Protein AF-A0A1G1JVQ3-F1 (afdb_monomer)

pLDDT: mean 80.91, std 17.08, range [32.59, 97.75]

Structure (mmCIF, N/CA/C/O backbone):
data_AF-A0A1G1JVQ3-F1
#
_entry.id   AF-A0A1G1JVQ3-F1
#
loop_
_atom_site.group_PDB
_atom_site.id
_atom_site.type_symbol
_atom_site.label_atom_id
_atom_site.label_alt_id
_atom_site.label_comp_id
_atom_site.label_asym_id
_atom_site.label_entity_id
_atom_site.label_seq_id
_atom_site.pdbx_PDB_ins_code
_atom_site.Cartn_x
_atom_site.Cartn_y
_atom_site.Cartn_z
_atom_site.occupancy
_atom_site.B_iso_or_equiv
_atom_site.auth_seq_id
_atom_site.auth_comp_id
_atom_site.auth_asym_id
_atom_site.auth_atom_id
_atom_site.pdbx_PDB_model_num
ATOM 1 N N . MET A 1 1 ? -52.668 -19.568 29.463 1.00 40.81 1 MET A N 1
ATOM 2 C CA . MET A 1 1 ? -51.307 -20.151 29.564 1.00 40.81 1 MET A CA 1
ATOM 3 C C . MET A 1 1 ? -50.531 -19.500 30.715 1.00 40.81 1 MET A C 1
ATOM 5 O O . MET A 1 1 ? -49.418 -19.024 30.540 1.00 40.81 1 MET A O 1
ATOM 9 N N . ALA A 1 2 ? -51.152 -19.454 31.897 1.00 37.72 2 ALA A N 1
ATOM 10 C CA . ALA A 1 2 ? -50.683 -18.764 33.098 1.00 37.72 2 ALA A CA 1
ATOM 11 C C . ALA A 1 2 ? -50.278 -19.797 34.163 1.00 37.72 2 ALA A C 1
ATOM 13 O O . ALA A 1 2 ? -50.845 -19.840 35.247 1.00 37.72 2 ALA A O 1
ATOM 14 N N . GLN A 1 3 ? -49.371 -20.710 33.806 1.00 38.00 3 GLN A N 1
ATOM 15 C CA . GLN A 1 3 ? -49.175 -21.937 34.585 1.00 38.00 3 GLN A CA 1
ATOM 16 C C . GLN A 1 3 ? -47.713 -22.402 34.647 1.00 38.00 3 GLN A C 1
ATOM 18 O O . GLN A 1 3 ? -47.465 -23.596 34.588 1.00 38.00 3 GLN A O 1
ATOM 23 N N . ILE A 1 4 ? -46.734 -21.481 34.734 1.00 38.41 4 ILE A N 1
ATOM 24 C CA . ILE A 1 4 ? -45.314 -21.840 34.999 1.00 38.41 4 ILE A CA 1
ATOM 25 C C . ILE A 1 4 ? -44.601 -20.904 36.017 1.00 38.41 4 ILE A C 1
ATOM 27 O O . ILE A 1 4 ? -43.459 -21.157 36.375 1.00 38.41 4 ILE A O 1
ATOM 31 N N . LEU A 1 5 ? -45.230 -19.860 36.580 1.00 36.47 5 LEU A N 1
ATOM 32 C CA . LEU A 1 5 ? -44.512 -18.877 37.432 1.00 36.47 5 LEU A CA 1
ATOM 33 C C . LEU A 1 5 ? -44.891 -18.842 38.926 1.00 36.47 5 LEU A C 1
ATOM 35 O O . LEU A 1 5 ? -44.647 -17.840 39.586 1.00 36.47 5 LEU A O 1
ATOM 39 N N . VAL A 1 6 ? -45.406 -19.939 39.495 1.00 37.72 6 VAL A N 1
ATOM 40 C CA . VAL A 1 6 ? -45.642 -20.055 40.955 1.00 37.72 6 VAL A CA 1
ATOM 41 C C . VAL A 1 6 ? -45.151 -21.408 41.491 1.00 37.72 6 VAL A C 1
ATOM 43 O O . VAL A 1 6 ? -45.916 -22.189 42.041 1.00 37.72 6 VAL A O 1
ATOM 46 N N . GLN A 1 7 ? -43.872 -21.740 41.295 1.00 32.59 7 GLN A N 1
ATOM 47 C CA . GLN A 1 7 ? -43.285 -22.967 41.871 1.00 32.59 7 GLN A CA 1
ATOM 48 C C . GLN A 1 7 ? -41.977 -22.752 42.643 1.00 32.59 7 GLN A C 1
ATOM 50 O O . GLN A 1 7 ? -41.153 -23.652 42.711 1.00 32.59 7 GLN A O 1
ATOM 55 N N . ASN A 1 8 ? -41.767 -21.593 43.278 1.00 36.00 8 ASN A N 1
ATOM 56 C CA . ASN A 1 8 ? -40.643 -21.454 44.221 1.00 36.00 8 ASN A CA 1
ATOM 57 C C . ASN A 1 8 ? -40.932 -20.618 45.481 1.00 36.00 8 ASN A C 1
ATOM 59 O O . ASN A 1 8 ? -40.005 -20.125 46.116 1.00 36.00 8 ASN A O 1
ATOM 63 N N . GLU A 1 9 ? -42.196 -20.526 45.904 1.00 38.03 9 GLU A N 1
ATOM 64 C CA . GLU A 1 9 ? -42.543 -20.055 47.260 1.00 38.03 9 GLU A CA 1
ATOM 65 C C . GLU A 1 9 ? -42.662 -21.199 48.290 1.00 38.03 9 GLU A C 1
ATOM 67 O O . GLU A 1 9 ? -42.879 -20.961 49.473 1.00 38.03 9 GLU A O 1
ATOM 72 N N . SER A 1 10 ? -42.441 -22.457 47.894 1.00 37.88 10 SER A N 1
ATOM 73 C CA . SER A 1 10 ? -42.628 -23.641 48.749 1.00 37.88 10 SER A CA 1
ATOM 74 C C . SER A 1 10 ? -41.345 -24.162 49.416 1.00 37.88 10 SER A C 1
ATOM 76 O O . SER A 1 10 ? -41.178 -25.361 49.621 1.00 37.88 10 SER A O 1
ATOM 78 N N . SER A 1 11 ? -40.429 -23.271 49.797 1.00 39.00 11 SER A N 1
ATOM 79 C CA . SER A 1 11 ? -39.331 -23.592 50.718 1.00 39.00 11 SER A CA 1
ATOM 80 C C . SER A 1 11 ? -39.251 -22.479 51.762 1.00 39.00 11 SER A C 1
ATOM 82 O O . SER A 1 11 ? -38.381 -21.606 51.720 1.00 39.00 11 SER A O 1
ATOM 84 N N . GLY A 1 12 ? -40.189 -22.511 52.710 1.00 39.81 12 GLY A N 1
ATOM 85 C CA . GLY A 1 12 ? -40.155 -21.728 53.941 1.00 39.81 12 GLY A CA 1
ATOM 86 C C . GLY A 1 12 ? -38.964 -22.122 54.815 1.00 39.81 12 GLY A C 1
ATOM 87 O O . GLY A 1 12 ? -39.124 -22.719 55.877 1.00 39.81 12 GLY A O 1
ATOM 88 N N . LYS A 1 13 ? -37.742 -21.792 54.387 1.00 50.22 13 LYS A N 1
ATOM 89 C CA . LYS A 1 13 ? -36.592 -21.752 55.288 1.00 50.22 13 LYS A CA 1
ATOM 90 C C . LYS A 1 13 ? -36.842 -20.586 56.237 1.00 50.22 13 LYS A C 1
ATOM 92 O O . LYS A 1 13 ? -36.669 -19.434 55.849 1.00 50.22 13 LYS A O 1
ATOM 97 N N . LYS A 1 14 ? -37.270 -20.886 57.471 1.00 52.72 14 LYS A N 1
ATOM 98 C CA . LYS A 1 14 ? -37.265 -19.919 58.580 1.00 52.72 14 LYS A CA 1
ATOM 99 C C . LYS A 1 14 ? -35.940 -19.153 58.536 1.00 52.72 14 LYS A C 1
ATOM 101 O O . LYS A 1 14 ? -34.878 -19.776 58.532 1.00 52.72 14 LYS A O 1
ATOM 106 N N . LEU A 1 15 ? -36.005 -17.823 58.481 1.00 60.47 15 LEU A N 1
ATOM 107 C CA . LEU A 1 15 ? -34.835 -16.956 58.608 1.00 60.47 15 LEU A CA 1
ATOM 108 C C . LEU A 1 15 ? -34.186 -17.249 59.964 1.00 60.47 15 LEU A C 1
ATOM 110 O O . LEU A 1 15 ? -34.695 -16.846 61.005 1.00 60.47 15 LEU A O 1
ATOM 114 N N . ILE A 1 16 ? -33.097 -18.018 59.956 1.00 71.31 16 ILE A N 1
ATOM 115 C CA . ILE A 1 16 ? -32.370 -18.367 61.177 1.00 71.31 16 ILE A CA 1
ATOM 116 C C . ILE A 1 16 ? -31.735 -17.073 61.709 1.00 71.31 16 ILE A C 1
ATOM 118 O O . ILE A 1 16 ? -30.942 -16.473 60.968 1.00 71.31 16 ILE A O 1
ATOM 122 N N . PRO A 1 17 ? -32.030 -16.646 62.952 1.00 71.25 17 PRO A N 1
ATOM 123 C CA . PRO A 1 17 ? -31.424 -15.458 63.545 1.00 71.25 17 PRO A CA 1
ATOM 124 C C . PRO A 1 17 ? -29.896 -15.554 63.495 1.00 71.25 17 PRO A C 1
ATOM 126 O O . PRO A 1 17 ? -29.318 -16.591 63.824 1.00 71.25 17 PRO A O 1
ATOM 129 N N . SER A 1 18 ? -29.234 -14.492 63.034 1.00 78.50 18 SER A N 1
ATOM 130 C CA . SER A 1 18 ? -27.766 -14.450 62.995 1.00 78.50 18 SER A CA 1
ATOM 131 C C . SER A 1 18 ? -27.240 -14.284 64.419 1.00 78.50 18 SER A C 1
ATOM 133 O O . SER A 1 18 ? -27.725 -13.411 65.135 1.00 78.50 18 SER A O 1
ATOM 135 N N . LYS A 1 19 ? -26.255 -15.089 64.837 1.00 79.62 19 LYS A N 1
ATOM 136 C CA . LYS A 1 19 ? -25.744 -15.046 66.223 1.00 79.62 19 LYS A CA 1
ATOM 137 C C . LYS A 1 19 ? -24.798 -13.869 66.469 1.00 79.62 19 LYS A C 1
ATOM 139 O O . LYS A 1 19 ? -24.568 -13.489 67.609 1.00 79.62 19 LYS A O 1
ATOM 144 N N . THR A 1 20 ? -24.236 -13.299 65.402 1.00 88.00 20 THR A N 1
ATOM 145 C CA . THR A 1 20 ? -23.292 -12.175 65.457 1.00 88.00 20 THR A CA 1
ATOM 146 C C . THR A 1 20 ? -23.564 -11.169 64.336 1.00 88.00 20 THR A C 1
ATOM 148 O O . THR A 1 20 ? -24.091 -11.524 63.278 1.00 88.00 20 THR A O 1
ATOM 151 N N . TYR A 1 21 ? -23.147 -9.912 64.524 1.00 83.44 21 TYR A N 1
ATOM 152 C CA . TYR A 1 21 ? -23.235 -8.883 63.480 1.00 83.44 21 TYR A CA 1
ATOM 153 C C . TYR A 1 21 ? -22.393 -9.226 62.240 1.00 83.44 21 TYR A C 1
ATOM 155 O O . TYR A 1 21 ? -22.813 -8.961 61.117 1.00 83.44 21 TYR A O 1
ATOM 163 N N . ALA A 1 22 ? -21.228 -9.861 62.415 1.00 81.88 22 ALA A N 1
ATOM 164 C CA . ALA A 1 22 ? -20.394 -10.305 61.298 1.00 81.88 22 ALA A CA 1
ATOM 165 C C . ALA A 1 22 ? -21.123 -11.337 60.419 1.00 81.88 22 ALA A C 1
ATOM 167 O O . ALA A 1 22 ? -21.089 -11.247 59.189 1.00 81.88 22 ALA A O 1
ATOM 168 N N . GLU A 1 23 ? -21.836 -12.277 61.045 1.00 84.06 23 GLU A N 1
ATOM 169 C CA . GLU A 1 23 ? -22.660 -13.257 60.341 1.00 84.06 23 GLU A CA 1
ATOM 170 C C . GLU A 1 23 ? -23.858 -12.602 59.639 1.00 84.06 23 GLU A C 1
ATOM 172 O O . GLU A 1 23 ? -24.096 -12.888 58.463 1.00 84.06 23 GLU A O 1
ATOM 177 N N . LEU A 1 24 ? -24.556 -11.679 60.314 1.00 84.50 24 LEU A N 1
ATOM 178 C CA . LEU A 1 24 ? -25.653 -10.904 59.726 1.00 84.50 24 LEU A CA 1
ATOM 179 C C . LEU A 1 24 ? -25.172 -10.123 58.499 1.00 84.50 24 LEU A C 1
ATOM 181 O O . LEU A 1 24 ? -25.744 -10.244 57.419 1.00 84.50 24 LEU A O 1
ATOM 185 N N . ARG A 1 25 ? -24.074 -9.372 58.637 1.00 82.19 25 ARG A N 1
ATOM 186 C CA . ARG A 1 25 ? -23.467 -8.580 57.562 1.00 82.19 25 ARG A CA 1
ATOM 187 C C . ARG A 1 25 ? -23.082 -9.450 56.367 1.00 82.19 25 ARG A C 1
ATOM 189 O O . ARG A 1 25 ? -23.331 -9.049 55.232 1.00 82.19 25 ARG A O 1
ATOM 196 N N . ARG A 1 26 ? -22.504 -10.636 56.598 1.00 83.88 26 ARG A N 1
ATOM 197 C CA . ARG A 1 26 ? -22.171 -11.593 55.530 1.00 83.88 26 ARG A CA 1
ATOM 198 C C . ARG A 1 26 ? -23.428 -12.065 54.796 1.00 83.88 26 ARG A C 1
ATOM 200 O O . ARG A 1 26 ? -23.473 -11.960 53.575 1.00 83.88 26 ARG A O 1
ATOM 207 N N . ARG A 1 27 ? -24.452 -12.520 55.528 1.00 83.88 27 ARG A N 1
ATOM 208 C CA . ARG A 1 27 ? -25.711 -13.031 54.954 1.00 83.88 27 ARG A CA 1
ATOM 209 C C . ARG A 1 27 ? -26.497 -11.953 54.207 1.00 83.88 27 ARG A C 1
ATOM 211 O O . ARG A 1 27 ? -27.019 -12.218 53.128 1.00 83.88 27 ARG A O 1
ATOM 218 N N . VAL A 1 28 ? -26.554 -10.731 54.742 1.00 83.69 28 VAL A N 1
ATOM 219 C CA . VAL A 1 28 ? -27.182 -9.579 54.072 1.00 83.69 28 VAL A CA 1
ATOM 220 C C . VAL A 1 28 ? -26.434 -9.241 52.784 1.00 83.69 28 VAL A C 1
ATOM 222 O O . VAL A 1 28 ? -27.061 -9.106 51.736 1.00 83.69 28 VAL A O 1
ATOM 225 N N . LYS A 1 29 ? -25.096 -9.170 52.827 1.00 76.62 29 LYS A N 1
ATOM 226 C CA . LYS A 1 29 ? -24.272 -8.919 51.634 1.00 76.62 29 LYS A CA 1
ATOM 227 C C . LYS A 1 29 ? -24.491 -9.988 50.561 1.00 76.62 29 LYS A C 1
ATOM 229 O O . LYS A 1 29 ? -24.663 -9.638 49.400 1.00 76.62 29 LYS A O 1
ATOM 234 N N . GLU A 1 30 ? -24.506 -11.261 50.945 1.00 79.88 30 GLU A N 1
ATOM 235 C CA . GLU A 1 30 ? -24.739 -12.389 50.037 1.00 79.88 30 GLU A CA 1
ATOM 236 C C . GLU A 1 30 ? -26.147 -12.344 49.426 1.00 79.88 30 GLU A C 1
ATOM 238 O O . GLU A 1 30 ? -26.293 -12.434 48.210 1.00 79.88 30 GLU A O 1
ATOM 243 N N . THR A 1 31 ? -27.174 -12.094 50.241 1.00 84.88 31 THR A N 1
ATOM 244 C CA . THR A 1 31 ? -28.568 -11.979 49.780 1.00 84.88 31 THR A CA 1
ATOM 245 C C . THR A 1 31 ? -28.736 -10.837 48.778 1.00 84.88 31 THR A C 1
ATOM 247 O O . THR A 1 31 ? -29.337 -11.029 47.719 1.00 84.88 31 THR A O 1
ATOM 250 N N . LEU A 1 32 ? -28.184 -9.656 49.076 1.00 81.31 32 LEU A N 1
ATOM 251 C CA . LEU A 1 32 ? -28.249 -8.500 48.180 1.00 81.31 32 LEU A CA 1
ATOM 252 C C . LEU A 1 32 ? -27.462 -8.745 46.887 1.00 81.31 32 LEU A C 1
ATOM 254 O O . LEU A 1 32 ? -27.955 -8.432 45.807 1.00 81.31 32 LEU A O 1
ATOM 258 N N . LEU A 1 33 ? -26.270 -9.346 46.975 1.00 78.38 33 LEU A N 1
ATOM 259 C CA . LEU A 1 33 ? -25.438 -9.649 45.810 1.00 78.38 33 LEU A CA 1
ATOM 260 C C . LEU A 1 33 ? -26.121 -10.651 44.870 1.00 78.38 33 LEU A C 1
ATOM 262 O O . LEU A 1 33 ? -26.235 -10.382 43.674 1.00 78.38 33 LEU A O 1
ATOM 266 N N . LEU A 1 34 ? -26.636 -11.758 45.412 1.00 77.88 34 LEU A N 1
ATOM 267 C CA . LEU A 1 34 ? -27.355 -12.778 44.644 1.00 77.88 34 LEU A CA 1
ATOM 268 C C . LEU A 1 34 ? -28.647 -12.221 44.033 1.00 77.88 34 LEU A C 1
ATOM 270 O O . LEU A 1 34 ? -28.985 -12.544 42.893 1.00 77.88 34 LEU A O 1
ATOM 274 N N . SER A 1 35 ? -29.362 -11.358 44.763 1.00 81.00 35 SER A N 1
ATOM 275 C CA . SER A 1 35 ? -30.565 -10.693 44.248 1.00 81.00 35 SER A CA 1
ATOM 276 C C . SER A 1 35 ? -30.230 -9.767 43.080 1.00 81.00 35 SER A C 1
ATOM 278 O O . SER A 1 35 ? -30.865 -9.852 42.031 1.00 81.00 35 SER A O 1
ATOM 280 N N . HIS A 1 36 ? -29.185 -8.943 43.207 1.00 81.00 36 HIS A N 1
ATOM 281 C CA . HIS A 1 36 ? -28.723 -8.081 42.119 1.00 81.00 36 HIS A CA 1
ATOM 282 C C . HIS A 1 36 ? -28.282 -8.877 40.884 1.00 81.00 36 HIS A C 1
ATOM 284 O O . HIS A 1 36 ? -28.649 -8.512 39.768 1.00 81.00 36 HIS A O 1
ATOM 290 N N . GLN A 1 37 ? -27.550 -9.981 41.063 1.00 80.19 37 GLN A N 1
ATOM 291 C CA . GLN A 1 37 ? -27.145 -10.852 39.953 1.00 80.19 37 GLN A CA 1
ATOM 292 C C . GLN A 1 37 ? -28.355 -11.439 39.216 1.00 80.19 37 GLN A C 1
ATOM 294 O O . GLN A 1 37 ? -28.395 -11.416 37.987 1.00 80.19 37 GLN A O 1
ATOM 299 N N . ARG A 1 38 ? -29.375 -11.915 39.945 1.00 82.56 38 ARG A N 1
ATOM 300 C CA . ARG A 1 38 ? -30.619 -12.427 39.342 1.00 82.56 38 ARG A CA 1
ATOM 301 C C . ARG A 1 38 ? -31.349 -11.351 38.542 1.00 82.56 38 ARG A C 1
ATOM 303 O O . ARG A 1 38 ? -31.739 -11.608 37.406 1.00 82.56 38 ARG A O 1
ATOM 310 N N . ILE A 1 39 ? -31.483 -10.150 39.106 1.00 86.94 39 ILE A N 1
ATOM 311 C CA . ILE A 1 39 ? -32.128 -9.013 38.435 1.00 86.94 39 ILE A CA 1
ATOM 312 C C . ILE A 1 39 ? -31.390 -8.665 37.140 1.00 86.94 39 ILE A C 1
ATOM 314 O O . ILE A 1 39 ? -32.020 -8.498 36.098 1.00 86.94 39 ILE A O 1
ATOM 318 N N . GLU A 1 40 ? -30.058 -8.586 37.171 1.00 88.44 40 GLU A N 1
ATOM 319 C CA . GLU A 1 40 ? -29.279 -8.264 35.974 1.00 88.44 40 GLU A CA 1
ATOM 320 C C . GLU A 1 40 ? -29.349 -9.370 34.913 1.00 88.44 40 GLU A C 1
ATOM 322 O O . GLU A 1 40 ? -29.491 -9.057 33.730 1.00 88.44 40 GLU A O 1
ATOM 327 N N . ARG A 1 41 ? -29.342 -10.649 35.308 1.00 84.81 41 ARG A N 1
ATOM 328 C CA . ARG A 1 41 ? -29.530 -11.774 34.375 1.00 84.81 41 ARG A CA 1
ATOM 329 C C . ARG A 1 41 ? -30.888 -11.711 33.674 1.00 84.81 41 ARG A C 1
ATOM 331 O O . ARG A 1 41 ? -30.946 -11.772 32.444 1.00 84.81 41 ARG A O 1
ATOM 338 N N . GLU A 1 42 ? -31.969 -11.521 34.429 1.00 87.69 42 GLU A N 1
ATOM 339 C CA . GLU A 1 42 ? -33.318 -11.396 33.861 1.00 87.69 42 GLU A CA 1
ATOM 340 C C . GLU A 1 42 ? -33.453 -10.165 32.965 1.00 87.69 42 GLU A C 1
ATOM 342 O O . GLU A 1 42 ? -34.048 -10.219 31.885 1.00 87.69 42 GLU A O 1
ATOM 347 N N . LYS A 1 43 ? -32.832 -9.053 33.355 1.00 90.62 43 LYS A N 1
ATOM 348 C CA . LYS A 1 43 ? -32.800 -7.824 32.562 1.00 90.62 43 LYS A CA 1
ATOM 349 C C . LYS A 1 43 ? -32.076 -8.013 31.229 1.00 90.62 43 LYS A C 1
ATOM 351 O O . LYS A 1 43 ? -32.597 -7.598 30.194 1.00 90.62 43 LYS A O 1
ATOM 356 N N . VAL A 1 44 ? -30.916 -8.677 31.220 1.00 91.31 44 VAL A N 1
ATOM 357 C CA . VAL A 1 44 ? -30.182 -9.014 29.987 1.00 91.31 44 VAL A CA 1
ATOM 358 C C . VAL A 1 44 ? -31.041 -9.884 29.071 1.00 91.31 44 VAL A C 1
ATOM 360 O O . VAL A 1 44 ? -31.174 -9.585 27.881 1.00 91.31 44 VAL A O 1
ATOM 363 N N . LEU A 1 45 ? -31.667 -10.929 29.616 1.00 90.12 45 LEU A N 1
ATOM 364 C CA . LEU A 1 45 ? -32.532 -11.818 28.844 1.00 90.12 45 LEU A CA 1
ATOM 365 C C . LEU A 1 45 ? -33.744 -11.074 28.268 1.00 90.12 45 LEU A C 1
ATOM 367 O O . LEU A 1 45 ? -34.088 -11.264 27.099 1.00 90.12 45 LEU A O 1
ATOM 371 N N . THR A 1 46 ? -34.363 -10.209 29.069 1.00 91.88 46 THR A N 1
ATOM 372 C CA . THR A 1 46 ? -35.505 -9.381 28.673 1.00 91.88 46 THR A CA 1
ATOM 373 C C . THR A 1 46 ? -35.134 -8.468 27.512 1.00 91.88 46 THR A C 1
ATOM 375 O O . THR A 1 46 ? -35.777 -8.524 26.466 1.00 91.88 46 THR A O 1
ATOM 378 N N . TYR A 1 47 ? -34.046 -7.701 27.620 1.00 93.75 47 TYR A N 1
ATOM 379 C CA . TYR A 1 47 ? -33.608 -6.816 26.537 1.00 93.75 47 TYR A CA 1
ATOM 380 C C . TYR A 1 47 ? -33.220 -7.575 25.269 1.00 93.75 47 TYR A C 1
ATOM 382 O O . TYR A 1 47 ? -33.542 -7.134 24.165 1.00 93.75 47 TYR A O 1
ATOM 390 N N . TRP A 1 48 ? -32.595 -8.746 25.393 1.00 93.38 48 TRP A N 1
ATOM 391 C CA . TRP A 1 48 ? -32.329 -9.585 24.229 1.00 93.38 48 TRP A CA 1
ATOM 392 C C . TRP A 1 48 ? -33.623 -10.051 23.540 1.00 93.38 48 TRP A C 1
ATOM 394 O O . TRP A 1 48 ? -33.753 -9.921 22.321 1.00 93.38 48 TRP A O 1
ATOM 404 N N . LYS A 1 49 ? -34.605 -10.549 24.308 1.00 93.00 49 LYS A N 1
ATOM 405 C CA . LYS A 1 49 ? -35.912 -10.990 23.786 1.00 93.00 49 LYS A CA 1
ATOM 406 C C . LYS A 1 49 ? -36.654 -9.837 23.110 1.00 93.00 49 LYS A C 1
ATOM 408 O O . LYS A 1 49 ? -37.093 -9.993 21.971 1.00 93.00 49 LYS A O 1
ATOM 413 N N . THR A 1 50 ? -36.728 -8.677 23.761 1.00 93.88 50 THR A N 1
ATOM 414 C CA . THR A 1 50 ? -37.341 -7.459 23.211 1.00 93.88 50 THR A CA 1
ATOM 415 C C . THR A 1 50 ? -36.684 -7.064 21.892 1.00 93.88 50 THR A C 1
ATOM 417 O O . THR A 1 50 ? -37.362 -6.879 20.882 1.00 93.88 50 THR A O 1
ATOM 420 N N . GLY A 1 51 ? -35.351 -7.021 21.857 1.00 93.75 51 GLY A N 1
ATOM 421 C CA . GLY A 1 51 ? -34.602 -6.724 20.641 1.00 93.75 51 GLY A CA 1
ATOM 422 C C . GLY A 1 51 ? -34.863 -7.711 19.507 1.00 93.75 51 GLY A C 1
ATOM 423 O O . GLY A 1 51 ? -35.006 -7.305 18.352 1.00 93.75 51 GLY A O 1
ATOM 424 N N . LYS A 1 52 ? -34.964 -9.004 19.830 1.00 92.56 52 LYS A N 1
ATOM 425 C CA . LYS A 1 52 ? -35.263 -10.065 18.865 1.00 92.56 52 LYS A CA 1
ATOM 426 C C . LYS A 1 52 ? -36.672 -9.927 18.288 1.00 92.56 52 LYS A C 1
ATOM 428 O O . LYS A 1 52 ? -36.813 -10.027 17.072 1.00 92.56 52 LYS A O 1
ATOM 433 N N . LEU A 1 53 ? -37.682 -9.655 19.118 1.00 94.31 53 LEU A N 1
ATOM 434 C CA . LEU A 1 53 ? -39.067 -9.440 18.677 1.00 94.31 53 LEU A CA 1
ATOM 435 C C . LEU A 1 53 ? -39.166 -8.262 17.701 1.00 94.31 53 LEU A C 1
ATOM 437 O O . LEU A 1 53 ? -39.682 -8.415 16.592 1.00 94.31 53 LEU A O 1
ATOM 441 N N . ILE A 1 54 ? -38.594 -7.115 18.076 1.00 92.56 54 ILE A N 1
ATOM 442 C CA . ILE A 1 54 ? -38.585 -5.909 17.238 1.00 92.56 54 ILE A CA 1
ATOM 443 C C . ILE A 1 54 ? -37.817 -6.169 15.936 1.00 92.56 54 ILE A C 1
ATOM 445 O O . ILE A 1 54 ? -38.309 -5.885 14.843 1.00 92.56 54 ILE A O 1
ATOM 449 N N . GLY A 1 55 ? -36.624 -6.765 16.026 1.00 89.62 55 GLY A N 1
ATOM 450 C CA . GLY A 1 55 ? -35.809 -7.093 14.858 1.00 89.62 55 GLY A CA 1
ATOM 451 C C . GLY A 1 55 ? -36.522 -8.037 13.885 1.00 89.62 55 GLY A C 1
ATOM 452 O O . GLY A 1 55 ? -36.512 -7.802 12.677 1.00 89.62 55 GLY A O 1
ATOM 453 N N . GLN A 1 56 ? -37.191 -9.073 14.394 1.00 89.62 56 GLN A N 1
ATOM 454 C CA . GLN A 1 56 ? -37.975 -10.005 13.581 1.00 89.62 56 GLN A CA 1
ATOM 455 C C . GLN A 1 56 ? -39.178 -9.328 12.918 1.00 89.62 56 GLN A C 1
ATOM 457 O O . GLN A 1 56 ? -39.448 -9.604 11.749 1.00 89.62 56 GLN A O 1
ATOM 462 N N . HIS A 1 57 ? -39.872 -8.430 13.620 1.00 90.50 57 HIS A N 1
ATOM 463 C CA . HIS A 1 57 ? -40.977 -7.658 13.053 1.00 90.50 57 HIS A CA 1
ATOM 464 C C . HIS A 1 57 ? -40.514 -6.809 11.857 1.00 90.50 57 HIS A C 1
ATOM 466 O O . HIS A 1 57 ? -41.080 -6.904 10.766 1.00 90.50 57 HIS A O 1
ATOM 472 N N . ILE A 1 58 ? -39.407 -6.075 12.019 1.00 87.75 58 ILE A N 1
ATOM 473 C CA . ILE A 1 58 ? -38.796 -5.261 10.956 1.00 87.75 58 ILE A CA 1
ATOM 474 C C . ILE A 1 58 ? -38.393 -6.126 9.746 1.00 87.75 58 ILE A C 1
ATOM 476 O O . ILE A 1 58 ? -38.611 -5.753 8.587 1.00 87.75 58 ILE A O 1
ATOM 480 N N . LEU A 1 59 ? -37.818 -7.307 9.989 1.00 84.56 59 LEU A N 1
ATOM 481 C CA . LEU A 1 59 ? -37.423 -8.234 8.923 1.00 84.56 59 LEU A CA 1
ATOM 482 C C . LEU A 1 59 ? -38.628 -8.815 8.169 1.00 84.56 59 LEU A C 1
ATOM 484 O O . LEU A 1 59 ? -38.593 -8.888 6.937 1.00 84.56 59 LEU A O 1
ATOM 488 N N . LYS A 1 60 ? -39.702 -9.188 8.876 1.00 82.88 60 LYS A N 1
ATOM 489 C CA . LYS A 1 60 ? -40.927 -9.729 8.265 1.00 82.88 60 LYS A CA 1
ATOM 490 C C . LYS A 1 60 ? -41.645 -8.688 7.408 1.00 82.88 60 LYS A C 1
ATOM 492 O O . LYS A 1 60 ? -41.950 -8.987 6.256 1.00 82.88 60 LYS A O 1
ATOM 497 N N . TYR A 1 61 ? -41.828 -7.467 7.915 1.00 78.19 61 TYR A N 1
ATOM 498 C CA . TYR A 1 61 ? -42.480 -6.382 7.171 1.00 78.19 61 TYR A CA 1
ATOM 499 C C . TYR A 1 61 ? -41.741 -6.049 5.866 1.00 78.19 61 TYR A C 1
ATOM 501 O O . TYR A 1 61 ? -42.332 -5.936 4.796 1.00 78.19 61 TYR A O 1
ATOM 509 N N . THR A 1 62 ? -40.409 -5.976 5.917 1.00 66.56 62 THR A N 1
ATOM 510 C CA . THR A 1 62 ? -39.628 -5.699 4.700 1.00 66.56 62 THR A CA 1
ATOM 511 C C . THR A 1 62 ? -39.632 -6.851 3.695 1.00 66.56 62 THR A C 1
ATOM 513 O O . THR A 1 62 ? -39.423 -6.625 2.503 1.00 66.56 62 THR A O 1
ATOM 516 N N . SER A 1 63 ? -39.887 -8.081 4.145 1.00 63.91 63 SER A N 1
ATOM 517 C CA . SER A 1 63 ? -40.017 -9.251 3.271 1.00 63.91 63 SER A CA 1
ATOM 518 C C . SER A 1 63 ? -41.396 -9.307 2.604 1.00 63.91 63 SER A C 1
ATOM 520 O O . SER A 1 63 ? -41.475 -9.577 1.406 1.00 63.91 63 SER A O 1
ATOM 522 N N . SER A 1 64 ? -42.471 -8.966 3.322 1.00 61.28 64 SER A N 1
ATOM 523 C CA . SER A 1 64 ? -43.822 -8.875 2.750 1.00 61.28 64 SER A CA 1
ATOM 524 C C . SER A 1 64 ? -43.968 -7.705 1.769 1.00 61.28 64 SER A C 1
ATOM 526 O O . SER A 1 64 ? -44.581 -7.857 0.712 1.00 61.28 64 SER A O 1
ATOM 528 N N . GLU A 1 65 ? -43.323 -6.564 2.034 1.00 64.31 65 GLU A N 1
ATOM 529 C CA . GLU A 1 65 ? -43.308 -5.423 1.110 1.00 64.31 65 GLU A CA 1
ATOM 530 C C . GLU A 1 65 ? -42.576 -5.752 -0.209 1.00 64.31 65 GLU A C 1
ATOM 532 O O . GLU A 1 65 ? -43.005 -5.329 -1.286 1.00 64.31 65 GLU A O 1
ATOM 537 N N . LYS A 1 66 ? -41.509 -6.569 -0.158 1.00 58.69 66 LYS A N 1
ATOM 538 C CA . LYS A 1 66 ? -40.828 -7.086 -1.362 1.00 58.69 66 LYS A CA 1
ATOM 539 C C . LYS A 1 66 ? -41.739 -7.976 -2.206 1.00 58.69 66 LYS A C 1
ATOM 541 O O . LYS A 1 66 ? -41.732 -7.842 -3.430 1.00 58.69 66 LYS A O 1
ATOM 546 N N . ILE A 1 67 ? -42.523 -8.850 -1.575 1.00 59.25 67 ILE A N 1
ATOM 547 C CA . ILE A 1 67 ? -43.472 -9.743 -2.261 1.00 59.25 67 ILE A CA 1
ATOM 548 C C . ILE A 1 67 ? -44.590 -8.920 -2.925 1.00 59.25 67 ILE A C 1
ATOM 550 O O . ILE A 1 67 ? -44.927 -9.152 -4.087 1.00 59.25 67 ILE A O 1
ATOM 554 N N . SER A 1 68 ? -45.093 -7.882 -2.249 1.00 58.28 68 SER A N 1
ATOM 555 C CA . SER A 1 68 ? -46.104 -6.955 -2.786 1.00 58.28 68 SER A CA 1
ATOM 556 C C . SER A 1 68 ? -45.592 -6.108 -3.968 1.00 58.28 68 SER A C 1
ATOM 558 O O . SER A 1 68 ? -46.273 -5.952 -4.983 1.00 58.28 68 SER A O 1
ATOM 560 N N . LYS A 1 69 ? -44.355 -5.594 -3.904 1.00 60.03 69 LYS A N 1
ATOM 561 C CA . LYS A 1 69 ? -43.760 -4.829 -5.019 1.00 60.03 69 LYS A CA 1
ATOM 562 C C . LYS A 1 69 ? -43.372 -5.718 -6.204 1.00 60.03 69 LYS A C 1
ATOM 564 O O . LYS A 1 69 ? -43.545 -5.301 -7.346 1.00 60.03 69 LYS A O 1
ATOM 569 N N . SER A 1 70 ? -42.900 -6.941 -5.948 1.00 56.06 70 SER A N 1
ATOM 570 C CA . SER A 1 70 ? -42.536 -7.901 -7.002 1.00 56.06 70 SER A CA 1
ATOM 571 C C . SER A 1 70 ? -43.766 -8.441 -7.730 1.00 56.06 70 SER A C 1
ATOM 573 O O . SER A 1 70 ? -43.739 -8.523 -8.950 1.00 56.06 70 SER A O 1
ATOM 575 N N . SER A 1 71 ? -44.869 -8.718 -7.026 1.00 50.62 71 SER A N 1
ATOM 576 C CA . SER A 1 71 ? -46.148 -9.104 -7.652 1.00 50.62 71 SER A CA 1
ATOM 577 C C . SER A 1 71 ? -46.738 -7.981 -8.517 1.00 50.62 71 SER A C 1
ATOM 579 O O . SER A 1 71 ? -47.157 -8.235 -9.645 1.00 50.62 71 SER A O 1
ATOM 581 N N . ARG A 1 72 ? -46.664 -6.716 -8.071 1.00 54.53 72 ARG A N 1
ATOM 582 C CA . ARG A 1 72 ? -47.034 -5.544 -8.895 1.00 54.53 72 ARG A CA 1
ATOM 583 C C . ARG A 1 72 ? -46.117 -5.326 -10.105 1.00 54.53 72 ARG A C 1
ATOM 585 O O . ARG A 1 72 ? -46.588 -4.878 -11.146 1.00 54.53 72 ARG A O 1
ATOM 592 N N . ALA A 1 73 ? -44.824 -5.630 -9.989 1.00 53.00 73 ALA A N 1
ATOM 593 C CA . ALA A 1 73 ? -43.875 -5.549 -11.102 1.00 53.00 73 ALA A CA 1
ATOM 594 C C . ALA A 1 73 ? -44.047 -6.703 -12.106 1.00 53.00 73 ALA A C 1
ATOM 596 O O . ALA A 1 73 ? -43.917 -6.486 -13.309 1.00 53.00 73 ALA A O 1
ATOM 597 N N . LEU A 1 74 ? -44.390 -7.905 -11.629 1.00 44.12 74 LEU A N 1
ATOM 598 C CA . LEU A 1 74 ? -44.673 -9.081 -12.456 1.00 44.12 74 LEU A CA 1
ATOM 599 C C . LEU A 1 74 ? -45.970 -8.896 -13.257 1.00 44.12 74 LEU A C 1
ATOM 601 O O . LEU A 1 74 ? -45.993 -9.183 -14.449 1.00 44.12 74 LEU A O 1
ATOM 605 N N . SER A 1 75 ? -46.996 -8.285 -12.653 1.00 50.41 75 SER A N 1
ATOM 606 C CA . SER A 1 75 ? -48.236 -7.902 -13.346 1.00 50.41 75 SER A CA 1
ATOM 607 C C . SER A 1 75 ? -48.040 -6.817 -14.417 1.00 50.41 75 SER A C 1
ATOM 609 O O . SER A 1 75 ? -48.909 -6.643 -15.264 1.00 50.41 75 SER A O 1
ATOM 611 N N . ARG A 1 76 ? -46.918 -6.081 -14.389 1.00 49.16 76 ARG A N 1
ATOM 612 C CA . ARG A 1 76 ? -46.541 -5.071 -15.398 1.00 49.16 76 ARG A CA 1
ATOM 613 C C . ARG A 1 76 ? -45.565 -5.600 -16.458 1.00 49.16 76 ARG A C 1
ATOM 615 O O . ARG A 1 76 ? -45.281 -4.890 -17.414 1.00 49.16 76 ARG A O 1
ATOM 622 N N . ARG A 1 77 ? -45.030 -6.816 -16.290 1.00 48.41 77 ARG A N 1
ATOM 623 C CA . ARG A 1 77 ? -44.013 -7.431 -17.168 1.00 48.41 77 ARG A CA 1
ATOM 624 C C . ARG A 1 77 ? -44.577 -8.475 -18.138 1.00 48.41 77 ARG A C 1
ATOM 626 O O . ARG A 1 77 ? -43.809 -9.065 -18.890 1.00 48.41 77 ARG A O 1
ATOM 633 N N . THR A 1 78 ? -45.895 -8.664 -18.190 1.00 42.00 78 THR A N 1
ATOM 634 C CA . THR A 1 78 ? -46.563 -9.517 -19.192 1.00 42.00 78 THR A CA 1
ATOM 635 C C . THR A 1 78 ? -46.598 -8.913 -20.602 1.00 42.00 78 THR A C 1
ATOM 637 O O . THR A 1 78 ? -47.153 -9.525 -21.507 1.00 42.00 78 THR A O 1
ATOM 640 N N . SER A 1 79 ? -45.944 -7.773 -20.843 1.00 44.88 79 SER A N 1
ATOM 641 C CA . SER A 1 79 ? -45.744 -7.231 -22.188 1.00 44.88 79 SER A CA 1
ATOM 642 C C . SER A 1 79 ? -44.265 -6.976 -22.505 1.00 44.88 79 SER A C 1
ATOM 644 O O . SER A 1 79 ? -43.674 -5.970 -22.115 1.00 44.88 79 SER A O 1
ATOM 646 N N . SER A 1 80 ? -43.737 -7.878 -23.331 1.00 39.97 80 SER A N 1
ATOM 647 C CA . SER A 1 80 ? -42.619 -7.720 -24.272 1.00 39.97 80 SER A CA 1
ATOM 648 C C . SER A 1 80 ? -41.158 -7.873 -23.795 1.00 39.97 80 SER A C 1
ATOM 650 O O . SER A 1 80 ? -40.608 -7.106 -23.008 1.00 39.97 80 SER A O 1
ATOM 652 N N . SER A 1 81 ? -40.542 -8.872 -24.438 1.00 42.06 81 SER A N 1
ATOM 653 C CA . SER A 1 81 ? -39.172 -8.988 -24.955 1.00 42.06 81 SER A CA 1
ATOM 654 C C . SER A 1 81 ? -37.961 -8.937 -24.021 1.00 42.06 81 SER A C 1
ATOM 656 O O . SER A 1 81 ? -37.321 -7.914 -23.777 1.00 42.06 81 SER A O 1
ATOM 658 N N . SER A 1 82 ? -37.530 -10.150 -23.678 1.00 46.72 82 SER A N 1
ATOM 659 C CA . SER A 1 82 ? -36.197 -10.515 -23.211 1.00 46.72 82 SER A CA 1
ATOM 660 C C . SER A 1 82 ? -35.151 -10.434 -24.329 1.00 46.72 82 SER A C 1
ATOM 662 O O . SER A 1 82 ? -35.311 -11.066 -25.368 1.00 46.72 82 SER A O 1
ATOM 664 N N . ARG A 1 83 ? -34.049 -9.715 -24.065 1.00 42.25 83 ARG A N 1
ATOM 665 C CA . ARG A 1 83 ? -32.642 -10.145 -24.303 1.00 42.25 83 ARG A CA 1
ATOM 666 C C . ARG A 1 83 ? -31.599 -9.046 -24.021 1.00 42.25 83 ARG A C 1
ATOM 668 O O . ARG A 1 83 ? -30.433 -9.374 -23.866 1.00 42.25 83 ARG A O 1
ATOM 675 N N . LYS A 1 84 ? -31.990 -7.777 -23.809 1.00 46.06 84 LYS A N 1
ATOM 676 C CA . LYS A 1 84 ? -31.087 -6.707 -23.297 1.00 46.06 84 LYS A CA 1
ATOM 677 C C . LYS A 1 84 ? -31.028 -6.591 -21.759 1.00 46.06 84 LYS A C 1
ATOM 679 O O . LYS A 1 84 ? -30.292 -5.774 -21.219 1.00 46.06 84 LYS A O 1
ATOM 684 N N . VAL A 1 85 ? -31.802 -7.407 -21.048 1.00 51.56 85 VAL A N 1
ATOM 685 C CA . VAL A 1 85 ? -32.144 -7.205 -19.630 1.00 51.56 85 VAL A CA 1
ATOM 686 C C . VAL A 1 85 ? -31.064 -7.723 -18.657 1.00 51.56 85 VAL A C 1
ATOM 688 O O . VAL A 1 85 ? -30.869 -7.142 -17.591 1.00 51.56 85 VAL A O 1
ATOM 691 N N . LEU A 1 86 ? -30.260 -8.712 -19.061 1.00 38.22 86 LEU A N 1
ATOM 692 C CA . LEU A 1 86 ? -29.318 -9.412 -18.171 1.00 38.22 86 LEU A CA 1
ATOM 693 C C . LEU A 1 86 ? -28.109 -8.567 -17.707 1.00 38.22 86 LEU A C 1
ATOM 695 O O . LEU A 1 86 ? -27.575 -8.811 -16.629 1.00 38.22 86 LEU A O 1
ATOM 699 N N . ALA A 1 87 ? -27.699 -7.533 -18.453 1.00 37.94 87 ALA A N 1
ATOM 700 C CA . ALA A 1 87 ? -26.600 -6.642 -18.040 1.00 37.94 87 ALA A CA 1
ATOM 701 C C . ALA A 1 87 ? -27.067 -5.464 -17.155 1.00 37.94 87 ALA A C 1
ATOM 703 O O . ALA A 1 87 ? -26.298 -4.932 -16.351 1.00 37.94 87 ALA A O 1
ATOM 704 N N . GLN A 1 88 ? -28.341 -5.066 -17.261 1.00 42.97 88 GLN A N 1
ATOM 705 C CA . GLN A 1 88 ? -28.934 -3.986 -16.463 1.00 42.97 88 GLN A CA 1
ATOM 706 C C . GLN A 1 88 ? -29.441 -4.482 -15.097 1.00 42.97 88 GLN A C 1
ATOM 708 O O . GLN A 1 88 ? -29.453 -3.724 -14.124 1.00 42.97 88 GLN A O 1
ATOM 713 N N . GLU A 1 89 ? -29.771 -5.772 -14.989 1.00 43.59 89 GLU A N 1
ATOM 714 C CA . GLU A 1 89 ? -30.203 -6.425 -13.748 1.00 43.59 89 GLU A CA 1
ATOM 715 C C . GLU A 1 89 ? -29.111 -6.469 -12.667 1.00 43.59 89 GLU A C 1
ATOM 717 O O . GLU A 1 89 ? -29.418 -6.269 -11.492 1.00 43.59 89 GLU A O 1
ATOM 722 N N . ALA A 1 90 ? -27.829 -6.592 -13.034 1.00 38.50 90 ALA A N 1
ATOM 723 C CA . ALA A 1 90 ? -26.727 -6.579 -12.065 1.00 38.50 90 ALA A CA 1
ATOM 724 C C . ALA A 1 90 ? -26.510 -5.194 -11.411 1.00 38.50 90 ALA A C 1
ATOM 726 O O . ALA A 1 90 ? -26.265 -5.105 -10.208 1.00 38.50 90 ALA A O 1
ATOM 727 N N . ARG A 1 91 ? -26.668 -4.093 -12.165 1.00 39.06 91 ARG A N 1
ATOM 728 C CA . ARG A 1 91 ? -26.595 -2.716 -11.623 1.00 39.06 91 ARG A CA 1
ATOM 729 C C . ARG A 1 91 ? -27.865 -2.329 -10.852 1.00 39.06 91 ARG A C 1
ATOM 731 O O . ARG A 1 91 ? -27.777 -1.687 -9.807 1.00 39.06 91 ARG A O 1
ATOM 738 N N . SER A 1 92 ? -29.035 -2.773 -11.316 1.00 43.12 92 SER A N 1
ATOM 739 C CA . SER A 1 92 ? -30.322 -2.610 -10.622 1.00 43.12 92 SER A CA 1
ATOM 740 C C . SER A 1 92 ? -30.367 -3.344 -9.275 1.00 43.12 92 SER A C 1
ATOM 742 O O . SER A 1 92 ? -30.887 -2.791 -8.306 1.00 43.12 92 SER A O 1
ATOM 744 N N . ALA A 1 93 ? -29.773 -4.538 -9.171 1.00 41.41 93 ALA A N 1
ATOM 745 C CA . ALA A 1 93 ? -29.711 -5.302 -7.926 1.00 41.41 93 ALA A CA 1
ATOM 746 C C . ALA A 1 93 ? -28.884 -4.596 -6.833 1.00 41.41 93 ALA A C 1
ATOM 748 O O . ALA A 1 93 ? -29.283 -4.597 -5.667 1.00 41.41 93 ALA A O 1
ATOM 749 N N . VAL A 1 94 ? -27.783 -3.927 -7.200 1.00 38.53 94 VAL A N 1
ATOM 750 C CA . VAL A 1 94 ? -26.942 -3.156 -6.263 1.00 38.53 94 VAL A CA 1
ATOM 751 C C . VAL A 1 94 ? -27.648 -1.871 -5.798 1.00 38.53 94 VAL A C 1
ATOM 753 O O . VAL A 1 94 ? -27.674 -1.577 -4.601 1.00 38.53 94 VAL A O 1
ATOM 756 N N . VAL A 1 95 ? -28.309 -1.143 -6.707 1.00 43.62 95 VAL A N 1
ATOM 757 C CA . VAL A 1 95 ? -29.119 0.047 -6.365 1.00 43.62 95 VAL A CA 1
ATOM 758 C C . VAL A 1 95 ? -30.357 -0.338 -5.536 1.00 43.62 95 VAL A C 1
ATOM 760 O O . VAL A 1 95 ? -30.694 0.333 -4.558 1.00 43.62 95 VAL A O 1
ATOM 763 N N . GLY A 1 96 ? -30.994 -1.467 -5.855 1.00 45.66 96 GLY A N 1
ATOM 764 C CA . GLY A 1 96 ? -32.124 -2.028 -5.112 1.00 45.66 96 GLY A CA 1
ATOM 765 C C . GLY A 1 96 ? -31.749 -2.521 -3.709 1.00 45.66 96 GLY A C 1
ATOM 766 O O . GLY A 1 96 ? -32.521 -2.337 -2.765 1.00 45.66 96 GLY A O 1
ATOM 767 N N . ALA A 1 97 ? -30.553 -3.085 -3.519 1.00 46.56 97 ALA A N 1
ATOM 768 C CA . ALA A 1 97 ? -30.042 -3.466 -2.199 1.00 46.56 97 ALA A CA 1
ATOM 769 C C . ALA A 1 97 ? -29.810 -2.241 -1.289 1.00 46.56 97 ALA A C 1
ATOM 771 O O . ALA A 1 97 ? -30.159 -2.268 -0.105 1.00 46.56 97 ALA A O 1
ATOM 772 N N . SER A 1 98 ? -29.308 -1.135 -1.847 1.00 42.03 98 SER A N 1
ATOM 773 C CA . SER A 1 98 ? -29.119 0.128 -1.118 1.00 42.03 98 SER A CA 1
ATOM 774 C C . SER A 1 98 ? -30.456 0.784 -0.728 1.00 42.03 98 SER A C 1
ATOM 776 O O . SER A 1 98 ? -30.687 1.097 0.444 1.00 42.03 98 SER A O 1
ATOM 778 N N . ALA A 1 99 ? -31.406 0.883 -1.667 1.00 52.12 99 ALA A N 1
ATOM 779 C CA . ALA A 1 99 ? -32.731 1.460 -1.415 1.00 52.12 99 ALA A CA 1
ATOM 780 C C . ALA A 1 99 ? -33.573 0.639 -0.414 1.00 52.12 99 ALA A C 1
ATOM 782 O O . ALA A 1 99 ? -34.278 1.197 0.428 1.00 52.12 99 ALA A O 1
ATOM 783 N N . THR A 1 100 ? -33.479 -0.695 -0.456 1.00 58.66 100 THR A N 1
ATOM 784 C CA . THR A 1 100 ? -34.182 -1.576 0.497 1.00 58.66 100 THR A CA 1
ATOM 785 C C . THR A 1 100 ? -33.606 -1.506 1.909 1.00 58.66 100 THR A C 1
ATOM 787 O O . THR A 1 100 ? -34.355 -1.616 2.880 1.00 58.66 100 THR A O 1
ATOM 790 N N . THR A 1 101 ? -32.299 -1.272 2.042 1.00 61.72 101 THR A N 1
ATOM 791 C CA . THR A 1 101 ? -31.648 -1.072 3.343 1.00 61.72 101 THR A CA 1
ATOM 792 C C . THR A 1 101 ? -32.080 0.250 3.977 1.00 61.72 101 THR A C 1
ATOM 794 O O . THR A 1 101 ? -32.399 0.277 5.166 1.00 61.72 101 THR A O 1
ATOM 797 N N . LYS A 1 102 ? -32.185 1.320 3.176 1.00 67.75 102 LYS A N 1
ATOM 798 C CA . LYS A 1 102 ? -32.668 2.633 3.628 1.00 67.75 102 LYS A CA 1
ATOM 799 C C . LYS A 1 102 ? -34.125 2.579 4.108 1.00 67.75 102 LYS A C 1
ATOM 801 O O . LYS A 1 102 ? -34.399 2.925 5.252 1.00 67.75 102 LYS A O 1
ATOM 806 N N . ASN A 1 103 ? -35.028 2.000 3.311 1.00 75.38 103 ASN A N 1
ATOM 807 C CA . ASN A 1 103 ? -36.437 1.841 3.700 1.00 75.38 103 ASN A CA 1
ATOM 808 C C . ASN A 1 103 ? -36.618 0.986 4.965 1.00 75.38 103 ASN A C 1
ATOM 810 O O . ASN A 1 103 ? -37.474 1.281 5.798 1.00 75.38 103 ASN A O 1
ATOM 814 N N . ARG A 1 104 ? -35.800 -0.063 5.137 1.00 77.69 104 ARG A N 1
ATOM 815 C CA . ARG A 1 104 ? -35.808 -0.889 6.353 1.00 77.69 104 ARG A CA 1
ATOM 816 C C . ARG A 1 104 ? -35.394 -0.090 7.585 1.00 77.69 104 ARG A C 1
ATOM 818 O O . ARG A 1 104 ? -36.004 -0.254 8.638 1.00 77.69 104 ARG A O 1
ATOM 825 N N . ALA A 1 105 ? -34.353 0.728 7.461 1.00 79.50 105 ALA A N 1
ATOM 826 C CA . ALA A 1 105 ? -33.868 1.558 8.555 1.00 79.50 105 ALA A CA 1
ATOM 827 C C . ALA A 1 105 ? -34.914 2.604 8.969 1.00 79.50 105 ALA A C 1
ATOM 829 O O . ALA A 1 105 ? -35.169 2.762 10.161 1.00 79.50 105 ALA A O 1
ATOM 830 N N . ASP A 1 106 ? -35.572 3.246 8.000 1.00 83.88 106 ASP A N 1
ATOM 831 C CA . ASP A 1 106 ? -36.613 4.247 8.257 1.00 83.88 106 ASP A CA 1
ATOM 832 C C . ASP A 1 106 ? -37.873 3.628 8.875 1.00 83.88 106 ASP A C 1
ATOM 834 O O . ASP A 1 106 ? -38.434 4.168 9.827 1.00 83.88 106 ASP A O 1
ATOM 838 N N . TYR A 1 107 ? -38.295 2.454 8.396 1.00 86.62 107 TYR A N 1
ATOM 839 C CA . TYR A 1 107 ? -39.387 1.706 9.019 1.00 86.62 107 TYR A CA 1
ATOM 840 C C . TYR A 1 107 ? -39.043 1.283 10.451 1.00 86.62 107 TYR A C 1
ATOM 842 O O . TYR A 1 107 ? -39.828 1.510 11.368 1.00 86.62 107 TYR A O 1
ATOM 850 N N . GLY A 1 108 ? -37.850 0.717 10.659 1.00 87.88 108 GLY A N 1
ATOM 851 C CA . GLY A 1 108 ? -37.392 0.312 11.985 1.00 87.88 108 GLY A CA 1
ATOM 852 C C . GLY A 1 108 ? -37.320 1.477 12.970 1.00 87.88 108 GLY A C 1
ATOM 853 O O . GLY A 1 108 ? -37.661 1.303 14.135 1.00 87.88 108 GLY A O 1
ATOM 854 N N . ARG A 1 109 ? -36.936 2.669 12.496 1.00 90.94 109 ARG A N 1
ATOM 855 C CA . ARG A 1 109 ? -36.948 3.907 13.282 1.00 90.94 109 ARG A CA 1
ATOM 856 C C . ARG A 1 109 ? -38.352 4.217 13.810 1.00 90.94 109 ARG A C 1
ATOM 858 O O . ARG A 1 109 ? -38.514 4.291 15.021 1.00 90.94 109 ARG A O 1
ATOM 865 N N . ARG A 1 110 ? -39.348 4.279 12.920 1.00 92.00 110 ARG A N 1
ATOM 866 C CA . ARG A 1 110 ? -40.747 4.576 13.277 1.00 92.00 110 ARG A CA 1
ATOM 867 C C . ARG A 1 110 ? -41.364 3.537 14.210 1.00 92.00 110 ARG A C 1
ATOM 869 O O . ARG A 1 110 ? -42.100 3.891 15.121 1.00 92.00 110 ARG A O 1
ATOM 876 N N . VAL A 1 111 ? -41.067 2.252 13.994 1.00 93.12 111 VAL A N 1
ATOM 877 C CA . VAL A 1 111 ? -41.539 1.174 14.882 1.00 93.12 111 VAL A CA 1
ATOM 878 C C . VAL A 1 111 ? -41.003 1.373 16.296 1.00 93.12 111 VAL A C 1
ATOM 880 O O . VAL A 1 111 ? -41.747 1.220 17.256 1.00 93.12 111 VAL A O 1
ATOM 883 N N . ILE A 1 112 ? -39.720 1.715 16.430 1.00 94.31 112 ILE A N 1
ATOM 884 C CA . ILE A 1 112 ? -39.106 1.935 17.740 1.00 94.31 112 ILE A CA 1
ATOM 885 C C . ILE A 1 112 ? -39.653 3.200 18.410 1.00 94.31 112 ILE A C 1
ATOM 887 O O . ILE A 1 112 ? -39.929 3.146 19.602 1.00 94.31 112 ILE A O 1
ATOM 891 N N . GLU A 1 113 ? -39.822 4.297 17.668 1.00 94.44 113 GLU A N 1
ATOM 892 C CA . GLU A 1 113 ? -40.418 5.546 18.176 1.00 94.44 113 GLU A CA 1
ATOM 893 C C . GLU A 1 113 ? -41.826 5.295 18.730 1.00 94.44 113 GLU A C 1
ATOM 895 O O . GLU A 1 113 ? -42.102 5.621 19.880 1.00 94.44 113 GLU A O 1
ATOM 900 N N . ARG A 1 114 ? -42.677 4.602 17.966 1.00 94.69 114 ARG A N 1
ATOM 901 C CA . ARG A 1 114 ? -44.037 4.268 18.402 1.00 94.69 114 ARG A CA 1
ATOM 902 C C . ARG A 1 114 ? -44.065 3.331 19.610 1.00 94.69 114 ARG A C 1
ATOM 904 O O . ARG A 1 114 ? -44.818 3.559 20.541 1.00 94.69 114 ARG A O 1
ATOM 911 N N . LEU A 1 115 ? -43.224 2.293 19.625 1.00 95.31 115 LEU A N 1
ATOM 912 C CA . LEU A 1 115 ? -43.122 1.390 20.779 1.00 95.31 115 LEU A CA 1
ATOM 913 C C . LEU A 1 115 ? -42.616 2.099 22.039 1.00 95.31 115 LEU A C 1
ATOM 915 O O . LEU A 1 115 ? -42.940 1.667 23.141 1.00 95.31 115 LEU A O 1
ATOM 919 N N . ALA A 1 116 ? -41.780 3.127 21.885 1.00 95.88 116 ALA A N 1
ATOM 920 C CA . ALA A 1 116 ? -41.287 3.907 23.010 1.00 95.88 116 ALA A CA 1
ATOM 921 C C . ALA A 1 116 ? -42.419 4.709 23.664 1.00 95.88 116 ALA A C 1
ATOM 923 O O . ALA A 1 116 ? -42.516 4.722 24.888 1.00 95.88 116 ALA A O 1
ATOM 924 N N . GLU A 1 117 ? -43.277 5.319 22.845 1.00 95.25 117 GLU A N 1
ATOM 925 C CA . GLU A 1 117 ? -44.470 6.047 23.284 1.00 95.25 117 GLU A CA 1
ATOM 926 C C . GLU A 1 117 ? -45.521 5.099 23.883 1.00 95.25 117 GLU A C 1
ATOM 928 O O . GLU A 1 117 ? -45.866 5.241 25.051 1.00 95.25 117 GLU A O 1
ATOM 933 N N . ASP A 1 118 ? -45.940 4.070 23.137 1.00 96.19 118 ASP A N 1
ATOM 934 C CA . ASP A 1 118 ? -47.022 3.149 23.525 1.00 96.19 118 ASP A CA 1
ATOM 935 C C . ASP A 1 118 ? -46.731 2.373 24.827 1.00 96.19 118 ASP A C 1
ATOM 937 O O . ASP A 1 118 ? -47.654 1.979 25.538 1.00 96.19 118 ASP A O 1
ATOM 941 N N . LEU A 1 119 ? -45.455 2.087 25.116 1.00 94.88 119 LEU A N 1
ATOM 942 C CA . LEU A 1 119 ? -45.038 1.314 26.295 1.00 94.88 119 LEU A CA 1
ATOM 943 C C . LEU A 1 119 ? -44.415 2.178 27.396 1.00 94.88 119 LEU A C 1
ATOM 945 O O . LEU A 1 119 ? -43.984 1.625 28.406 1.00 94.88 119 LEU A O 1
ATOM 949 N N . GLU A 1 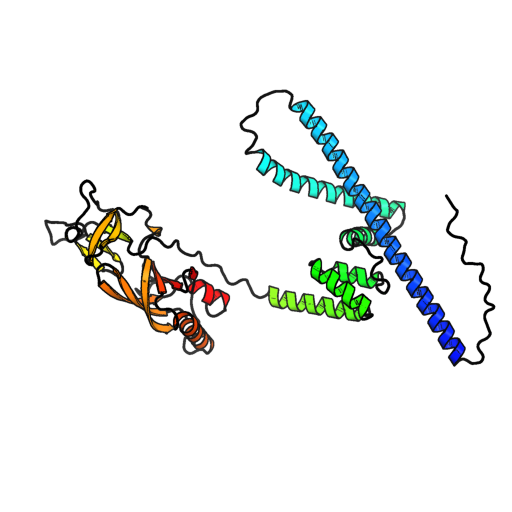120 ? -44.293 3.490 27.180 1.00 94.62 120 GLU A N 1
ATOM 950 C CA . GLU A 1 120 ? -43.571 4.418 28.063 1.00 94.62 120 GLU A CA 1
ATOM 951 C C . GLU A 1 120 ? -42.128 3.957 28.375 1.00 94.62 120 GLU A C 1
ATOM 953 O O . GLU A 1 120 ? -41.574 4.166 29.457 1.00 94.62 120 GLU A O 1
ATOM 958 N N . ILE A 1 121 ? -41.478 3.307 27.404 1.00 93.44 121 ILE A N 1
ATOM 959 C CA . ILE A 1 121 ? -40.095 2.830 27.514 1.00 93.44 121 ILE A CA 1
ATOM 960 C C . ILE A 1 121 ? -39.189 3.754 26.713 1.00 93.44 121 ILE A C 1
ATOM 962 O O . ILE A 1 121 ? -39.451 4.074 25.562 1.00 93.44 121 ILE A O 1
ATOM 966 N N . SER A 1 122 ? -38.029 4.101 27.272 1.00 94.50 122 SER A N 1
ATOM 967 C CA . SER A 1 122 ? -37.030 4.889 26.548 1.00 94.50 122 SER A CA 1
ATOM 968 C C . SER A 1 122 ? -36.676 4.279 25.184 1.00 94.50 122 SER A C 1
ATOM 970 O O . SER A 1 122 ? -36.161 3.159 25.087 1.00 94.50 122 SER A O 1
ATOM 972 N N . GLU A 1 123 ? -36.822 5.085 24.134 1.00 93.69 123 GLU A N 1
ATOM 973 C CA . GLU A 1 123 ? -36.424 4.758 22.763 1.00 93.69 123 GLU A CA 1
ATOM 974 C C . GLU A 1 123 ? -34.976 4.239 22.692 1.00 93.69 123 GLU A C 1
ATOM 976 O O . GLU A 1 123 ? -34.656 3.272 21.996 1.00 93.69 123 GLU A O 1
ATOM 981 N N . THR A 1 124 ? -34.083 4.828 23.493 1.00 92.69 124 THR A N 1
ATOM 982 C CA . THR A 1 124 ? -32.676 4.421 23.574 1.00 92.69 124 THR A CA 1
ATOM 983 C C . THR A 1 124 ? -32.520 2.983 24.081 1.00 92.69 124 THR A C 1
ATOM 985 O O . THR A 1 124 ? -31.643 2.254 23.607 1.00 92.69 124 THR A O 1
ATOM 988 N N . VAL A 1 125 ? -33.351 2.547 25.035 1.00 93.19 125 VAL A N 1
ATOM 989 C CA . VAL A 1 125 ? -33.343 1.167 25.550 1.00 93.19 125 VAL A CA 1
ATOM 990 C C . VAL A 1 125 ? -33.806 0.198 24.468 1.00 93.19 125 VAL A C 1
ATOM 992 O O . VAL A 1 125 ? -33.147 -0.823 24.258 1.00 93.19 125 VAL A O 1
ATOM 995 N N . LEU A 1 126 ? -34.863 0.532 23.725 1.00 94.81 126 LEU A N 1
ATOM 996 C CA . LEU A 1 126 ? -35.355 -0.290 22.616 1.00 94.81 126 LEU A CA 1
ATOM 997 C C . LEU A 1 126 ? -34.314 -0.411 21.493 1.00 94.81 126 LEU A C 1
ATOM 999 O O . LEU A 1 126 ? -34.005 -1.520 21.052 1.00 94.81 126 LEU A O 1
ATOM 1003 N N . ARG A 1 127 ? -33.676 0.699 21.092 1.00 93.88 127 ARG A N 1
ATOM 1004 C CA . ARG A 1 127 ? -32.585 0.690 20.098 1.00 93.88 127 ARG A CA 1
ATOM 1005 C C . ARG A 1 127 ? -31.415 -0.186 20.533 1.00 93.88 127 ARG A C 1
ATOM 1007 O O . ARG A 1 127 ? -30.925 -0.999 19.747 1.00 93.88 127 ARG A O 1
ATOM 1014 N N . ARG A 1 128 ? -30.974 -0.046 21.787 1.00 93.94 128 ARG A N 1
ATOM 1015 C CA . ARG A 1 128 ? -29.898 -0.872 22.354 1.00 93.94 128 ARG A CA 1
ATOM 1016 C C . ARG A 1 128 ? -30.300 -2.339 22.446 1.00 93.94 128 AR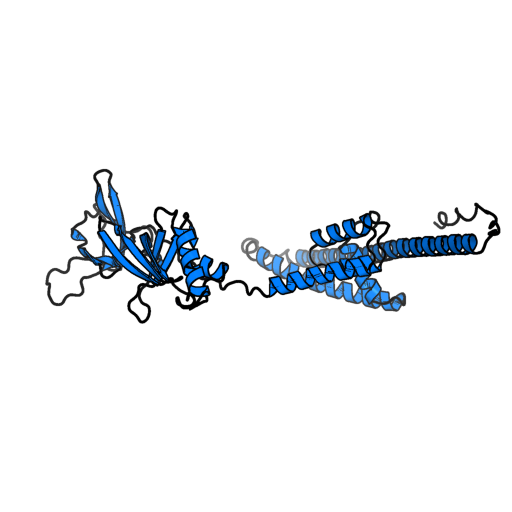G A C 1
ATOM 1018 O O . ARG A 1 128 ? -29.465 -3.189 22.177 1.00 93.94 128 ARG A O 1
ATOM 1025 N N . SER A 1 129 ? -31.556 -2.638 22.763 1.00 94.00 129 SER A N 1
ATOM 1026 C CA . SER A 1 129 ? -32.090 -4.004 22.800 1.00 94.00 129 SER A CA 1
ATOM 1027 C C . SER A 1 129 ? -32.017 -4.663 21.420 1.00 94.00 129 SER A C 1
ATOM 1029 O O . SER A 1 129 ? -31.482 -5.762 21.283 1.00 94.00 129 SER A O 1
ATOM 1031 N N . VAL A 1 130 ? -32.462 -3.965 20.367 1.00 92.50 130 VAL A N 1
ATOM 1032 C CA . VAL A 1 130 ? -32.353 -4.437 18.973 1.00 92.50 130 VAL A CA 1
ATOM 1033 C C . VAL A 1 130 ? -30.894 -4.665 18.582 1.00 92.50 130 VAL A C 1
ATOM 1035 O O . VAL A 1 130 ? -30.546 -5.729 18.070 1.00 92.50 130 VAL A O 1
ATOM 1038 N N . GLN A 1 131 ? -30.025 -3.693 18.861 1.00 92.25 131 GLN A N 1
ATOM 1039 C CA . GLN A 1 131 ? -28.592 -3.800 18.590 1.00 92.25 131 GLN A CA 1
ATOM 1040 C C . GLN A 1 131 ? -27.954 -4.974 19.348 1.00 92.25 131 GLN A C 1
ATOM 1042 O O . GLN A 1 131 ? -27.110 -5.677 18.792 1.00 92.25 131 GLN A O 1
ATOM 1047 N N . PHE A 1 132 ? -28.379 -5.210 20.589 1.00 93.50 132 PHE A N 1
ATOM 1048 C CA . PHE A 1 132 ? -27.901 -6.301 21.423 1.00 93.50 132 PHE A CA 1
ATOM 1049 C C . PHE A 1 132 ? -28.266 -7.656 20.817 1.00 93.50 132 PHE A C 1
ATOM 1051 O O . PHE A 1 132 ? -27.374 -8.462 20.558 1.00 93.50 132 PHE A O 1
ATOM 1058 N N . ALA A 1 133 ? -29.540 -7.865 20.482 1.00 90.38 133 ALA A N 1
ATOM 1059 C CA . ALA A 1 133 ? -30.014 -9.102 19.863 1.00 90.38 133 ALA A CA 1
ATOM 1060 C C . ALA A 1 133 ? -29.355 -9.386 18.502 1.00 90.38 133 ALA A C 1
ATOM 1062 O O . ALA A 1 133 ? -29.071 -10.537 18.176 1.00 90.38 133 ALA A O 1
ATOM 1063 N N . GLN A 1 134 ? -29.068 -8.343 17.716 1.00 89.38 134 GLN A N 1
ATOM 1064 C CA . GLN A 1 134 ? -28.356 -8.470 16.440 1.00 89.38 134 GLN A CA 1
ATOM 1065 C C . GLN A 1 134 ? -26.881 -8.848 16.617 1.00 89.38 134 GLN A C 1
ATOM 1067 O O . GLN A 1 134 ? -26.323 -9.571 15.794 1.00 89.38 134 GLN A O 1
ATOM 1072 N N . ARG A 1 135 ? -26.226 -8.328 17.662 1.00 89.56 135 ARG A N 1
ATOM 1073 C CA . ARG A 1 135 ? -24.782 -8.497 17.891 1.00 89.56 135 ARG A CA 1
ATOM 1074 C C . ARG A 1 135 ? -24.427 -9.718 18.732 1.00 89.56 135 ARG A C 1
ATOM 1076 O O . ARG A 1 135 ? -23.281 -10.156 18.658 1.00 89.56 135 ARG A O 1
ATOM 1083 N N . PHE A 1 136 ? -25.380 -10.245 19.498 1.00 87.50 136 PHE A N 1
ATOM 1084 C CA . PHE A 1 136 ? -25.212 -11.388 20.394 1.00 87.50 136 PHE A CA 1
ATOM 1085 C C . PHE A 1 136 ? -26.372 -12.374 20.202 1.00 87.50 136 PHE A C 1
ATOM 1087 O O . PHE A 1 136 ? -27.401 -12.255 20.865 1.00 87.50 136 PHE A O 1
ATOM 1094 N N . PRO A 1 137 ? -26.236 -13.362 19.303 1.00 72.50 137 PRO A N 1
ATOM 1095 C CA . PRO A 1 137 ? -27.326 -14.281 18.974 1.00 72.50 137 PRO A CA 1
ATOM 1096 C C . PRO A 1 137 ? -27.753 -15.209 20.120 1.00 72.50 137 PRO A C 1
ATOM 1098 O O . PRO A 1 137 ? -28.861 -15.732 20.079 1.00 72.50 137 PRO A O 1
ATOM 1101 N N . ILE A 1 138 ? -26.899 -15.436 21.126 1.00 73.19 138 ILE A N 1
ATOM 1102 C CA . ILE A 1 138 ? -27.189 -16.303 22.278 1.00 73.19 138 ILE A CA 1
ATOM 1103 C C . ILE A 1 138 ? -26.581 -15.658 23.539 1.00 73.19 138 ILE A C 1
ATOM 1105 O O . ILE A 1 138 ? -25.365 -15.726 23.719 1.00 73.19 138 ILE A O 1
ATOM 1109 N N . PRO A 1 139 ? -27.380 -15.009 24.409 1.00 65.62 139 PRO A N 1
ATOM 1110 C CA . PRO A 1 139 ? -26.875 -14.379 25.634 1.00 65.62 139 PRO A CA 1
ATOM 1111 C C . PRO A 1 139 ? -26.670 -15.383 26.781 1.00 65.62 139 PRO A C 1
ATOM 1113 O O . PRO A 1 139 ? -25.903 -15.114 27.697 1.00 65.62 139 PRO A O 1
ATOM 1116 N N . ALA A 1 140 ? -27.322 -16.551 26.723 1.00 61.47 140 ALA A N 1
ATOM 1117 C CA . ALA A 1 140 ? -27.352 -17.541 27.805 1.00 61.47 140 ALA A CA 1
ATOM 1118 C C . ALA A 1 140 ? -25.990 -18.186 28.130 1.00 61.47 140 ALA A C 1
ATOM 1120 O O . ALA A 1 140 ? -25.866 -18.869 29.141 1.00 61.47 140 ALA A O 1
ATOM 1121 N N . THR A 1 141 ? -24.971 -17.975 27.293 1.00 61.75 141 THR A N 1
ATOM 1122 C CA . THR A 1 141 ? -23.635 -18.553 27.486 1.00 61.75 141 THR A CA 1
ATOM 1123 C C . THR A 1 141 ? -22.744 -17.744 28.429 1.00 61.75 141 THR A C 1
ATOM 1125 O O . THR A 1 141 ? -21.649 -18.204 28.712 1.00 61.75 141 THR A O 1
ATOM 1128 N N . ARG A 1 142 ? -23.160 -16.543 28.863 1.00 74.94 142 ARG A N 1
ATOM 1129 C CA . ARG A 1 142 ? -22.335 -15.628 29.675 1.00 74.94 142 ARG A CA 1
ATOM 1130 C C . ARG A 1 142 ? -23.140 -15.080 30.845 1.00 74.94 142 ARG A C 1
ATOM 1132 O O . ARG A 1 142 ? -23.823 -14.061 30.709 1.00 74.94 142 ARG A O 1
ATOM 1139 N N . GLN A 1 143 ? -23.150 -15.831 31.942 1.00 72.38 143 GLN A N 1
ATOM 1140 C CA . GLN A 1 143 ? -24.057 -15.609 33.071 1.00 72.38 143 GLN A CA 1
ATOM 1141 C C . GLN A 1 143 ? -23.595 -14.495 34.017 1.00 72.38 143 GLN A C 1
ATOM 1143 O O . GLN A 1 143 ? -24.420 -13.989 34.782 1.00 72.38 143 GLN A O 1
ATOM 1148 N N . GLU A 1 144 ? -22.325 -14.091 33.947 1.00 80.06 144 GLU A N 1
ATOM 1149 C CA . GLU A 1 144 ? -21.747 -13.075 34.836 1.00 80.06 144 GLU A CA 1
ATOM 1150 C C . GLU A 1 144 ? -21.784 -11.664 34.225 1.00 80.06 144 GLU A C 1
ATOM 1152 O O . GLU A 1 144 ? -21.576 -10.657 34.906 1.00 80.06 144 GLU A O 1
ATOM 1157 N N . LEU A 1 145 ? -22.124 -11.550 32.937 1.00 89.50 145 LEU A N 1
ATOM 1158 C CA . LEU A 1 145 ? -22.208 -10.263 32.252 1.00 89.50 145 LEU A CA 1
ATOM 1159 C C . LEU A 1 145 ? -23.553 -9.561 32.479 1.00 89.50 145 LEU A C 1
ATOM 1161 O O . LEU A 1 145 ? -24.599 -9.970 31.981 1.00 89.50 145 LEU A O 1
ATOM 1165 N N . THR A 1 146 ? -23.495 -8.420 33.160 1.00 92.00 146 THR A N 1
ATOM 1166 C CA . THR A 1 146 ? -24.629 -7.495 33.341 1.00 92.00 146 THR A CA 1
ATOM 1167 C C . THR A 1 146 ? -24.956 -6.685 32.078 1.00 92.00 146 THR A C 1
ATOM 1169 O O . THR A 1 146 ? -24.173 -6.628 31.122 1.00 92.00 146 THR A O 1
ATOM 1172 N N . TRP A 1 147 ? -26.083 -5.960 32.075 1.00 91.44 147 TRP A N 1
ATOM 1173 C CA . TRP A 1 147 ? -26.465 -5.109 30.936 1.00 91.44 147 TRP A CA 1
ATOM 1174 C C . TRP A 1 147 ? -25.411 -4.044 30.600 1.00 91.44 147 TRP A C 1
ATOM 1176 O O . TRP A 1 147 ? -25.179 -3.730 29.429 1.00 91.44 147 TRP A O 1
ATOM 1186 N N . SER A 1 148 ? -24.737 -3.506 31.618 1.00 92.44 148 SER A N 1
ATOM 1187 C CA . SER A 1 148 ? -23.677 -2.513 31.432 1.00 92.44 148 SER A CA 1
ATOM 1188 C C . SER A 1 148 ? -22.482 -3.084 30.665 1.00 92.44 148 SER A C 1
ATOM 1190 O O . SER A 1 148 ? -21.967 -2.410 29.774 1.00 92.44 148 SER A O 1
ATOM 1192 N N . HIS A 1 149 ? -22.105 -4.348 30.902 1.00 94.00 149 HIS A N 1
ATOM 1193 C CA . HIS A 1 149 ? -21.066 -5.015 30.110 1.00 94.00 149 HIS A CA 1
ATOM 1194 C C . HIS A 1 149 ? -21.455 -5.092 28.637 1.00 94.00 149 HIS A C 1
ATOM 1196 O O . HIS A 1 149 ? -20.679 -4.699 27.767 1.00 94.00 149 HIS A O 1
ATOM 1202 N N . TYR A 1 150 ? -22.680 -5.530 28.343 1.00 92.81 150 TYR A N 1
ATOM 1203 C CA . TYR A 1 150 ? -23.153 -5.629 26.965 1.00 92.81 150 TYR A CA 1
ATOM 1204 C C . TYR A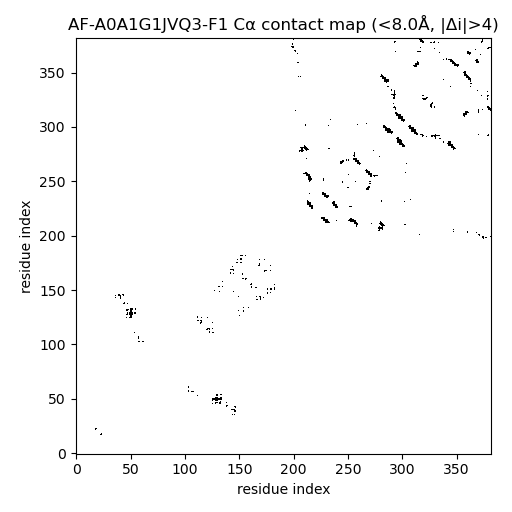 1 150 ? -23.246 -4.272 26.272 1.00 92.81 150 TYR A C 1
ATOM 1206 O O . TYR A 1 150 ? -22.908 -4.174 25.093 1.00 92.81 150 TYR A O 1
ATOM 1214 N N . ARG A 1 151 ? -23.614 -3.203 26.988 1.00 93.38 151 ARG A N 1
ATOM 1215 C CA . ARG A 1 151 ? -23.551 -1.835 26.453 1.00 93.38 151 ARG A CA 1
ATOM 1216 C C . ARG A 1 151 ? -22.138 -1.460 26.020 1.00 93.38 151 ARG A C 1
ATOM 1218 O O . ARG A 1 151 ? -21.980 -0.956 24.910 1.00 93.38 151 ARG A O 1
ATOM 1225 N N . THR A 1 152 ? -21.135 -1.751 26.843 1.00 93.31 152 THR A N 1
ATOM 1226 C CA . THR A 1 152 ? -19.726 -1.505 26.511 1.00 93.31 152 THR A CA 1
ATOM 1227 C C . THR A 1 152 ? -19.273 -2.367 25.334 1.00 93.31 152 THR A C 1
ATOM 1229 O O . THR A 1 152 ? -18.732 -1.839 24.365 1.00 93.31 152 THR A O 1
ATOM 1232 N N . LEU A 1 153 ? -19.570 -3.669 25.336 1.00 92.69 153 LEU A N 1
ATOM 1233 C CA . LEU A 1 153 ? -19.192 -4.582 24.250 1.00 92.69 153 LEU A CA 1
ATOM 1234 C C . LEU A 1 153 ? -19.850 -4.214 22.915 1.00 92.69 153 LEU A C 1
ATOM 1236 O O . LEU A 1 153 ? -19.226 -4.330 21.860 1.00 92.69 153 LEU A O 1
ATOM 1240 N N . MET A 1 154 ? -21.097 -3.736 22.927 1.00 92.56 154 MET A N 1
ATOM 1241 C CA . MET A 1 154 ? -21.779 -3.297 21.710 1.00 92.56 154 MET A CA 1
ATOM 1242 C C . MET A 1 154 ? -21.037 -2.162 20.999 1.00 92.56 154 MET A C 1
ATOM 1244 O O . MET A 1 154 ? -21.171 -2.064 19.783 1.00 92.56 154 MET A O 1
ATOM 1248 N N . THR A 1 155 ? -20.239 -1.343 21.691 1.00 90.38 155 THR A N 1
ATOM 1249 C CA . THR A 1 155 ? -19.461 -0.264 21.051 1.00 90.38 155 THR A CA 1
ATOM 1250 C C . THR A 1 155 ? -18.342 -0.778 20.143 1.00 90.38 155 THR A C 1
ATOM 1252 O O . THR A 1 155 ? -17.904 -0.062 19.247 1.00 90.38 155 THR A O 1
ATOM 1255 N N . ILE A 1 156 ? -17.912 -2.031 20.318 1.00 89.50 156 ILE A N 1
ATOM 1256 C CA . ILE A 1 156 ? -16.804 -2.633 19.577 1.00 89.50 156 ILE A CA 1
ATOM 1257 C C . ILE A 1 156 ? -17.292 -3.019 18.173 1.00 89.50 156 ILE A C 1
ATOM 1259 O O . ILE A 1 156 ? -18.164 -3.888 18.070 1.00 89.50 156 ILE A O 1
ATOM 1263 N N . PRO A 1 157 ? -16.756 -2.440 17.078 1.00 85.19 157 PRO A N 1
ATOM 1264 C CA . PRO A 1 157 ? -17.246 -2.730 15.728 1.00 85.19 157 PRO A CA 1
ATOM 1265 C C . PRO A 1 157 ? -16.936 -4.157 15.263 1.00 85.19 157 PRO A C 1
ATOM 1267 O O . PRO A 1 157 ? -17.802 -4.802 14.674 1.00 85.19 157 PRO A O 1
ATOM 1270 N N . ASP A 1 158 ? -15.734 -4.656 15.569 1.00 86.00 158 ASP A N 1
ATOM 1271 C CA . ASP A 1 158 ? -15.261 -5.987 15.176 1.00 86.00 158 ASP A CA 1
ATOM 1272 C C . ASP A 1 158 ? -16.045 -7.094 15.916 1.00 86.00 158 ASP A C 1
ATOM 1274 O O . ASP A 1 158 ? -15.962 -7.178 17.147 1.00 86.00 158 ASP A O 1
ATOM 1278 N N . PRO A 1 159 ? -16.798 -7.956 15.202 1.00 86.62 159 PRO A N 1
ATOM 1279 C CA . PRO A 1 159 ? -17.575 -9.029 15.818 1.00 86.62 159 PRO A CA 1
ATOM 1280 C C . PRO A 1 159 ? -16.725 -10.073 16.549 1.00 86.62 159 PRO A C 1
ATOM 1282 O O . PRO A 1 159 ? -17.127 -10.525 17.620 1.00 86.62 159 PRO A O 1
ATOM 1285 N N . ARG A 1 160 ? -15.559 -10.448 16.003 1.00 85.56 160 ARG A N 1
ATOM 1286 C CA . ARG A 1 160 ? -14.684 -11.461 16.613 1.00 85.56 160 ARG A CA 1
ATOM 1287 C C . ARG A 1 160 ? -14.110 -10.925 17.910 1.00 85.56 160 ARG A C 1
ATOM 1289 O O . ARG A 1 160 ? -14.229 -11.572 18.948 1.00 85.56 160 ARG A O 1
ATOM 1296 N N . LYS A 1 161 ? -13.577 -9.699 17.872 1.00 87.81 161 LYS A N 1
ATOM 1297 C CA . LYS A 1 161 ? -12.984 -9.083 19.063 1.00 87.81 161 LYS A CA 1
ATOM 1298 C C . LYS A 1 161 ? -14.015 -8.831 20.159 1.00 87.81 161 LYS A C 1
ATOM 1300 O O . LYS A 1 161 ? -13.713 -8.983 21.340 1.00 87.81 161 LYS A O 1
ATOM 1305 N N . ARG A 1 162 ? -15.241 -8.471 19.768 1.00 92.56 162 ARG A N 1
ATOM 1306 C CA . ARG A 1 162 ? -16.364 -8.297 20.692 1.00 92.56 162 ARG A CA 1
ATOM 1307 C C . ARG A 1 162 ? -16.675 -9.581 21.458 1.00 92.56 162 ARG A C 1
ATOM 1309 O O . ARG A 1 162 ? -16.836 -9.516 22.671 1.00 92.56 162 ARG A O 1
ATOM 1316 N N . LEU A 1 163 ? -16.769 -10.717 20.764 1.00 90.19 163 LEU A N 1
ATOM 1317 C CA . LEU A 1 163 ? -17.056 -12.007 21.398 1.00 90.19 163 LEU A CA 1
ATOM 1318 C C . LEU A 1 163 ? -15.888 -12.481 22.268 1.00 90.19 163 LEU A C 1
ATOM 1320 O O . LEU A 1 163 ? -16.118 -12.883 23.401 1.00 90.19 163 LEU A O 1
ATOM 1324 N N . GLU A 1 164 ? -14.648 -12.330 21.797 1.00 88.62 164 GLU A N 1
ATOM 1325 C CA . GLU A 1 164 ? -13.448 -12.676 22.570 1.00 88.62 164 GLU A CA 1
ATOM 1326 C C . GLU A 1 164 ? -13.388 -11.919 23.908 1.00 88.62 164 GLU A C 1
ATOM 1328 O O . GLU A 1 164 ? -13.166 -12.520 24.958 1.00 88.62 164 GLU A O 1
ATOM 1333 N N . LEU A 1 165 ? -13.626 -10.602 23.888 1.00 90.94 165 LEU A N 1
ATOM 1334 C CA . LEU A 1 165 ? -13.647 -9.786 25.105 1.00 90.94 165 LEU A CA 1
ATOM 1335 C C . LEU A 1 165 ? -14.839 -10.110 26.002 1.00 90.94 165 LEU A C 1
ATOM 1337 O O . LEU A 1 165 ? -14.706 -10.023 27.218 1.00 90.94 165 LEU A O 1
ATOM 1341 N N . ALA A 1 166 ? -15.982 -10.492 25.428 1.00 90.31 166 ALA A N 1
ATOM 1342 C CA . ALA A 1 166 ? -17.123 -10.962 26.205 1.00 90.31 166 ALA A CA 1
ATOM 1343 C C . ALA A 1 166 ? -16.783 -12.266 26.948 1.00 90.31 166 ALA A C 1
ATOM 1345 O O . ALA A 1 166 ? -17.048 -12.367 28.139 1.00 90.31 166 ALA A O 1
ATOM 1346 N N . ASP A 1 167 ? -16.141 -13.227 26.278 1.00 89.50 167 ASP A N 1
ATOM 1347 C CA . ASP A 1 167 ? -15.723 -14.501 26.880 1.00 89.50 167 ASP A CA 1
ATOM 1348 C C . ASP A 1 167 ? -14.612 -14.321 27.920 1.00 89.50 167 ASP A C 1
ATOM 1350 O O . ASP A 1 167 ? -14.533 -15.066 28.893 1.00 89.50 167 ASP A O 1
ATOM 1354 N N . GLN A 1 168 ? -13.711 -13.358 27.719 1.00 89.56 168 GLN A N 1
ATOM 1355 C CA . GLN A 1 168 ? -12.698 -13.004 28.717 1.00 89.56 168 GLN A CA 1
ATOM 1356 C C . GLN A 1 168 ? -13.330 -12.332 29.934 1.00 89.56 168 GLN A C 1
ATOM 1358 O O . GLN A 1 168 ? -13.012 -12.713 31.054 1.00 89.56 168 GLN A O 1
ATOM 1363 N N . ALA A 1 169 ? -14.229 -11.368 29.720 1.00 92.69 169 ALA A N 1
ATOM 1364 C CA . ALA A 1 169 ? -14.894 -10.656 30.803 1.00 92.69 169 ALA A CA 1
ATOM 1365 C C . ALA A 1 169 ? -15.763 -11.586 31.660 1.00 92.69 169 ALA A C 1
ATOM 1367 O O . ALA A 1 169 ? -15.770 -11.433 32.874 1.00 92.69 169 ALA A O 1
ATOM 1368 N N . ASP A 1 170 ? -16.447 -12.550 31.039 1.00 89.50 170 ASP A N 1
ATOM 1369 C CA . ASP A 1 170 ? -17.265 -13.543 31.739 1.00 89.50 170 ASP A CA 1
ATOM 1370 C C . ASP A 1 170 ? -16.391 -14.532 32.530 1.00 89.50 170 ASP A C 1
ATOM 1372 O O . ASP A 1 170 ? -16.589 -14.704 33.725 1.00 89.50 170 ASP A O 1
ATOM 1376 N N . ARG A 1 171 ? -15.348 -15.107 31.906 1.00 88.38 171 ARG A N 1
ATOM 1377 C CA . ARG A 1 171 ? -14.458 -16.085 32.567 1.00 88.38 171 ARG A CA 1
ATOM 1378 C C . ARG A 1 171 ? -13.580 -15.501 33.670 1.00 88.38 171 ARG A C 1
ATOM 1380 O O . ARG A 1 171 ? -13.215 -16.219 34.591 1.00 88.38 171 ARG A O 1
ATOM 1387 N N . LEU A 1 172 ? -13.163 -14.246 33.526 1.00 90.06 172 LEU A N 1
ATOM 1388 C CA . LEU A 1 172 ? -12.276 -13.562 34.473 1.00 90.06 172 LEU A CA 1
ATOM 1389 C C . LEU A 1 172 ? -13.040 -12.607 35.399 1.00 90.06 172 LEU A C 1
ATOM 1391 O O . LEU A 1 172 ? -12.403 -11.798 36.073 1.00 90.06 172 LEU A O 1
ATOM 1395 N N . GLU A 1 173 ? -14.376 -12.653 35.376 1.00 89.06 173 GLU A N 1
ATOM 1396 C CA . GLU A 1 173 ? -15.268 -11.837 36.209 1.00 89.06 173 GLU A CA 1
ATOM 1397 C C . GLU A 1 173 ? -14.903 -10.342 36.199 1.00 89.06 173 GLU A C 1
ATOM 1399 O O . GLU A 1 173 ? -14.832 -9.661 37.227 1.00 89.06 173 GLU A O 1
ATOM 1404 N N . TRP A 1 174 ? -14.615 -9.802 35.013 1.00 90.44 174 TRP A N 1
ATOM 1405 C CA . TRP A 1 174 ? -14.243 -8.398 34.900 1.00 90.44 174 TRP A CA 1
ATOM 1406 C C . TRP A 1 174 ? -15.393 -7.506 35.347 1.00 90.44 174 TRP A C 1
ATOM 1408 O O . TRP A 1 174 ? -16.516 -7.636 34.876 1.00 90.44 174 TRP A O 1
ATOM 1418 N N . SER A 1 175 ? -15.087 -6.518 36.189 1.00 90.81 175 SER A N 1
ATOM 1419 C CA . SER A 1 175 ? -16.026 -5.427 36.444 1.00 90.81 175 SER A CA 1
ATOM 1420 C C . SER A 1 175 ? -16.254 -4.596 35.176 1.00 90.81 175 SER A C 1
ATOM 1422 O O . SER A 1 175 ? -15.375 -4.483 34.313 1.00 90.81 175 SER A O 1
ATOM 1424 N N . THR A 1 176 ? -17.394 -3.903 35.104 1.00 89.50 176 THR A N 1
ATOM 1425 C CA . THR A 1 176 ? -17.714 -3.043 33.954 1.00 89.50 176 THR A CA 1
ATOM 1426 C C . THR A 1 176 ? -16.636 -1.980 33.725 1.00 89.50 176 THR A C 1
ATOM 1428 O O . THR A 1 176 ? -16.248 -1.748 32.584 1.00 89.50 176 THR A O 1
ATOM 1431 N N . LYS A 1 177 ? -16.067 -1.419 34.803 1.00 91.06 177 LYS A N 1
ATOM 1432 C CA . LYS A 1 177 ? -14.962 -0.448 34.732 1.00 91.06 177 LYS A CA 1
ATOM 1433 C C . LYS A 1 177 ? -13.690 -1.048 34.125 1.00 91.06 177 LYS A C 1
ATOM 1435 O O . LYS A 1 177 ? -13.019 -0.395 33.329 1.00 91.06 177 LYS A O 1
ATOM 1440 N N . ALA A 1 178 ? -13.352 -2.289 34.483 1.00 90.00 178 ALA A N 1
ATOM 1441 C CA . ALA A 1 178 ? -12.180 -2.972 33.934 1.00 90.00 178 ALA A CA 1
ATOM 1442 C C . ALA A 1 178 ? -12.345 -3.238 32.428 1.00 90.00 178 ALA A C 1
ATOM 1444 O O . ALA A 1 178 ? -11.427 -2.985 31.642 1.00 90.00 178 ALA A O 1
ATOM 1445 N N . LEU A 1 179 ? -13.540 -3.670 32.015 1.00 93.12 179 LEU A N 1
ATOM 1446 C CA . LEU A 1 179 ? -13.874 -3.853 30.606 1.00 93.12 179 LEU A CA 1
ATOM 1447 C C . LEU A 1 179 ? -13.833 -2.524 29.832 1.00 93.12 179 LEU A C 1
ATOM 1449 O O . LEU A 1 179 ? -13.245 -2.468 28.753 1.00 93.12 179 LEU A O 1
ATOM 1453 N N . GLU A 1 180 ? -14.402 -1.448 30.378 1.00 92.44 180 GLU A N 1
ATOM 1454 C CA . GLU A 1 180 ? -14.355 -0.106 29.780 1.00 92.44 180 GLU A CA 1
ATOM 1455 C C . GLU A 1 180 ? -12.918 0.380 29.580 1.00 92.44 180 GLU A C 1
ATOM 1457 O O . GLU A 1 180 ? -12.571 0.826 28.487 1.00 92.44 180 GLU A O 1
ATOM 1462 N N . ALA A 1 181 ? -12.054 0.226 30.587 1.00 90.62 181 ALA A N 1
ATOM 1463 C CA . ALA A 1 181 ? -10.641 0.582 30.479 1.00 90.62 181 ALA A CA 1
ATOM 1464 C C . ALA A 1 181 ? -9.931 -0.219 29.373 1.00 90.62 181 ALA A C 1
ATOM 1466 O O . ALA A 1 181 ? -9.131 0.334 28.613 1.00 90.62 181 ALA A O 1
ATOM 1467 N N . LYS A 1 182 ? -10.247 -1.513 29.231 1.00 91.00 182 LYS A N 1
ATOM 1468 C CA . LYS A 1 182 ? -9.691 -2.358 28.165 1.00 91.00 182 LYS A CA 1
ATOM 1469 C C . LYS A 1 182 ? -10.171 -1.918 26.782 1.00 91.00 182 LYS A C 1
ATOM 1471 O O . LYS A 1 182 ? -9.353 -1.801 25.870 1.00 91.00 182 LYS A O 1
ATOM 1476 N N . VAL A 1 183 ? -11.467 -1.645 26.623 1.00 91.00 183 VAL A N 1
ATOM 1477 C CA . VAL A 1 183 ? -12.049 -1.163 25.359 1.00 91.00 183 VAL A CA 1
ATOM 1478 C C . VAL A 1 183 ? -11.486 0.207 24.987 1.00 91.00 183 VAL A C 1
ATOM 1480 O O . VAL A 1 183 ? -11.108 0.405 23.833 1.00 91.00 183 VAL A O 1
ATOM 1483 N N . LYS A 1 184 ? -11.336 1.111 25.962 1.00 90.06 184 LYS A N 1
ATOM 1484 C CA . LYS A 1 184 ? -10.709 2.422 25.773 1.00 90.06 184 LYS A CA 1
ATOM 1485 C C . LYS A 1 184 ? -9.277 2.280 25.255 1.00 90.06 184 LYS A C 1
ATOM 1487 O O . LYS A 1 184 ? -8.986 2.806 24.186 1.00 90.06 184 LYS A O 1
ATOM 1492 N N . ARG A 1 185 ? -8.439 1.458 25.895 1.00 87.50 185 ARG A N 1
ATOM 1493 C CA . ARG A 1 185 ? -7.069 1.181 25.417 1.00 87.50 185 ARG A CA 1
ATOM 1494 C C . ARG A 1 185 ? -7.035 0.605 24.001 1.00 87.50 185 ARG A C 1
ATOM 1496 O O . ARG A 1 185 ? -6.172 0.971 23.215 1.00 87.50 185 ARG A O 1
ATOM 1503 N N . ILE A 1 186 ? -7.969 -0.285 23.653 1.00 81.81 186 ILE A N 1
ATOM 1504 C CA . ILE A 1 186 ? -8.075 -0.827 22.287 1.00 81.81 186 ILE A CA 1
ATOM 1505 C C . ILE A 1 186 ? -8.450 0.277 21.294 1.00 81.81 186 ILE A C 1
ATOM 1507 O O . ILE A 1 186 ? -7.895 0.321 20.197 1.00 81.81 186 ILE A O 1
ATOM 1511 N N . SER A 1 187 ? -9.371 1.167 21.668 1.00 79.56 187 SER A N 1
ATOM 1512 C CA . SER A 1 187 ? -9.771 2.297 20.828 1.00 79.56 187 SER A CA 1
ATOM 1513 C C . SER A 1 187 ? -8.646 3.320 20.656 1.00 79.56 187 SER A C 1
ATOM 1515 O O . SER A 1 187 ? -8.400 3.745 19.535 1.00 79.56 187 SER A O 1
ATOM 1517 N N . GLU A 1 188 ? -7.893 3.626 21.714 1.00 79.38 188 GLU A N 1
ATOM 1518 C CA . GLU A 1 188 ? -6.724 4.513 21.690 1.00 79.38 188 GLU A CA 1
ATOM 1519 C C . GLU A 1 188 ? -5.593 3.906 20.858 1.00 79.38 188 GLU A C 1
ATOM 1521 O O . GLU A 1 188 ? -5.080 4.552 19.953 1.00 79.38 188 GLU A O 1
ATOM 1526 N N . ALA A 1 189 ? -5.276 2.624 21.055 1.00 71.69 189 ALA A N 1
ATOM 1527 C CA . ALA A 1 189 ? -4.298 1.910 20.233 1.00 71.69 189 ALA A CA 1
ATOM 1528 C C . ALA A 1 189 ? -4.730 1.790 18.761 1.00 71.69 189 ALA A C 1
ATOM 1530 O O . ALA A 1 189 ? -3.891 1.621 17.876 1.00 71.69 189 ALA A O 1
ATOM 1531 N N . ARG A 1 190 ? -6.038 1.831 18.481 1.00 67.31 190 ARG A N 1
ATOM 1532 C CA . ARG A 1 190 ? -6.574 1.899 17.119 1.00 67.31 190 ARG A CA 1
ATOM 1533 C C . ARG A 1 190 ? -6.509 3.315 16.555 1.00 67.31 190 ARG A C 1
ATOM 1535 O O . ARG A 1 190 ? -6.271 3.437 15.366 1.00 67.31 190 ARG A O 1
ATOM 1542 N N . LEU A 1 191 ? -6.723 4.351 17.361 1.00 64.69 191 LEU A N 1
ATOM 1543 C CA . LEU A 1 191 ? -6.574 5.750 16.952 1.00 64.69 191 LEU A CA 1
ATOM 1544 C C . LEU A 1 191 ? -5.112 6.063 16.634 1.00 64.69 191 LEU A C 1
ATOM 1546 O O . LEU A 1 191 ? -4.836 6.608 15.576 1.00 64.69 191 LEU A O 1
ATOM 1550 N N . LEU A 1 192 ? -4.181 5.611 17.476 1.00 61.84 192 LEU A N 1
ATOM 1551 C CA . LEU A 1 192 ? -2.741 5.714 17.229 1.00 61.84 192 LEU A CA 1
ATOM 1552 C C . LEU A 1 192 ? -2.342 5.002 15.926 1.00 61.84 192 LEU A C 1
ATOM 1554 O O . LEU A 1 192 ? -1.669 5.597 15.095 1.00 61.84 192 LEU A O 1
ATOM 1558 N N . ARG A 1 193 ? -2.847 3.782 15.683 1.00 57.03 193 ARG A N 1
ATOM 1559 C CA . ARG A 1 193 ? -2.646 3.065 14.405 1.00 57.03 193 ARG A CA 1
ATOM 1560 C C . ARG A 1 193 ? -3.409 3.665 13.221 1.00 57.03 193 ARG A C 1
ATOM 1562 O O . ARG A 1 193 ? -3.001 3.511 12.083 1.00 57.03 193 ARG A O 1
ATOM 1569 N N . GLY A 1 194 ? -4.539 4.321 13.464 1.00 47.97 194 GLY A N 1
ATOM 1570 C CA . GLY A 1 194 ? -5.351 4.987 12.443 1.00 47.97 194 GLY A CA 1
ATOM 1571 C C . GLY A 1 194 ? -4.797 6.349 12.022 1.00 47.97 194 GLY A C 1
ATOM 1572 O O . GLY A 1 194 ? -5.224 6.875 10.997 1.00 47.97 194 GLY A O 1
ATOM 1573 N N . HIS A 1 195 ? -3.859 6.900 12.799 1.00 45.97 195 HIS A N 1
ATOM 1574 C CA . HIS A 1 195 ? -3.084 8.096 12.477 1.00 45.97 195 HIS A CA 1
ATOM 1575 C C . HIS A 1 195 ? -1.784 7.806 11.718 1.00 45.97 195 HIS A C 1
ATOM 1577 O O . HIS A 1 195 ? -1.153 8.756 11.253 1.00 45.97 195 HIS A O 1
ATOM 1583 N N . GLU A 1 196 ? -1.422 6.540 11.489 1.00 47.28 196 GLU A N 1
ATOM 1584 C CA . GLU A 1 196 ? -0.552 6.212 10.362 1.00 47.28 196 GLU A CA 1
ATOM 1585 C C . GLU A 1 196 ? -1.358 6.509 9.095 1.00 47.28 196 GLU A C 1
ATOM 1587 O O . GLU A 1 196 ? -2.193 5.714 8.651 1.00 47.28 196 GLU A O 1
ATOM 1592 N N . LYS A 1 197 ? -1.183 7.724 8.550 1.00 52.41 197 LYS A N 1
ATOM 1593 C CA . LYS A 1 197 ? -1.627 8.045 7.193 1.00 52.41 197 LYS A CA 1
ATOM 1594 C C . LYS A 1 197 ? -1.160 6.883 6.331 1.00 52.41 197 LYS A C 1
ATOM 1596 O O . LYS A 1 197 ? 0.042 6.639 6.281 1.00 52.41 197 LYS A O 1
ATOM 1601 N N . LYS A 1 198 ? -2.097 6.161 5.700 1.00 56.50 198 LYS A N 1
ATOM 1602 C CA . LYS A 1 198 ? -1.718 5.126 4.738 1.00 56.50 198 LYS A CA 1
ATOM 1603 C C . LYS A 1 198 ? -0.674 5.747 3.814 1.00 56.50 198 LYS A C 1
ATOM 1605 O O . LYS A 1 198 ? -0.967 6.824 3.276 1.00 56.50 198 LYS A O 1
ATOM 1610 N N . PRO A 1 199 ? 0.508 5.130 3.693 1.00 63.94 199 PRO A N 1
ATOM 1611 C CA . PRO A 1 199 ? 1.551 5.694 2.876 1.00 63.94 199 PRO A CA 1
ATOM 1612 C C . PRO A 1 199 ? 0.985 5.920 1.473 1.00 63.94 199 PRO A C 1
ATOM 1614 O O . PRO A 1 199 ? 0.156 5.128 0.999 1.00 63.94 199 PRO A O 1
ATOM 1617 N N . PRO A 1 200 ? 1.312 7.061 0.854 1.00 77.31 200 PRO A N 1
ATOM 1618 C CA . PRO A 1 200 ? 0.801 7.385 -0.463 1.00 77.31 200 PRO A CA 1
ATOM 1619 C C . PRO A 1 200 ? 1.092 6.244 -1.443 1.00 77.31 200 PRO A C 1
ATOM 1621 O O . PRO A 1 200 ? 2.166 5.646 -1.419 1.00 77.31 200 PRO A O 1
ATOM 1624 N N . LEU A 1 201 ? 0.110 5.920 -2.286 1.00 85.81 201 LEU A N 1
ATOM 1625 C CA . LEU A 1 201 ? 0.241 4.849 -3.269 1.00 85.81 201 LEU A CA 1
ATOM 1626 C C . LEU A 1 201 ? 0.749 5.420 -4.589 1.00 85.81 201 LEU A C 1
ATOM 1628 O O . LEU A 1 201 ? 0.086 6.244 -5.221 1.00 85.81 201 LEU A O 1
ATOM 1632 N N . LEU A 1 202 ? 1.898 4.931 -5.031 1.00 87.25 202 LEU A N 1
ATOM 1633 C CA . LEU A 1 202 ? 2.415 5.172 -6.364 1.00 87.25 202 LEU A CA 1
ATOM 1634 C C . LEU A 1 202 ? 1.666 4.308 -7.377 1.00 87.25 202 LEU A C 1
ATOM 1636 O O . LEU A 1 202 ? 1.389 3.128 -7.156 1.00 87.25 202 LEU A O 1
ATOM 1640 N N . THR A 1 203 ? 1.403 4.880 -8.550 1.00 85.81 203 THR A N 1
ATOM 1641 C CA . THR A 1 203 ? 0.975 4.076 -9.699 1.00 85.81 203 THR A CA 1
ATOM 1642 C C . THR A 1 203 ? 2.172 3.255 -10.169 1.00 85.81 203 THR A C 1
ATOM 1644 O O . THR A 1 203 ? 3.140 3.815 -10.694 1.00 85.81 203 THR A O 1
ATOM 1647 N N . ALA A 1 204 ? 2.124 1.941 -9.938 1.00 82.44 204 ALA A N 1
ATOM 1648 C CA . ALA A 1 204 ? 3.146 1.021 -10.417 1.00 82.44 204 ALA A CA 1
ATOM 1649 C C . ALA A 1 204 ? 3.140 1.009 -11.955 1.00 82.44 204 ALA A C 1
ATOM 1651 O O . ALA A 1 204 ? 2.069 0.892 -12.563 1.00 82.44 204 ALA A O 1
ATOM 1652 N N . PRO A 1 205 ? 4.301 1.135 -12.612 1.00 85.00 205 PRO A N 1
ATOM 1653 C CA . PRO A 1 205 ? 4.345 1.092 -14.061 1.00 85.00 205 PRO A CA 1
ATOM 1654 C C . PRO A 1 205 ? 4.009 -0.304 -14.593 1.00 85.00 205 PRO A C 1
ATOM 1656 O O . PRO A 1 205 ? 4.321 -1.327 -13.984 1.00 85.00 205 PRO A O 1
ATOM 1659 N N . LYS A 1 206 ? 3.464 -0.358 -15.810 1.00 85.12 206 LYS A N 1
ATOM 1660 C CA . LYS A 1 206 ? 3.381 -1.614 -16.561 1.00 85.12 206 LYS A CA 1
ATOM 1661 C C . LYS A 1 206 ? 4.780 -2.022 -17.015 1.00 85.12 206 LYS A C 1
ATOM 1663 O O . LYS A 1 206 ? 5.413 -1.285 -17.772 1.00 85.12 206 LYS A O 1
ATOM 1668 N N . LEU A 1 207 ? 5.257 -3.176 -16.566 1.00 82.50 207 LEU A N 1
ATOM 1669 C CA . LEU A 1 207 ? 6.474 -3.781 -17.100 1.00 82.50 207 LEU A CA 1
ATOM 1670 C C . LEU A 1 207 ? 6.150 -4.425 -18.455 1.00 82.50 207 LEU A C 1
ATOM 1672 O O . LEU A 1 207 ? 5.209 -5.212 -18.575 1.00 82.50 207 LEU A O 1
ATOM 1676 N N . GLY A 1 208 ? 6.883 -4.020 -19.490 1.00 73.81 208 GLY A N 1
ATOM 1677 C CA . GLY A 1 208 ? 6.852 -4.664 -20.800 1.00 73.81 208 GLY A CA 1
ATOM 1678 C C . GLY A 1 208 ? 7.666 -5.941 -20.831 1.00 73.81 208 GLY A C 1
ATOM 1679 O O . GLY A 1 208 ? 8.276 -6.337 -19.841 1.00 73.81 208 GLY A O 1
ATOM 1680 N N . SER A 1 209 ? 7.702 -6.577 -22.000 1.00 82.75 209 SER A N 1
ATOM 1681 C CA . SER A 1 209 ? 8.772 -7.530 -22.274 1.00 82.75 209 SER A CA 1
ATOM 1682 C C . SER A 1 209 ? 10.103 -6.791 -22.156 1.00 82.75 209 SER A C 1
ATOM 1684 O O . SER A 1 209 ? 10.246 -5.695 -22.705 1.00 82.75 209 SER A O 1
ATOM 1686 N N . PHE A 1 210 ? 11.063 -7.381 -21.444 1.00 86.62 210 PHE A N 1
ATOM 1687 C CA . PHE A 1 210 ? 12.421 -6.849 -21.412 1.00 86.62 210 PHE A CA 1
ATOM 1688 C C . PHE A 1 210 ? 12.945 -6.623 -22.825 1.00 86.62 210 PHE A C 1
ATOM 1690 O O . PHE A 1 210 ? 12.559 -7.344 -23.752 1.00 86.62 210 PHE A O 1
ATOM 1697 N N . TYR A 1 211 ? 13.843 -5.647 -22.961 1.00 88.56 211 TYR A N 1
ATOM 1698 C CA . TYR A 1 211 ? 14.555 -5.418 -24.216 1.00 88.56 211 TYR A CA 1
ATOM 1699 C C . TYR A 1 211 ? 13.600 -5.103 -25.383 1.00 88.56 211 TYR A C 1
ATOM 1701 O O . TYR A 1 211 ? 13.724 -5.634 -26.493 1.00 88.56 211 TYR A O 1
ATOM 1709 N N . THR A 1 212 ? 12.599 -4.265 -25.092 1.00 91.69 212 THR A N 1
ATOM 1710 C CA . THR A 1 212 ? 11.704 -3.667 -26.086 1.00 91.69 212 THR A CA 1
ATOM 1711 C C . THR A 1 212 ? 12.163 -2.242 -26.374 1.00 91.69 212 THR A C 1
ATOM 1713 O O . THR A 1 212 ? 12.264 -1.420 -25.461 1.00 91.69 212 THR A O 1
ATOM 1716 N N . TYR A 1 213 ? 12.393 -1.951 -27.648 1.00 92.44 213 TYR A N 1
ATOM 1717 C CA . TYR A 1 213 ? 13.013 -0.728 -28.144 1.00 92.44 213 TYR A CA 1
ATOM 1718 C C . TYR A 1 213 ? 12.109 -0.014 -29.133 1.00 92.44 213 TYR A C 1
ATOM 1720 O O . TYR A 1 213 ? 11.225 -0.627 -29.736 1.00 92.44 213 TYR A O 1
ATOM 1728 N N . ARG A 1 214 ? 12.368 1.275 -29.338 1.00 93.94 214 ARG A N 1
ATOM 1729 C CA . ARG A 1 214 ? 11.710 2.061 -30.379 1.00 93.94 214 ARG A CA 1
ATOM 1730 C C . ARG A 1 214 ? 12.595 2.122 -31.616 1.00 93.94 214 ARG A C 1
ATOM 1732 O O . ARG A 1 214 ? 13.787 2.390 -31.507 1.00 93.94 214 ARG A O 1
ATOM 1739 N N . ILE A 1 215 ? 11.999 1.923 -32.782 1.00 93.56 215 ILE A N 1
ATOM 1740 C CA . ILE A 1 215 ? 12.640 2.190 -34.064 1.00 93.56 215 ILE A CA 1
ATOM 1741 C C . ILE A 1 215 ? 12.416 3.660 -34.413 1.00 93.56 215 ILE A C 1
ATOM 1743 O O . ILE A 1 215 ? 11.289 4.146 -34.333 1.00 93.56 215 ILE A O 1
ATOM 1747 N N . ILE A 1 216 ? 13.474 4.386 -34.758 1.00 92.19 216 ILE A N 1
ATOM 1748 C CA . ILE A 1 216 ? 13.420 5.824 -35.045 1.00 92.19 216 ILE A CA 1
ATOM 1749 C C . ILE A 1 216 ? 14.178 6.158 -36.327 1.00 92.19 216 ILE A C 1
ATOM 1751 O O . ILE A 1 216 ? 15.137 5.478 -36.691 1.00 92.19 216 ILE A O 1
ATOM 1755 N N . ASP A 1 217 ? 13.783 7.248 -36.977 1.00 89.25 217 ASP A N 1
ATOM 1756 C CA . ASP A 1 217 ? 14.597 7.855 -38.025 1.00 89.25 217 ASP A CA 1
ATOM 1757 C C . ASP A 1 217 ? 15.817 8.559 -37.410 1.00 89.25 217 ASP A C 1
ATOM 1759 O O . ASP A 1 217 ? 15.690 9.236 -36.377 1.00 89.25 217 ASP A O 1
ATOM 1763 N N . PRO A 1 218 ? 16.999 8.463 -38.038 1.00 86.62 218 PRO A N 1
ATOM 1764 C CA . PRO A 1 218 ? 18.152 9.234 -37.614 1.00 86.62 218 PRO A CA 1
ATOM 1765 C C . PRO A 1 218 ? 17.900 10.722 -37.892 1.00 86.62 218 PRO A C 1
ATOM 1767 O O . PRO A 1 218 ? 17.641 11.138 -39.020 1.00 86.62 218 PRO A O 1
ATOM 1770 N N . LYS A 1 219 ? 18.005 11.557 -36.856 1.00 81.50 219 LYS A N 1
ATOM 1771 C CA . LYS A 1 219 ? 17.939 13.018 -36.992 1.00 81.50 219 LYS A CA 1
ATOM 1772 C C . LYS A 1 219 ? 19.349 13.572 -37.160 1.00 81.50 219 LYS A C 1
ATOM 1774 O O . LYS A 1 219 ? 19.991 13.928 -36.178 1.00 81.50 219 LYS A O 1
ATOM 1779 N N . THR A 1 220 ? 19.843 13.612 -38.394 1.00 76.19 220 THR A N 1
ATOM 1780 C CA . THR A 1 220 ? 21.196 14.094 -38.706 1.00 76.19 220 THR A CA 1
ATOM 1781 C C . THR A 1 220 ? 21.203 15.002 -39.929 1.00 76.19 220 THR A C 1
ATOM 1783 O O . THR A 1 220 ? 20.500 14.756 -40.905 1.00 76.19 220 THR A O 1
ATOM 1786 N N . VAL A 1 221 ? 22.026 16.049 -39.879 1.00 75.44 221 VAL A N 1
ATOM 1787 C CA . VAL A 1 221 ? 22.310 16.925 -41.029 1.00 75.44 221 VAL A CA 1
ATOM 1788 C C . VAL A 1 221 ? 23.415 16.357 -41.930 1.00 75.44 221 VAL A C 1
ATOM 1790 O O . VAL A 1 221 ? 23.680 16.900 -42.998 1.00 75.44 221 VAL A O 1
ATOM 1793 N N . HIS A 1 222 ? 24.066 15.266 -41.508 1.00 70.94 222 HIS A N 1
ATOM 1794 C CA . HIS A 1 222 ? 25.309 14.765 -42.096 1.00 70.94 222 HIS A CA 1
ATOM 1795 C C . HIS A 1 222 ? 25.173 13.488 -42.947 1.00 70.94 222 HIS A C 1
ATOM 1797 O O . HIS A 1 222 ? 26.195 12.986 -43.406 1.00 70.94 222 HIS A O 1
ATOM 1803 N N . SER A 1 223 ? 23.976 12.946 -43.217 1.00 60.09 223 SER A N 1
ATOM 1804 C CA . SER A 1 223 ? 23.865 11.720 -44.036 1.00 60.09 223 SER A CA 1
ATOM 1805 C C . SER A 1 223 ? 22.737 11.734 -45.066 1.00 60.09 223 SER A C 1
ATOM 1807 O O . SER A 1 223 ? 21.591 12.027 -44.738 1.00 60.09 223 SER A O 1
ATOM 1809 N N . LYS A 1 224 ? 23.061 11.294 -46.292 1.00 56.91 224 LYS A N 1
ATOM 1810 C CA . LYS A 1 224 ? 22.108 10.972 -47.374 1.00 56.91 224 LYS A CA 1
ATOM 1811 C C . LYS A 1 224 ? 21.524 9.549 -47.274 1.00 56.91 224 LYS A C 1
ATOM 1813 O O . LYS A 1 224 ? 20.574 9.237 -47.983 1.00 56.91 224 LYS A O 1
ATOM 1818 N N . HIS A 1 225 ? 22.071 8.710 -46.392 1.00 53.44 225 HIS A N 1
ATOM 1819 C CA . HIS A 1 225 ? 21.618 7.344 -46.118 1.00 53.44 225 HIS A CA 1
ATOM 1820 C C . HIS A 1 225 ? 21.136 7.264 -44.665 1.00 53.44 225 HIS A C 1
ATOM 1822 O O . HIS A 1 225 ? 21.920 7.063 -43.743 1.00 53.44 225 HIS A O 1
ATOM 1828 N N . ALA A 1 226 ? 19.847 7.525 -44.452 1.00 65.25 226 ALA A N 1
ATOM 1829 C CA . ALA A 1 226 ? 19.221 7.508 -43.136 1.00 65.25 226 ALA A CA 1
ATOM 1830 C C . ALA A 1 226 ? 18.769 6.081 -42.786 1.00 65.25 226 ALA A C 1
ATOM 1832 O O . ALA A 1 226 ? 17.598 5.737 -42.943 1.00 65.25 226 ALA A O 1
ATOM 1833 N N . HIS A 1 227 ? 19.699 5.233 -42.348 1.00 82.50 227 HIS A N 1
ATOM 1834 C CA . HIS A 1 227 ? 19.352 3.911 -41.824 1.00 82.50 227 HIS A CA 1
ATOM 1835 C C . HIS A 1 227 ? 18.571 4.060 -40.512 1.00 82.50 227 HIS A C 1
ATOM 1837 O O . HIS A 1 227 ? 18.927 4.880 -39.664 1.00 82.50 227 HIS A O 1
ATOM 1843 N N . LEU A 1 228 ? 17.503 3.275 -40.338 1.00 89.75 228 LEU A N 1
ATOM 1844 C CA . LEU A 1 228 ? 16.705 3.297 -39.110 1.00 89.75 228 LEU A CA 1
ATOM 1845 C C . LEU A 1 228 ? 17.579 2.971 -37.894 1.00 89.75 228 LEU A C 1
ATOM 1847 O O . LEU A 1 228 ? 18.461 2.113 -37.961 1.00 89.75 228 LEU A O 1
ATOM 1851 N N . LEU A 1 229 ? 17.293 3.617 -36.768 1.00 91.62 229 LEU A N 1
ATOM 1852 C CA . LEU A 1 229 ? 17.976 3.376 -35.503 1.00 91.62 229 LEU A CA 1
ATOM 1853 C C . LEU A 1 229 ? 17.069 2.634 -34.524 1.00 91.62 229 LEU A C 1
ATOM 1855 O O . LEU A 1 229 ? 15.859 2.843 -34.479 1.00 91.62 229 LEU A O 1
ATOM 1859 N N . VAL A 1 230 ? 17.684 1.802 -33.696 1.00 93.19 230 VAL A N 1
ATOM 1860 C CA . VAL A 1 230 ? 17.101 1.166 -32.520 1.00 93.19 230 VAL A CA 1
ATOM 1861 C C . VAL A 1 230 ? 17.484 2.013 -31.312 1.00 93.19 230 VAL A C 1
ATOM 1863 O O . VAL A 1 230 ? 18.656 2.071 -30.942 1.00 93.19 230 VAL A O 1
ATOM 1866 N N . ASP A 1 231 ? 16.507 2.686 -30.713 1.00 93.62 231 ASP A N 1
ATOM 1867 C CA . ASP A 1 231 ? 16.681 3.468 -29.490 1.00 93.62 231 ASP A CA 1
ATOM 1868 C C . ASP A 1 231 ? 16.674 2.538 -28.273 1.00 93.62 231 ASP A C 1
ATOM 1870 O O . ASP A 1 231 ? 15.628 2.004 -27.885 1.00 93.62 231 ASP A O 1
ATOM 1874 N N . LEU A 1 232 ? 17.852 2.342 -27.678 1.00 92.38 232 LEU A N 1
ATOM 1875 C CA . LEU A 1 232 ? 18.025 1.549 -26.461 1.00 92.38 232 LEU A CA 1
ATOM 1876 C C . LEU A 1 232 ? 17.721 2.366 -25.192 1.00 92.38 232 LEU A C 1
ATOM 1878 O O . LEU A 1 232 ? 17.807 1.848 -24.077 1.00 92.38 232 LEU A O 1
ATOM 1882 N N . GLY A 1 233 ? 17.347 3.637 -25.327 1.00 90.88 233 GLY A N 1
ATOM 1883 C CA . GLY A 1 233 ? 17.321 4.582 -24.224 1.00 90.88 233 GLY A CA 1
ATOM 1884 C C . GLY A 1 233 ? 18.734 5.009 -23.826 1.00 90.88 233 GLY A C 1
ATOM 1885 O O . GLY A 1 233 ? 19.730 4.622 -24.434 1.00 90.88 233 GLY A O 1
ATOM 1886 N N . PHE A 1 234 ? 18.834 5.856 -22.800 1.00 90.31 234 PHE A N 1
ATOM 1887 C CA . PHE A 1 234 ? 20.124 6.323 -22.268 1.00 90.31 234 PHE A CA 1
ATOM 1888 C C . PHE A 1 234 ? 21.055 6.947 -23.324 1.00 90.31 234 PHE A C 1
ATOM 1890 O O . PHE A 1 234 ? 22.273 6.824 -23.237 1.00 90.31 234 PHE A O 1
ATOM 1897 N N . VAL A 1 235 ? 20.474 7.602 -24.341 1.00 88.56 235 VAL A N 1
ATOM 1898 C CA . VAL A 1 235 ? 21.201 8.208 -25.477 1.00 88.56 235 VAL A CA 1
ATOM 1899 C C . VAL A 1 235 ? 22.056 7.180 -26.241 1.00 88.56 235 VAL A C 1
ATOM 1901 O O . VAL A 1 235 ? 23.070 7.515 -26.841 1.00 88.56 235 VAL A O 1
ATOM 1904 N N . THR A 1 236 ? 21.652 5.909 -26.215 1.00 90.94 236 THR A N 1
ATOM 1905 C CA . THR A 1 236 ? 22.353 4.811 -26.882 1.00 90.94 236 THR A CA 1
ATOM 1906 C C . THR A 1 236 ? 21.515 4.304 -28.051 1.00 90.94 236 THR A C 1
ATOM 1908 O O . THR A 1 236 ? 20.349 3.947 -27.881 1.00 90.94 236 THR A O 1
ATOM 1911 N N . TYR A 1 237 ? 22.121 4.253 -29.237 1.00 91.94 237 TYR A N 1
ATOM 1912 C CA . TYR A 1 237 ? 21.452 3.876 -30.481 1.00 91.94 237 TYR A CA 1
ATOM 1913 C C . TYR A 1 237 ? 22.265 2.827 -31.239 1.00 91.94 237 TYR A C 1
ATOM 1915 O O . TYR A 1 237 ? 23.496 2.865 -31.225 1.00 91.94 237 TYR A O 1
ATOM 1923 N N . LEU A 1 238 ? 21.578 1.923 -31.935 1.00 91.56 238 LEU A N 1
ATOM 1924 C CA . LEU A 1 238 ? 22.178 0.986 -32.890 1.00 91.56 238 LEU A CA 1
ATOM 1925 C C . LEU A 1 238 ? 21.515 1.126 -34.255 1.00 91.56 238 LEU A C 1
ATOM 1927 O O . LEU A 1 238 ? 20.323 1.395 -34.333 1.00 91.56 238 LEU A O 1
ATOM 1931 N N . GLU A 1 239 ? 22.254 0.895 -35.332 1.00 89.62 239 GLU A N 1
ATOM 1932 C CA . GLU A 1 239 ? 21.660 0.803 -36.669 1.00 89.62 239 GLU A CA 1
ATOM 1933 C C . GLU A 1 239 ? 20.837 -0.483 -36.776 1.00 89.62 239 GLU A C 1
ATOM 1935 O O . GLU A 1 239 ? 21.329 -1.575 -36.481 1.00 89.62 239 GLU A O 1
ATOM 1940 N N . ALA A 1 240 ? 19.581 -0.364 -37.205 1.00 87.38 240 ALA A N 1
ATOM 1941 C CA . ALA A 1 240 ? 18.662 -1.493 -37.310 1.00 87.38 240 ALA A CA 1
ATOM 1942 C C . ALA A 1 240 ? 19.122 -2.537 -38.342 1.00 87.38 240 ALA A C 1
ATOM 1944 O O . ALA A 1 240 ? 18.841 -3.719 -38.176 1.00 87.38 240 ALA A O 1
ATOM 1945 N N . GLU A 1 241 ? 19.871 -2.118 -39.366 1.00 82.31 241 GLU A N 1
ATOM 1946 C CA . GLU A 1 241 ? 20.399 -2.992 -40.424 1.00 82.31 241 GLU A CA 1
ATOM 1947 C C . GLU A 1 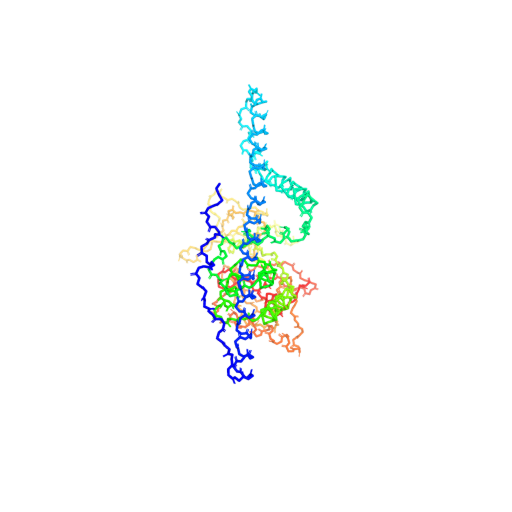241 ? 21.462 -3.982 -39.942 1.00 82.31 241 GLU A C 1
ATOM 1949 O O . GLU A 1 241 ? 21.748 -4.958 -40.630 1.00 82.31 241 GLU A O 1
ATOM 1954 N N . ARG A 1 242 ? 22.012 -3.786 -38.737 1.00 83.94 242 ARG A N 1
ATOM 1955 C CA . ARG A 1 242 ? 22.932 -4.749 -38.109 1.00 83.94 242 ARG A CA 1
ATOM 1956 C C . ARG A 1 242 ? 22.256 -6.071 -37.753 1.00 83.94 242 ARG A C 1
ATOM 1958 O O . ARG A 1 242 ? 22.946 -7.028 -37.412 1.00 83.94 242 ARG A O 1
ATOM 1965 N N . PHE A 1 243 ? 20.927 -6.108 -37.767 1.00 84.75 243 PHE A N 1
ATOM 1966 C CA . PHE A 1 243 ? 20.146 -7.248 -37.323 1.00 84.75 243 PHE A CA 1
ATOM 1967 C C . PHE A 1 243 ? 19.351 -7.837 -38.476 1.00 84.75 243 PHE A C 1
ATOM 1969 O O . PHE A 1 243 ? 18.683 -7.122 -39.224 1.00 84.75 243 PHE A O 1
ATOM 1976 N N . GLU A 1 244 ? 19.351 -9.165 -38.565 1.00 74.69 244 GLU A N 1
ATOM 1977 C CA . GLU A 1 244 ? 18.430 -9.861 -39.452 1.00 74.69 244 GLU A CA 1
ATOM 1978 C C . GLU A 1 244 ? 16.986 -9.571 -39.024 1.00 74.69 244 GLU A C 1
ATOM 1980 O O . GLU A 1 244 ? 16.601 -9.757 -37.862 1.00 74.69 244 GLU A O 1
ATOM 1985 N N . ILE A 1 245 ? 16.179 -9.120 -39.984 1.00 69.88 245 ILE A N 1
ATOM 1986 C CA . ILE A 1 245 ? 14.734 -8.995 -39.828 1.00 69.88 245 ILE A CA 1
ATOM 1987 C C . ILE A 1 245 ? 14.107 -10.213 -40.520 1.00 69.88 245 ILE A C 1
ATOM 1989 O O . ILE A 1 245 ? 14.385 -10.436 -41.700 1.00 69.88 245 ILE A O 1
ATOM 1993 N N . PRO A 1 246 ? 13.264 -11.009 -39.832 1.00 67.00 246 PRO A N 1
ATOM 1994 C CA . PRO A 1 246 ? 12.661 -12.199 -40.421 1.00 67.00 246 PRO A CA 1
ATOM 1995 C C . PRO A 1 246 ? 11.962 -11.914 -41.767 1.00 67.00 246 PRO A C 1
ATOM 1997 O O . PRO A 1 246 ? 11.261 -10.898 -41.877 1.00 67.00 246 PRO A O 1
ATOM 2000 N N . PRO A 1 247 ? 12.078 -12.812 -42.768 1.00 57.03 247 PRO A N 1
ATOM 2001 C CA . PRO A 1 247 ? 11.503 -12.614 -44.098 1.00 57.03 247 PRO A CA 1
ATOM 2002 C C . PRO A 1 247 ? 10.009 -12.254 -44.049 1.00 57.03 247 PRO A C 1
ATOM 2004 O O . PRO A 1 247 ? 9.225 -12.887 -43.341 1.00 57.03 247 PRO A O 1
ATOM 2007 N N . GLY A 1 248 ? 9.605 -11.223 -44.799 1.00 57.59 248 GLY A N 1
ATOM 2008 C CA . GLY A 1 248 ? 8.209 -10.769 -44.883 1.00 57.59 248 GLY A CA 1
ATOM 2009 C C . GLY A 1 248 ? 7.754 -9.804 -43.780 1.00 57.59 248 GLY A C 1
ATOM 2010 O O . GLY A 1 248 ? 6.603 -9.369 -43.795 1.00 57.59 248 GLY A O 1
ATOM 2011 N N . LYS A 1 249 ? 8.632 -9.414 -42.847 1.00 69.25 249 LYS A N 1
ATOM 2012 C CA . LYS A 1 249 ? 8.363 -8.351 -41.867 1.00 69.25 249 LYS A CA 1
ATOM 2013 C C . LYS A 1 249 ? 9.324 -7.188 -42.100 1.00 69.25 249 LYS A C 1
ATOM 2015 O O . LYS A 1 249 ? 10.527 -7.386 -42.120 1.00 69.25 249 LYS A O 1
ATOM 2020 N N . LYS A 1 250 ? 8.801 -5.972 -42.281 1.00 77.31 250 LYS A N 1
ATOM 2021 C CA . LYS A 1 250 ? 9.599 -4.735 -42.286 1.00 77.31 250 LYS A CA 1
ATOM 2022 C C . LYS A 1 250 ? 9.366 -3.991 -40.976 1.00 77.31 250 LYS A C 1
ATOM 2024 O O . LYS A 1 250 ? 8.236 -3.964 -40.487 1.00 77.31 250 LYS A O 1
ATOM 2029 N N . LEU A 1 251 ? 10.428 -3.420 -40.419 1.00 85.88 251 LEU A N 1
ATOM 2030 C CA . LEU A 1 251 ? 10.339 -2.444 -39.336 1.00 85.88 251 LEU A CA 1
ATOM 2031 C C . LEU A 1 251 ? 10.287 -1.048 -39.953 1.00 85.88 251 LEU A C 1
ATOM 2033 O O . LEU A 1 251 ? 11.008 -0.772 -40.910 1.00 85.88 251 LEU A O 1
ATOM 2037 N N . ALA A 1 252 ? 9.431 -0.192 -39.411 1.00 88.88 252 ALA A N 1
ATOM 2038 C CA . ALA A 1 252 ? 9.355 1.215 -39.776 1.00 88.88 252 ALA A CA 1
ATOM 2039 C C . ALA A 1 252 ? 9.653 2.098 -38.560 1.00 88.88 252 ALA A C 1
ATOM 2041 O O . ALA A 1 252 ? 9.514 1.666 -37.415 1.00 88.88 252 ALA A O 1
ATOM 2042 N N . SER A 1 253 ? 10.033 3.349 -38.808 1.00 90.25 253 SER A N 1
ATOM 2043 C CA . SER A 1 253 ? 10.111 4.365 -37.758 1.00 90.25 253 SER A CA 1
ATOM 2044 C C . SER A 1 253 ? 8.788 4.451 -36.987 1.00 90.25 253 SER A C 1
ATOM 2046 O O . SER A 1 253 ? 7.704 4.395 -37.568 1.00 90.25 253 SER A O 1
ATOM 2048 N N . GLY A 1 254 ? 8.880 4.534 -35.662 1.00 90.38 254 GLY A N 1
ATOM 2049 C CA . GLY A 1 254 ? 7.753 4.487 -34.736 1.00 90.38 254 GLY A CA 1
ATOM 2050 C C . GLY A 1 254 ? 7.390 3.086 -34.238 1.00 90.38 254 GLY A C 1
ATOM 2051 O O . GLY A 1 254 ? 6.757 2.983 -33.186 1.00 90.38 254 GLY A O 1
ATOM 2052 N N . ASP A 1 255 ? 7.817 2.017 -34.920 1.00 92.88 255 ASP A N 1
ATOM 2053 C CA . ASP A 1 255 ? 7.553 0.653 -34.462 1.00 92.88 255 ASP A CA 1
ATOM 2054 C C . ASP A 1 255 ? 8.294 0.343 -33.158 1.00 92.88 255 ASP A C 1
ATOM 2056 O O . ASP A 1 255 ? 9.415 0.796 -32.914 1.00 92.88 255 ASP A O 1
ATOM 2060 N N . LEU A 1 256 ? 7.681 -0.505 -32.335 1.00 93.06 256 LEU A N 1
ATOM 2061 C CA . LEU A 1 256 ? 8.352 -1.149 -31.216 1.00 93.06 256 LEU A CA 1
ATOM 2062 C C . LEU A 1 256 ? 8.890 -2.509 -31.650 1.00 93.06 256 LEU A C 1
ATOM 2064 O O . LEU A 1 256 ? 8.167 -3.299 -32.270 1.00 93.06 256 LEU A O 1
ATOM 2068 N N . ALA A 1 257 ? 10.134 -2.803 -31.288 1.00 91.38 257 ALA A N 1
ATOM 2069 C CA . ALA A 1 257 ? 10.816 -4.051 -31.604 1.00 91.38 257 ALA A CA 1
ATOM 2070 C C . ALA A 1 257 ? 11.375 -4.714 -30.340 1.00 91.38 257 ALA A C 1
ATOM 2072 O O . ALA A 1 257 ? 11.841 -4.038 -29.432 1.00 91.38 257 ALA A O 1
ATOM 2073 N N . THR A 1 258 ? 11.342 -6.044 -30.288 1.00 90.25 258 THR A N 1
ATOM 2074 C CA . THR A 1 258 ? 11.984 -6.845 -29.234 1.00 90.25 258 THR A CA 1
ATOM 2075 C C . THR A 1 258 ? 13.193 -7.565 -29.801 1.00 90.25 258 THR A C 1
ATOM 2077 O O . THR A 1 258 ? 13.103 -8.101 -30.911 1.00 90.25 258 THR A O 1
ATOM 2080 N N . THR A 1 259 ? 14.266 -7.661 -29.021 1.00 87.19 259 THR A N 1
ATOM 2081 C CA . THR A 1 259 ? 15.399 -8.530 -29.367 1.00 87.19 259 THR A CA 1
ATOM 2082 C C . THR A 1 259 ? 15.102 -9.999 -29.079 1.00 87.19 259 THR A C 1
ATOM 2084 O O . THR A 1 259 ? 14.332 -10.344 -28.177 1.00 87.19 259 THR A O 1
ATOM 2087 N N . VAL A 1 260 ? 15.720 -10.875 -29.865 1.00 82.94 260 VAL A N 1
ATOM 2088 C CA . VAL A 1 260 ? 15.746 -12.321 -29.656 1.00 82.94 260 VAL A CA 1
ATOM 2089 C C . VAL A 1 260 ? 17.181 -12.772 -29.801 1.00 82.94 260 VAL A C 1
ATOM 2091 O O . VAL A 1 260 ? 17.814 -12.476 -30.810 1.00 82.94 260 VAL A O 1
ATOM 2094 N N . LYS A 1 261 ? 17.670 -13.510 -28.811 1.00 84.75 261 LYS A N 1
ATOM 2095 C CA . LYS A 1 261 ? 18.960 -14.183 -28.883 1.00 84.75 261 LYS A CA 1
ATOM 2096 C C . LYS A 1 261 ? 18.721 -15.658 -29.163 1.00 84.75 261 LYS A C 1
ATOM 2098 O O . LYS A 1 261 ? 17.974 -16.303 -28.423 1.00 84.75 261 LYS A O 1
ATOM 2103 N N . ASP A 1 262 ? 19.298 -16.172 -30.238 1.00 84.94 262 ASP A N 1
ATOM 2104 C CA . ASP A 1 262 ? 19.244 -17.602 -30.526 1.00 84.94 262 ASP A CA 1
ATOM 2105 C C . ASP A 1 262 ? 20.234 -18.397 -29.648 1.00 84.94 262 ASP A C 1
ATOM 2107 O O . ASP A 1 262 ? 20.961 -17.843 -28.818 1.00 84.94 262 ASP A O 1
ATOM 2111 N N . ARG A 1 263 ? 20.257 -19.726 -29.812 1.00 84.94 263 ARG A N 1
ATOM 2112 C CA . ARG A 1 263 ? 21.163 -20.611 -29.056 1.00 84.94 263 ARG A CA 1
ATOM 2113 C C . ARG A 1 263 ? 22.640 -20.399 -29.402 1.00 84.94 263 ARG A C 1
ATOM 2115 O O . ARG A 1 263 ? 23.490 -20.725 -28.581 1.00 84.94 263 ARG A O 1
ATOM 2122 N N . SER A 1 264 ? 22.927 -19.863 -30.585 1.00 84.38 264 SER A N 1
ATOM 2123 C CA . SER A 1 264 ? 24.273 -19.542 -31.067 1.00 84.38 264 SER A CA 1
ATOM 2124 C C . SER A 1 264 ? 24.759 -18.182 -30.554 1.00 84.38 264 SER A C 1
ATOM 2126 O O . SER A 1 264 ? 25.921 -17.828 -30.726 1.00 84.38 264 SER A O 1
ATOM 2128 N N . GLY A 1 265 ? 23.880 -17.420 -29.898 1.00 82.06 265 GLY A N 1
ATOM 2129 C CA . GLY A 1 265 ? 24.170 -16.112 -29.335 1.00 82.06 265 GLY A CA 1
ATOM 2130 C C . GLY A 1 265 ? 23.968 -14.947 -30.302 1.00 82.06 265 GLY A C 1
ATOM 2131 O O . GLY A 1 265 ? 24.292 -13.817 -29.934 1.00 82.06 265 GLY A O 1
ATOM 2132 N N . ILE A 1 266 ? 23.412 -15.201 -31.488 1.00 84.12 266 ILE A N 1
ATOM 2133 C CA . ILE A 1 266 ? 23.134 -14.191 -32.506 1.00 84.12 266 ILE A CA 1
ATOM 2134 C C . ILE A 1 266 ? 21.841 -13.466 -32.136 1.00 84.12 266 ILE A C 1
ATOM 2136 O O . ILE A 1 266 ? 20.831 -14.079 -31.777 1.00 84.12 266 ILE A O 1
ATOM 2140 N N . TYR A 1 267 ? 21.886 -12.137 -32.204 1.00 86.56 267 TYR A N 1
ATOM 2141 C CA . TYR A 1 267 ? 20.732 -11.289 -31.946 1.00 86.56 267 TYR A CA 1
ATOM 2142 C C . TYR A 1 267 ? 19.978 -10.987 -33.241 1.00 86.56 267 TYR A C 1
ATOM 2144 O O . TYR A 1 267 ? 20.576 -10.628 -34.250 1.00 86.56 267 TYR A O 1
ATOM 2152 N N . SER A 1 268 ? 18.653 -11.057 -33.178 1.00 87.06 268 SER A N 1
ATOM 2153 C CA . SER A 1 268 ? 17.747 -10.618 -34.241 1.00 87.06 268 SER A CA 1
ATOM 2154 C C . SER A 1 268 ? 16.672 -9.694 -33.681 1.00 87.06 268 SER A C 1
ATOM 2156 O O . SER A 1 268 ? 16.381 -9.695 -32.478 1.00 87.06 268 SER A O 1
ATOM 2158 N N . LEU A 1 269 ? 16.065 -8.902 -34.563 1.00 88.69 269 LEU A N 1
ATOM 2159 C CA . LEU A 1 269 ? 14.965 -8.015 -34.211 1.00 88.69 269 LEU A CA 1
ATOM 2160 C C . LEU A 1 269 ? 13.656 -8.522 -34.793 1.00 88.69 269 LEU A C 1
ATOM 2162 O O . LEU A 1 269 ? 13.556 -8.924 -35.950 1.00 88.69 269 LEU A O 1
ATOM 2166 N N . ARG A 1 270 ? 12.598 -8.421 -33.993 1.00 88.44 270 ARG A N 1
ATOM 2167 C CA . ARG A 1 270 ? 11.228 -8.636 -34.459 1.00 88.44 270 ARG A CA 1
ATOM 2168 C C . ARG A 1 270 ? 10.322 -7.544 -33.928 1.00 88.44 270 ARG A C 1
ATOM 2170 O O . ARG A 1 270 ? 10.511 -7.058 -32.814 1.00 88.44 270 ARG A O 1
ATOM 2177 N N . LYS A 1 271 ? 9.287 -7.213 -34.696 1.00 89.62 271 LYS A N 1
ATOM 2178 C CA . LYS A 1 271 ? 8.221 -6.316 -34.247 1.00 89.62 271 LYS A CA 1
ATOM 2179 C C . LYS A 1 271 ? 7.605 -6.852 -32.949 1.00 89.62 271 LYS A C 1
ATOM 2181 O O . LYS A 1 271 ? 7.255 -8.032 -32.869 1.00 89.62 271 LYS A O 1
ATOM 2186 N N . ALA A 1 272 ? 7.515 -5.998 -31.937 1.00 88.88 272 ALA A N 1
ATOM 2187 C CA . ALA A 1 272 ? 6.982 -6.342 -30.629 1.00 88.88 272 ALA A CA 1
ATOM 2188 C C . ALA A 1 272 ? 5.499 -6.722 -30.734 1.00 88.88 272 ALA A C 1
ATOM 2190 O O . ALA A 1 272 ? 4.748 -6.145 -31.524 1.00 88.88 272 ALA A O 1
ATOM 2191 N N . MET A 1 273 ? 5.059 -7.671 -29.903 1.00 85.69 273 MET A N 1
ATOM 2192 C CA . MET A 1 273 ? 3.660 -8.118 -29.882 1.00 85.69 273 MET A CA 1
ATOM 2193 C C . MET A 1 273 ? 2.698 -6.984 -29.496 1.00 85.69 273 MET A C 1
ATOM 2195 O O . MET A 1 273 ? 1.576 -6.929 -29.992 1.00 85.69 273 MET A O 1
ATOM 2199 N N . ARG A 1 274 ? 3.141 -6.076 -28.619 1.00 85.31 274 ARG A N 1
ATOM 2200 C CA . ARG A 1 274 ? 2.413 -4.862 -28.238 1.00 85.31 274 ARG A CA 1
ATOM 2201 C C . ARG A 1 274 ? 3.147 -3.639 -28.774 1.00 85.31 274 ARG A C 1
ATOM 2203 O O . ARG A 1 274 ? 4.356 -3.532 -28.609 1.00 85.31 274 ARG A O 1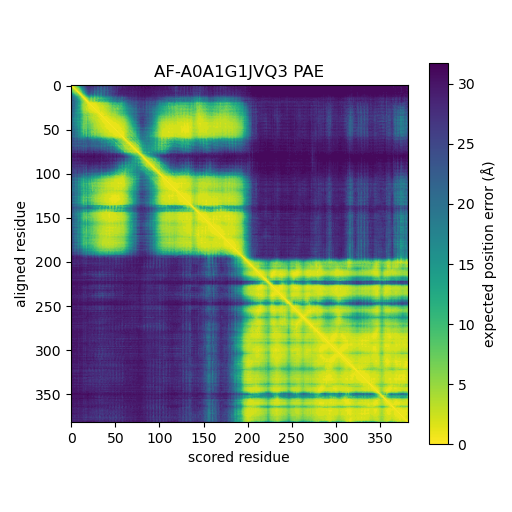
ATOM 2210 N N . GLN A 1 275 ? 2.397 -2.725 -29.379 1.00 90.06 275 GLN A N 1
ATOM 2211 C CA . GLN A 1 275 ? 2.892 -1.469 -29.954 1.00 90.06 275 GLN A CA 1
ATOM 2212 C C . GLN A 1 275 ? 2.490 -0.271 -29.075 1.00 90.06 275 GLN A C 1
ATOM 2214 O O . GLN A 1 275 ? 2.063 0.764 -29.572 1.00 90.06 275 GLN A O 1
ATOM 2219 N N . ASP A 1 276 ? 2.563 -0.444 -27.753 1.00 89.88 276 ASP A N 1
ATOM 2220 C CA . ASP A 1 276 ? 2.239 0.591 -26.767 1.00 89.88 276 ASP A CA 1
ATOM 2221 C C . ASP A 1 276 ? 3.543 1.083 -26.105 1.00 89.88 276 ASP A C 1
ATOM 2223 O O . ASP A 1 276 ? 4.245 0.278 -25.477 1.00 89.88 276 ASP A O 1
ATOM 2227 N N . PRO A 1 277 ? 3.896 2.377 -26.255 1.00 87.75 277 PRO A N 1
ATOM 2228 C CA . PRO A 1 277 ? 5.098 2.969 -25.674 1.00 87.75 277 PRO A CA 1
ATOM 2229 C C . PRO A 1 277 ? 5.247 2.796 -24.162 1.00 87.75 277 PRO A C 1
ATOM 2231 O O . PRO A 1 277 ? 6.373 2.862 -23.672 1.00 87.75 277 PRO A O 1
ATOM 2234 N N . GLU A 1 278 ? 4.165 2.548 -23.414 1.00 86.56 278 GLU A N 1
ATOM 2235 C CA . GLU A 1 278 ? 4.259 2.252 -21.981 1.00 86.56 278 GLU A CA 1
ATOM 2236 C C . GLU A 1 278 ? 5.087 0.994 -21.689 1.00 86.56 278 GLU A C 1
ATOM 2238 O O . GLU A 1 278 ? 5.534 0.828 -20.561 1.00 86.56 278 GLU A O 1
ATOM 2243 N N . PHE A 1 279 ? 5.322 0.107 -22.657 1.00 85.12 279 PHE A N 1
ATOM 2244 C CA . PHE A 1 279 ? 6.121 -1.109 -22.463 1.00 85.12 279 PHE A CA 1
ATOM 2245 C C . PHE A 1 279 ? 7.616 -0.940 -22.776 1.00 85.12 279 PHE A C 1
ATOM 2247 O O . PHE A 1 279 ? 8.365 -1.912 -22.681 1.00 85.12 279 PHE A O 1
ATOM 2254 N N . LEU A 1 280 ? 8.057 0.265 -23.144 1.00 89.50 280 LEU A N 1
ATOM 2255 C CA . LEU A 1 280 ? 9.461 0.554 -23.434 1.00 89.50 280 LEU A CA 1
ATOM 2256 C C . LEU A 1 280 ? 10.341 0.563 -22.176 1.00 89.50 280 LEU A C 1
ATOM 2258 O O . LEU A 1 280 ? 9.877 0.833 -21.066 1.00 89.50 280 LEU A O 1
ATOM 2262 N N . PHE A 1 281 ? 11.637 0.331 -22.404 1.00 87.06 281 PHE A N 1
ATOM 2263 C CA . PHE A 1 281 ? 12.734 0.621 -21.471 1.00 87.06 281 PHE A CA 1
ATOM 2264 C C . PHE A 1 281 ? 12.667 -0.093 -20.115 1.00 87.06 281 PHE A C 1
ATOM 2266 O O . PHE A 1 281 ? 13.119 0.430 -19.093 1.00 87.06 281 PHE A O 1
ATOM 2273 N N . ALA A 1 282 ? 12.122 -1.311 -20.117 1.00 91.94 282 ALA A N 1
ATOM 2274 C CA . ALA A 1 282 ? 12.297 -2.259 -19.027 1.00 91.94 282 ALA A CA 1
ATOM 2275 C C . ALA A 1 282 ? 13.585 -3.067 -19.244 1.00 91.94 282 ALA A C 1
ATOM 2277 O O . ALA A 1 282 ? 13.736 -3.727 -20.278 1.00 91.94 282 ALA A O 1
ATOM 2278 N N . TYR A 1 283 ? 14.483 -3.041 -18.259 1.00 93.19 283 TYR A N 1
ATOM 2279 C CA . TYR A 1 283 ? 15.805 -3.666 -18.327 1.00 93.19 283 TYR A CA 1
ATOM 2280 C C . TYR A 1 283 ? 16.157 -4.402 -17.040 1.00 93.19 283 TYR A C 1
ATOM 2282 O O . TYR A 1 283 ? 15.673 -4.060 -15.959 1.00 93.19 283 TYR A O 1
ATOM 2290 N N . GLN A 1 284 ? 17.044 -5.387 -17.159 1.00 94.12 284 GLN A N 1
ATOM 2291 C CA . GLN A 1 284 ? 17.789 -5.887 -16.011 1.00 94.12 284 GLN A CA 1
ATOM 2292 C C . GLN A 1 284 ? 18.916 -4.906 -15.679 1.00 94.12 284 GLN A C 1
ATOM 2294 O O . GLN A 1 284 ? 19.556 -4.343 -16.569 1.00 94.12 284 GLN A O 1
ATOM 2299 N N . ALA A 1 285 ? 19.155 -4.690 -14.392 1.00 96.19 285 ALA A N 1
ATOM 2300 C CA . ALA A 1 285 ? 20.244 -3.857 -13.921 1.00 96.19 285 ALA A CA 1
ATOM 2301 C C . ALA A 1 285 ? 20.883 -4.436 -12.660 1.00 96.19 285 ALA A C 1
ATOM 2303 O O . ALA A 1 285 ? 20.240 -5.110 -11.856 1.00 96.19 285 ALA A O 1
ATOM 2304 N N . TYR A 1 286 ? 22.154 -4.115 -12.479 1.00 96.94 286 TYR A N 1
ATOM 2305 C CA . TYR A 1 286 ? 22.979 -4.524 -11.356 1.00 96.94 286 TYR A CA 1
ATOM 2306 C C . TYR A 1 286 ? 23.296 -3.288 -10.524 1.00 96.94 286 TYR A C 1
ATOM 2308 O O . TYR A 1 286 ? 23.777 -2.278 -11.046 1.00 96.94 286 TYR A O 1
ATOM 2316 N N . VAL A 1 287 ? 22.982 -3.339 -9.233 1.00 97.56 287 VAL A N 1
ATOM 2317 C CA . VAL A 1 287 ? 23.221 -2.215 -8.326 1.00 97.56 287 VAL A CA 1
ATOM 2318 C C . VAL A 1 287 ? 24.700 -2.189 -7.963 1.00 97.56 287 VAL A C 1
ATOM 2320 O O . VAL A 1 287 ? 25.185 -3.076 -7.274 1.00 97.56 287 VAL A O 1
ATOM 2323 N N . GLU A 1 288 ? 25.421 -1.164 -8.420 1.00 96.81 288 GLU A N 1
ATOM 2324 C CA . GLU A 1 288 ? 26.833 -0.981 -8.065 1.00 96.81 288 GLU A CA 1
ATOM 2325 C C . GLU A 1 288 ? 26.968 -0.332 -6.688 1.00 96.81 288 GLU A C 1
ATOM 2327 O O . GLU A 1 288 ? 27.859 -0.665 -5.910 1.00 96.81 288 GLU A O 1
ATOM 2332 N N . ARG A 1 289 ? 26.114 0.660 -6.409 1.00 95.94 289 ARG A N 1
ATOM 2333 C CA . ARG A 1 289 ? 26.156 1.426 -5.164 1.00 95.94 289 ARG A CA 1
ATOM 2334 C C . ARG A 1 289 ? 24.832 2.131 -4.903 1.00 95.94 289 ARG A C 1
ATOM 2336 O O . ARG A 1 289 ? 24.321 2.828 -5.777 1.00 95.94 289 ARG A O 1
ATOM 2343 N N . VAL A 1 290 ? 24.350 2.054 -3.667 1.00 96.81 290 VAL A N 1
ATOM 2344 C CA . VAL A 1 290 ? 23.293 2.941 -3.161 1.00 96.81 290 VAL A CA 1
ATOM 2345 C C . VAL A 1 290 ? 23.945 4.260 -2.743 1.00 96.81 290 VAL A C 1
ATOM 2347 O O . VAL A 1 290 ? 24.793 4.283 -1.843 1.00 96.81 290 VAL A O 1
ATOM 2350 N N . ILE A 1 291 ? 23.623 5.345 -3.449 1.00 94.31 291 ILE A N 1
ATOM 2351 C CA . ILE A 1 291 ? 24.150 6.679 -3.136 1.00 94.31 291 ILE A CA 1
ATOM 2352 C C . ILE A 1 291 ? 23.358 7.203 -1.938 1.00 94.31 291 ILE A C 1
ATOM 2354 O O . ILE A 1 291 ? 23.942 7.312 -0.854 1.00 94.31 291 ILE A O 1
ATOM 2358 N N . ASP A 1 292 ? 22.038 7.311 -2.121 1.00 93.25 292 ASP A N 1
ATOM 2359 C CA . ASP A 1 292 ? 21.052 7.808 -1.155 1.00 93.25 292 ASP A CA 1
ATOM 2360 C C . ASP A 1 292 ? 19.830 6.873 -1.106 1.00 93.25 292 ASP A C 1
ATOM 2362 O O . ASP A 1 292 ? 19.724 5.942 -1.908 1.00 93.25 292 ASP A O 1
ATOM 2366 N N . GLY A 1 293 ? 18.879 7.127 -0.201 1.00 91.25 293 GLY A N 1
ATOM 2367 C CA . GLY A 1 293 ? 17.647 6.328 -0.088 1.00 91.25 293 GLY A CA 1
ATOM 2368 C C . GLY A 1 293 ? 16.778 6.307 -1.356 1.00 91.25 293 GLY A C 1
ATOM 2369 O O . GLY A 1 293 ? 16.005 5.374 -1.546 1.00 91.25 293 GLY A O 1
ATOM 2370 N N . ASP A 1 294 ? 16.930 7.290 -2.247 1.00 94.88 294 ASP A N 1
ATOM 2371 C CA . ASP A 1 294 ? 16.199 7.398 -3.515 1.00 94.88 294 ASP A CA 1
ATOM 2372 C C . ASP A 1 294 ? 17.108 7.435 -4.758 1.00 94.88 294 ASP A C 1
ATOM 2374 O O . ASP A 1 294 ? 16.610 7.601 -5.869 1.00 94.88 294 ASP A O 1
ATOM 2378 N N . THR A 1 295 ? 18.430 7.301 -4.608 1.00 95.25 295 THR A N 1
ATOM 2379 C CA . THR A 1 295 ? 19.386 7.512 -5.705 1.00 95.25 295 THR A CA 1
ATOM 2380 C C . THR A 1 295 ? 20.418 6.387 -5.754 1.00 95.25 295 THR A C 1
ATOM 2382 O O . THR A 1 295 ? 21.147 6.130 -4.793 1.00 95.25 295 THR A O 1
ATOM 2385 N N . LEU A 1 296 ? 20.495 5.692 -6.892 1.00 96.44 296 LEU A N 1
ATOM 2386 C CA . LEU A 1 296 ? 21.325 4.500 -7.074 1.00 96.44 296 LEU A CA 1
ATOM 2387 C C . LEU A 1 296 ? 22.262 4.660 -8.272 1.00 96.44 296 LEU A C 1
ATOM 2389 O O . LEU A 1 296 ? 21.880 5.183 -9.317 1.00 96.44 296 LEU A O 1
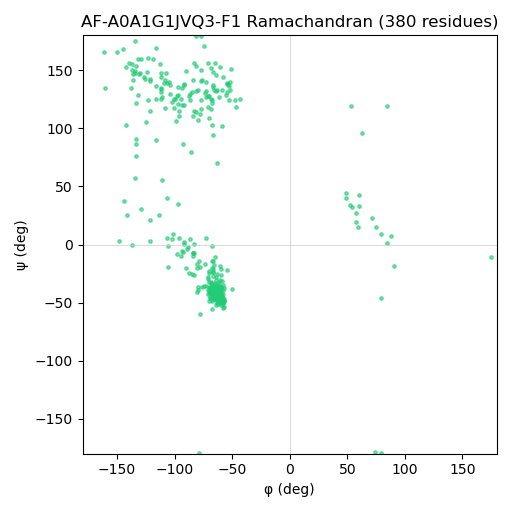ATOM 2393 N N . LYS A 1 297 ? 23.483 4.138 -8.142 1.00 96.94 297 LYS A N 1
ATOM 2394 C CA . LYS A 1 297 ? 24.377 3.889 -9.272 1.00 96.94 297 LYS A CA 1
ATOM 2395 C C . LYS A 1 297 ? 24.187 2.449 -9.736 1.00 96.94 297 LYS A C 1
ATOM 2397 O O . LYS A 1 297 ? 24.403 1.517 -8.958 1.00 96.94 297 LYS A O 1
ATOM 2402 N N . VAL A 1 298 ? 23.791 2.280 -10.991 1.00 97.12 298 VAL A N 1
ATOM 2403 C CA . VAL A 1 298 ? 23.452 0.979 -11.571 1.00 97.12 298 VAL A CA 1
ATOM 2404 C C . VAL A 1 298 ? 24.175 0.751 -12.892 1.00 97.12 298 VAL A C 1
ATOM 2406 O O . VAL A 1 298 ? 24.403 1.684 -13.663 1.00 97.12 298 VAL A O 1
ATOM 2409 N N . GLN A 1 299 ? 24.501 -0.507 -13.164 1.00 97.75 299 GLN A N 1
ATOM 2410 C CA . GLN A 1 299 ? 24.910 -0.987 -14.476 1.00 97.75 299 GLN A CA 1
ATOM 2411 C C . GLN A 1 299 ? 23.712 -1.671 -15.134 1.00 97.75 299 GLN A C 1
ATOM 2413 O O . GLN A 1 299 ? 23.193 -2.654 -14.618 1.00 97.75 299 GLN A O 1
ATOM 2418 N N . ILE A 1 300 ? 23.245 -1.135 -16.252 1.00 96.62 300 ILE A N 1
ATOM 2419 C CA . ILE A 1 300 ? 22.017 -1.545 -16.931 1.00 96.62 300 ILE A CA 1
ATOM 2420 C C . ILE A 1 300 ? 22.393 -2.371 -18.151 1.00 96.62 300 ILE A C 1
ATOM 2422 O O . ILE A 1 300 ? 23.201 -1.924 -18.967 1.00 96.62 300 ILE A O 1
ATOM 2426 N N . ASP A 1 301 ? 21.786 -3.545 -18.281 1.00 95.25 301 ASP A N 1
ATOM 2427 C CA . ASP A 1 301 ? 21.880 -4.364 -19.481 1.00 95.25 301 ASP A CA 1
ATOM 2428 C C . ASP A 1 301 ? 20.842 -3.901 -20.505 1.00 95.25 301 ASP A C 1
ATOM 2430 O O . ASP A 1 301 ? 19.637 -4.072 -20.314 1.00 95.25 301 ASP A O 1
ATOM 2434 N N . LEU A 1 302 ? 21.318 -3.295 -21.594 1.00 92.81 302 LEU A N 1
ATOM 2435 C CA . LEU A 1 302 ? 20.479 -2.819 -22.691 1.00 92.81 302 LEU A CA 1
ATOM 2436 C C . LEU A 1 302 ? 20.209 -3.909 -23.729 1.00 92.81 302 LEU A C 1
ATOM 2438 O O . LEU A 1 302 ? 19.579 -3.623 -24.746 1.00 92.81 302 LEU A O 1
ATOM 2442 N N . GLY A 1 303 ? 20.655 -5.145 -23.497 1.00 90.38 303 GLY A N 1
ATOM 2443 C CA . GLY A 1 303 ? 20.672 -6.210 -24.489 1.00 90.38 303 GLY A CA 1
ATOM 2444 C C . GLY A 1 303 ? 21.861 -6.071 -25.439 1.00 90.38 303 GLY A C 1
ATOM 2445 O O . GLY A 1 303 ? 22.692 -5.175 -25.313 1.00 90.38 303 GLY A O 1
ATOM 2446 N N . PHE A 1 304 ? 21.980 -6.991 -26.399 1.00 89.88 304 PHE A N 1
ATOM 2447 C CA . PHE A 1 304 ? 23.059 -6.990 -27.404 1.00 89.88 304 PHE A CA 1
ATOM 2448 C C . PHE A 1 304 ? 24.491 -7.059 -26.835 1.00 89.88 304 PHE A C 1
ATOM 2450 O O . PHE A 1 304 ? 25.452 -6.812 -27.555 1.00 89.88 304 PHE A O 1
ATOM 2457 N N . GLY A 1 305 ? 24.653 -7.412 -25.552 1.00 87.75 305 GLY A N 1
ATOM 2458 C CA . GLY A 1 305 ? 25.945 -7.341 -24.859 1.00 87.75 305 GLY A CA 1
ATOM 2459 C C . GLY A 1 305 ? 26.377 -5.916 -24.490 1.00 87.75 305 GLY A C 1
ATOM 2460 O O . GLY A 1 305 ? 27.542 -5.700 -24.171 1.00 87.75 305 GLY A O 1
ATOM 2461 N N . ILE A 1 306 ? 25.460 -4.947 -24.538 1.00 92.31 306 ILE A N 1
ATOM 2462 C CA . ILE A 1 306 ? 25.721 -3.543 -24.230 1.00 92.31 306 ILE A CA 1
ATOM 2463 C C . ILE A 1 306 ? 25.306 -3.261 -22.791 1.00 92.31 306 ILE A C 1
ATOM 2465 O O . ILE A 1 306 ? 24.141 -3.396 -22.421 1.00 92.31 306 ILE A O 1
ATOM 2469 N N . LEU A 1 307 ? 26.271 -2.806 -21.995 1.00 94.88 307 LEU A N 1
ATOM 2470 C CA . LEU A 1 307 ? 26.052 -2.369 -20.623 1.00 94.88 307 LEU A CA 1
ATOM 2471 C C . LEU A 1 307 ? 26.268 -0.857 -20.535 1.00 94.88 307 LEU A C 1
ATOM 2473 O O . LEU A 1 307 ? 27.263 -0.343 -21.042 1.00 94.88 307 LEU A O 1
ATOM 2477 N N . THR A 1 308 ? 25.372 -0.146 -19.854 1.00 94.88 308 THR A N 1
ATOM 2478 C CA . THR A 1 308 ? 25.530 1.289 -19.571 1.00 94.88 308 THR A CA 1
ATOM 2479 C C . THR A 1 308 ? 25.507 1.547 -18.072 1.00 94.88 308 THR A C 1
ATOM 2481 O O . THR A 1 308 ? 24.750 0.917 -17.338 1.00 94.88 308 THR A O 1
ATOM 2484 N N . ARG A 1 309 ? 26.345 2.464 -17.587 1.00 96.12 309 ARG A N 1
ATOM 2485 C CA . ARG A 1 309 ? 26.348 2.881 -16.178 1.00 96.12 309 ARG A CA 1
ATOM 2486 C C . ARG A 1 309 ? 25.557 4.164 -16.030 1.00 96.12 309 ARG A C 1
ATOM 2488 O O . ARG A 1 309 ? 25.850 5.135 -16.718 1.00 96.12 309 ARG A O 1
ATOM 2495 N N . GLN A 1 310 ? 24.597 4.177 -15.116 1.00 94.62 310 GLN A N 1
ATOM 2496 C CA . GLN A 1 310 ? 23.725 5.324 -14.887 1.00 94.62 310 GLN A CA 1
ATOM 2497 C C . GLN A 1 310 ? 23.579 5.606 -13.397 1.00 94.62 310 GLN A C 1
ATOM 2499 O O . GLN A 1 310 ? 23.585 4.694 -12.568 1.00 94.62 310 GLN A O 1
ATOM 2504 N N . VAL A 1 311 ? 23.425 6.885 -13.066 1.00 94.12 311 VAL A N 1
ATOM 2505 C CA . VAL A 1 311 ? 22.891 7.309 -11.771 1.00 94.12 311 VAL A CA 1
ATOM 2506 C C . VAL A 1 311 ? 21.403 7.558 -11.970 1.00 94.12 311 VAL A C 1
ATOM 2508 O O . VAL A 1 311 ? 21.018 8.431 -12.746 1.00 94.12 311 VAL A O 1
ATOM 2511 N N . ILE A 1 312 ? 20.576 6.757 -11.306 1.00 94.19 312 ILE A N 1
ATOM 2512 C CA . ILE A 1 312 ? 19.119 6.813 -11.414 1.00 94.19 312 ILE A CA 1
ATOM 2513 C C . ILE A 1 312 ? 18.514 7.310 -10.105 1.00 94.19 312 ILE A C 1
ATOM 2515 O O . ILE A 1 312 ? 18.999 6.967 -9.026 1.00 94.19 312 ILE A O 1
ATOM 2519 N N . ARG A 1 313 ? 17.440 8.093 -10.211 1.00 94.88 313 ARG A N 1
ATOM 2520 C CA . ARG A 1 313 ? 16.612 8.515 -9.078 1.00 94.88 313 ARG A CA 1
ATOM 2521 C C . ARG A 1 313 ? 15.290 7.757 -9.106 1.00 94.88 313 ARG A C 1
ATOM 2523 O O . ARG A 1 313 ? 14.704 7.558 -10.170 1.00 94.88 313 ARG A O 1
ATOM 2530 N N . LEU A 1 314 ? 14.820 7.318 -7.949 1.00 95.25 314 LEU A N 1
ATOM 2531 C CA . LEU A 1 314 ? 13.559 6.607 -7.821 1.00 95.25 314 LEU A CA 1
ATOM 2532 C C . LEU A 1 314 ? 12.396 7.555 -8.126 1.00 95.25 314 LEU A C 1
ATOM 2534 O O . LEU A 1 314 ? 12.266 8.633 -7.554 1.00 95.25 314 LEU A O 1
ATOM 2538 N N . ARG A 1 315 ? 11.551 7.162 -9.077 1.00 94.50 315 ARG A N 1
ATOM 2539 C CA . ARG A 1 315 ? 10.423 7.972 -9.532 1.00 94.50 315 ARG A CA 1
ATOM 2540 C C . ARG A 1 315 ? 9.383 8.146 -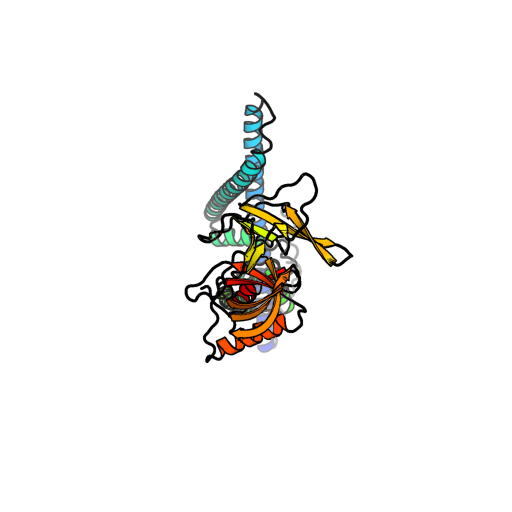8.423 1.00 94.50 315 ARG A C 1
ATOM 2542 O O . ARG A 1 315 ? 8.913 7.162 -7.847 1.00 94.50 315 ARG A O 1
ATOM 2549 N N . GLY A 1 316 ? 8.951 9.394 -8.237 1.00 91.44 316 GLY A N 1
ATOM 2550 C CA . GLY A 1 316 ? 7.792 9.762 -7.420 1.00 91.44 316 GLY A CA 1
ATOM 2551 C C . GLY A 1 316 ? 8.048 9.798 -5.918 1.00 91.44 316 GLY A C 1
ATOM 2552 O O . GLY A 1 316 ? 7.080 9.908 -5.168 1.00 91.44 316 GLY A O 1
ATOM 2553 N N . ILE A 1 317 ? 9.306 9.686 -5.484 1.00 94.19 317 ILE A N 1
ATOM 2554 C CA . ILE A 1 317 ? 9.670 9.724 -4.070 1.00 94.19 317 ILE A CA 1
ATOM 2555 C C . ILE A 1 317 ? 10.916 10.567 -3.825 1.00 94.19 317 ILE A C 1
ATOM 2557 O O . ILE A 1 317 ? 11.807 10.610 -4.672 1.00 94.19 317 ILE A O 1
ATOM 2561 N N . ASP A 1 318 ? 10.972 11.160 -2.638 1.00 93.75 318 ASP A N 1
ATOM 2562 C CA . ASP A 1 318 ? 12.133 11.858 -2.103 1.00 93.75 318 ASP A CA 1
ATOM 2563 C C . ASP A 1 318 ? 12.523 11.235 -0.759 1.00 93.75 318 ASP A C 1
ATOM 2565 O O . ASP A 1 318 ? 11.707 11.128 0.166 1.00 93.75 318 ASP A O 1
ATOM 2569 N N . ALA A 1 319 ? 13.774 10.793 -0.656 1.00 93.19 319 ALA A N 1
ATOM 2570 C CA . ALA A 1 319 ? 14.344 10.331 0.603 1.00 93.19 319 ALA A CA 1
ATOM 2571 C C . ALA A 1 319 ? 14.820 11.523 1.461 1.00 93.19 319 ALA A C 1
ATOM 2573 O O . ALA A 1 319 ? 15.168 12.571 0.916 1.00 93.19 319 ALA A O 1
ATOM 2574 N N . PRO A 1 320 ? 14.872 11.385 2.800 1.00 90.88 320 PRO A N 1
ATOM 2575 C CA . PRO A 1 320 ? 15.459 12.402 3.670 1.00 90.88 320 PRO A CA 1
ATOM 2576 C C . PRO A 1 320 ? 16.939 12.659 3.356 1.00 90.88 320 PRO A C 1
ATOM 2578 O O . PRO A 1 320 ? 17.655 11.749 2.935 1.00 90.88 320 PRO A O 1
ATOM 2581 N N . GLU A 1 321 ? 17.408 13.874 3.650 1.00 89.25 321 GLU A N 1
ATOM 2582 C CA . GLU A 1 321 ? 18.798 14.295 3.428 1.00 89.25 321 GLU A CA 1
ATOM 2583 C C . GLU A 1 321 ? 19.812 13.351 4.097 1.00 89.25 321 GLU A C 1
ATOM 2585 O O . GLU A 1 321 ? 19.621 12.890 5.229 1.00 89.25 321 GLU A O 1
ATOM 2590 N N . MET A 1 322 ? 20.908 13.053 3.396 1.00 91.44 322 MET A N 1
ATOM 2591 C CA . MET A 1 322 ? 21.870 12.013 3.789 1.00 91.44 322 MET A CA 1
ATOM 2592 C C . MET A 1 322 ? 22.659 12.295 5.068 1.00 91.44 322 MET A C 1
ATOM 2594 O O . MET A 1 322 ? 23.174 11.367 5.702 1.00 91.44 322 MET A O 1
ATOM 2598 N N . ASP A 1 323 ? 22.789 13.560 5.443 1.00 89.31 323 ASP A N 1
ATOM 2599 C CA . ASP A 1 323 ? 23.429 13.980 6.687 1.00 89.31 323 ASP A CA 1
ATOM 2600 C C . ASP A 1 323 ? 22.550 13.696 7.921 1.00 89.31 323 ASP A C 1
ATOM 2602 O O . ASP A 1 323 ? 23.063 13.593 9.040 1.00 89.31 323 ASP A O 1
ATOM 2606 N N . THR A 1 324 ? 21.253 13.450 7.724 1.00 89.62 324 THR A N 1
ATOM 2607 C CA . THR A 1 324 ? 20.312 13.086 8.785 1.00 89.62 324 THR A CA 1
ATOM 2608 C C . THR A 1 324 ? 20.348 11.593 9.127 1.00 89.62 324 THR A C 1
ATOM 2610 O O . THR A 1 324 ? 20.680 10.727 8.312 1.00 89.62 324 THR A O 1
ATOM 2613 N N . GLN A 1 325 ? 19.928 11.249 10.349 1.00 88.31 325 GLN A N 1
ATOM 2614 C CA . GLN A 1 325 ? 19.760 9.847 10.755 1.00 88.31 325 GLN A CA 1
ATOM 2615 C C . GLN A 1 325 ? 18.704 9.122 9.901 1.00 88.31 325 GLN A C 1
ATOM 2617 O O . GLN A 1 325 ? 18.838 7.927 9.635 1.00 88.31 325 GLN A O 1
ATOM 2622 N N . ALA A 1 326 ? 17.675 9.845 9.452 1.00 84.31 326 ALA A N 1
ATOM 2623 C CA . ALA A 1 326 ? 16.616 9.304 8.609 1.00 84.31 326 ALA A CA 1
ATOM 2624 C C . ALA A 1 326 ? 17.129 8.954 7.201 1.00 84.31 326 ALA A C 1
ATOM 2626 O O . ALA A 1 326 ? 16.821 7.872 6.703 1.00 84.31 326 ALA A O 1
ATOM 2627 N N . GLY A 1 327 ? 17.973 9.802 6.600 1.00 91.38 327 GLY A N 1
ATOM 2628 C CA . GLY A 1 327 ? 18.590 9.537 5.295 1.00 91.38 327 GLY A CA 1
ATOM 2629 C C . GLY A 1 327 ? 19.516 8.319 5.331 1.00 91.38 327 GLY A C 1
ATOM 2630 O O . GLY A 1 327 ? 19.434 7.435 4.475 1.00 91.38 327 GLY A O 1
ATOM 2631 N N . LYS A 1 328 ? 20.320 8.186 6.396 1.00 93.62 328 LYS A N 1
ATOM 2632 C CA . LYS A 1 328 ? 21.151 6.990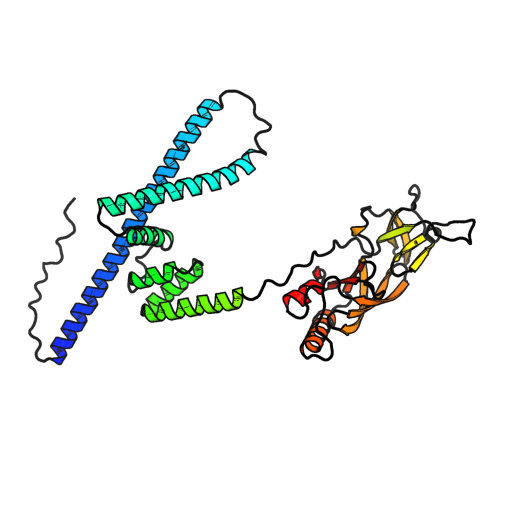 6.631 1.00 93.62 328 LYS A CA 1
ATOM 2633 C C . LYS A 1 328 ? 20.312 5.719 6.772 1.00 93.62 328 LYS A C 1
ATOM 2635 O O . LYS A 1 328 ? 20.655 4.698 6.182 1.00 93.62 328 LYS A O 1
ATOM 2640 N N . ALA A 1 329 ? 19.201 5.784 7.508 1.00 91.56 329 ALA A N 1
ATOM 2641 C CA . ALA A 1 329 ? 18.293 4.651 7.666 1.00 91.56 329 ALA A CA 1
ATOM 2642 C C . ALA A 1 329 ? 17.618 4.250 6.341 1.00 91.56 329 ALA A C 1
ATOM 2644 O O . ALA A 1 329 ? 17.516 3.060 6.052 1.00 91.56 329 ALA A O 1
ATOM 2645 N N . ALA A 1 330 ? 17.206 5.222 5.520 1.00 94.56 330 ALA A N 1
ATOM 2646 C CA . ALA A 1 330 ? 16.629 4.968 4.201 1.00 94.56 330 ALA A CA 1
ATOM 2647 C C . ALA A 1 330 ? 17.634 4.287 3.259 1.00 94.56 330 ALA A C 1
ATOM 2649 O O . ALA A 1 330 ? 17.305 3.306 2.594 1.00 94.56 330 ALA A O 1
ATOM 2650 N N . LYS A 1 331 ? 18.888 4.747 3.252 1.00 96.88 331 LYS A N 1
ATOM 2651 C CA . LYS A 1 331 ? 19.969 4.107 2.496 1.00 96.88 331 LYS A CA 1
ATOM 2652 C C . LYS A 1 331 ? 20.209 2.660 2.931 1.00 96.88 331 LYS A C 1
ATOM 2654 O O . LYS A 1 331 ? 20.270 1.773 2.082 1.00 96.88 331 LYS A O 1
ATOM 2659 N N . GLU A 1 332 ? 20.325 2.419 4.235 1.00 96.44 332 GLU A N 1
ATOM 2660 C CA . GLU A 1 332 ? 20.544 1.077 4.790 1.00 96.44 332 GLU A CA 1
ATOM 2661 C C . GLU A 1 332 ? 19.382 0.131 4.457 1.00 96.44 332 GLU A C 1
ATOM 2663 O O . GLU A 1 332 ? 19.587 -1.036 4.127 1.00 96.44 332 GLU A O 1
ATOM 2668 N N . PHE A 1 333 ? 18.150 0.649 4.474 1.00 96.06 333 PHE A N 1
ATOM 2669 C CA . PHE A 1 333 ? 16.970 -0.090 4.041 1.00 96.06 333 PHE A CA 1
ATOM 2670 C C . PHE A 1 333 ? 17.098 -0.569 2.588 1.00 96.06 333 PHE A C 1
ATOM 2672 O O . PHE A 1 333 ? 16.892 -1.753 2.321 1.00 96.06 333 PHE A O 1
ATOM 2679 N N . VAL A 1 334 ? 17.478 0.319 1.659 1.00 97.06 334 VAL A N 1
ATOM 2680 C CA . VAL A 1 334 ? 17.665 -0.044 0.243 1.00 97.06 334 VAL A CA 1
ATOM 2681 C C . VAL A 1 334 ? 18.778 -1.075 0.082 1.00 97.06 334 VAL A C 1
ATOM 2683 O O . VAL A 1 334 ? 18.592 -2.049 -0.645 1.00 97.06 334 VAL A O 1
ATOM 2686 N N . ILE A 1 335 ? 19.911 -0.900 0.771 1.00 97.19 335 ILE A N 1
ATOM 2687 C CA . ILE A 1 335 ? 21.021 -1.864 0.732 1.00 97.19 335 ILE A CA 1
ATOM 2688 C C . ILE A 1 335 ? 20.521 -3.245 1.158 1.00 97.19 335 ILE A C 1
ATOM 2690 O O . ILE A 1 335 ? 20.636 -4.195 0.390 1.00 97.19 335 ILE A O 1
ATOM 2694 N N . ARG A 1 336 ? 19.878 -3.346 2.323 1.00 95.69 336 ARG A N 1
ATOM 2695 C CA . ARG A 1 336 ? 19.378 -4.617 2.860 1.00 95.69 336 ARG A CA 1
ATOM 2696 C C . ARG A 1 336 ? 18.354 -5.300 1.949 1.00 95.69 336 ARG A C 1
ATOM 2698 O O . ARG A 1 336 ? 18.336 -6.527 1.864 1.00 95.69 336 ARG A O 1
ATOM 2705 N N . GLU A 1 337 ? 17.470 -4.540 1.302 1.00 94.38 337 GLU A N 1
ATOM 2706 C CA . GLU A 1 337 ? 16.466 -5.121 0.401 1.00 94.38 337 GLU A CA 1
ATOM 2707 C C . GLU A 1 337 ? 17.082 -5.665 -0.896 1.00 94.38 337 GLU A C 1
ATOM 2709 O O . GLU A 1 337 ? 16.545 -6.630 -1.443 1.00 94.38 337 GLU A O 1
ATOM 2714 N N . LEU A 1 338 ? 18.191 -5.079 -1.368 1.00 95.94 338 LEU A N 1
ATOM 2715 C CA . LEU A 1 338 ? 18.785 -5.387 -2.672 1.00 95.94 338 LEU A CA 1
ATOM 2716 C C . LEU A 1 338 ? 20.071 -6.228 -2.606 1.00 95.94 338 LEU A C 1
ATOM 2718 O O . LEU A 1 338 ? 20.412 -6.848 -3.606 1.00 95.94 338 LEU A O 1
ATOM 2722 N N . GLU A 1 339 ? 20.776 -6.299 -1.469 1.00 92.12 339 GLU A N 1
ATOM 2723 C CA . GLU A 1 339 ? 22.105 -6.942 -1.369 1.00 92.12 339 GLU A CA 1
ATOM 2724 C C . GLU A 1 339 ? 22.108 -8.425 -1.780 1.00 92.12 339 GLU A C 1
ATOM 2726 O O . GLU A 1 339 ? 23.112 -8.936 -2.272 1.00 92.12 339 GLU A O 1
ATOM 2731 N N . LYS A 1 340 ? 20.989 -9.127 -1.553 1.00 90.00 340 LYS A N 1
ATOM 2732 C CA . LYS A 1 340 ? 20.847 -10.569 -1.824 1.00 90.00 340 LYS A CA 1
ATOM 2733 C C . LYS A 1 340 ? 20.262 -10.850 -3.200 1.00 90.00 340 LYS A C 1
ATOM 2735 O O . LYS A 1 340 ? 20.151 -12.010 -3.591 1.00 90.00 340 LYS A O 1
ATOM 2740 N N . GLU A 1 341 ? 19.850 -9.808 -3.910 1.00 92.44 341 GLU A N 1
ATOM 2741 C CA . GLU A 1 341 ? 19.203 -9.940 -5.201 1.00 92.44 341 GLU A CA 1
ATOM 2742 C C . GLU A 1 341 ? 20.270 -9.981 -6.300 1.00 92.44 341 GLU A C 1
ATOM 2744 O O . GLU A 1 341 ? 21.121 -9.094 -6.364 1.00 92.44 341 GLU A O 1
ATOM 2749 N N . PRO A 1 342 ? 20.241 -10.983 -7.196 1.00 91.19 342 PRO A N 1
ATOM 2750 C CA . PRO A 1 342 ? 21.256 -11.111 -8.241 1.00 91.19 342 PRO A CA 1
ATOM 2751 C C . PRO A 1 342 ? 21.194 -9.964 -9.260 1.00 91.19 342 PRO A C 1
ATOM 2753 O O . PRO A 1 342 ? 22.193 -9.638 -9.895 1.00 91.19 342 PRO A O 1
ATOM 2756 N N . TYR A 1 343 ? 20.012 -9.373 -9.434 1.00 94.69 343 TYR A N 1
ATOM 2757 C CA . TYR A 1 343 ? 19.755 -8.203 -10.261 1.00 94.69 343 TYR A CA 1
ATOM 2758 C C . TYR A 1 343 ? 18.430 -7.5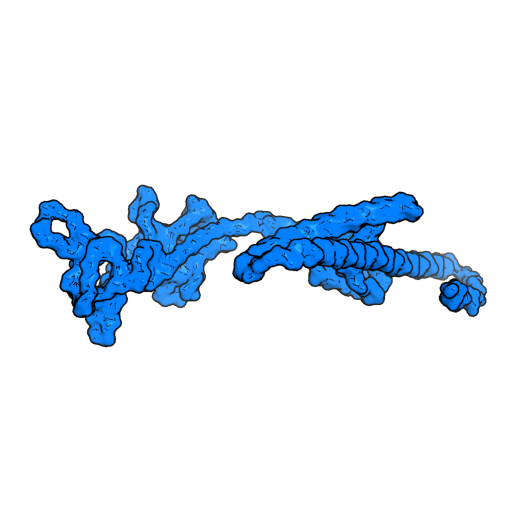66 -9.836 1.00 94.69 343 TYR A C 1
ATOM 2760 O O . TYR A 1 343 ? 17.595 -8.186 -9.174 1.00 94.69 343 TYR A O 1
ATOM 2768 N N . VAL A 1 344 ? 18.208 -6.339 -10.291 1.00 96.31 344 VAL A N 1
ATOM 2769 C CA . VAL A 1 344 ? 16.915 -5.664 -10.219 1.00 96.31 344 VAL A CA 1
ATOM 2770 C C . VAL A 1 344 ? 16.344 -5.469 -11.616 1.00 96.31 344 VAL A C 1
ATOM 2772 O O . VAL A 1 344 ? 17.060 -5.419 -12.614 1.00 96.31 344 VAL A O 1
ATOM 2775 N N . THR A 1 345 ? 15.028 -5.359 -11.692 1.00 95.69 345 THR A N 1
ATOM 2776 C CA . THR A 1 345 ? 14.328 -4.906 -12.889 1.00 95.69 345 THR A CA 1
ATOM 2777 C C . THR A 1 345 ? 14.096 -3.418 -12.769 1.00 95.69 345 THR A C 1
ATOM 2779 O O . THR A 1 345 ? 13.494 -2.965 -11.799 1.00 95.69 345 THR A O 1
ATOM 2782 N N . ILE A 1 346 ? 14.542 -2.657 -13.755 1.00 94.38 346 ILE A N 1
ATOM 2783 C CA . ILE A 1 346 ? 14.280 -1.227 -13.814 1.00 94.38 346 ILE A CA 1
ATOM 2784 C C . ILE A 1 346 ? 13.341 -0.920 -14.963 1.00 94.38 346 ILE A C 1
ATOM 2786 O O . ILE A 1 346 ? 13.402 -1.553 -16.018 1.00 94.38 346 ILE A O 1
ATOM 2790 N N . LYS A 1 347 ? 12.514 0.099 -14.777 1.00 93.12 347 LYS A N 1
ATOM 2791 C CA . LYS A 1 347 ? 11.867 0.797 -15.877 1.00 93.12 347 LYS A CA 1
ATOM 2792 C C . LYS A 1 347 ? 12.264 2.255 -15.820 1.00 93.12 347 LYS A C 1
ATOM 2794 O O . LYS A 1 347 ? 11.929 2.939 -14.854 1.00 93.12 347 LYS A O 1
ATOM 2799 N N . SER A 1 348 ? 12.985 2.715 -16.833 1.00 89.19 348 SER A N 1
ATOM 2800 C CA . SER A 1 348 ? 13.409 4.108 -16.901 1.00 89.19 348 SER A CA 1
ATOM 2801 C C . SER A 1 348 ? 12.391 4.974 -17.636 1.00 89.19 348 SER A C 1
ATOM 2803 O O . SER A 1 348 ? 11.679 4.549 -18.545 1.00 89.19 348 SER A O 1
ATOM 2805 N N . THR A 1 349 ? 12.334 6.230 -17.219 1.00 83.69 349 THR A N 1
ATOM 2806 C CA . THR A 1 349 ? 11.586 7.313 -17.852 1.00 83.69 349 THR A CA 1
ATOM 2807 C C . THR A 1 349 ? 12.510 8.521 -17.987 1.00 83.69 349 THR A C 1
ATOM 2809 O O . THR A 1 349 ? 13.554 8.592 -17.330 1.00 83.69 349 THR A O 1
ATOM 2812 N N . ARG A 1 350 ? 12.182 9.454 -18.887 1.00 73.88 350 ARG A N 1
ATOM 2813 C CA . ARG A 1 350 ? 13.046 10.611 -19.146 1.00 73.88 350 ARG A CA 1
ATOM 2814 C C . ARG A 1 350 ? 12.809 11.765 -18.160 1.00 73.88 350 ARG A C 1
ATOM 2816 O O . ARG A 1 350 ? 11.670 12.171 -17.959 1.00 73.88 350 ARG A O 1
ATOM 2823 N N . SER A 1 351 ? 13.952 12.234 -17.652 1.00 59.81 351 SER A N 1
ATOM 2824 C CA . SER A 1 351 ? 14.355 13.492 -16.998 1.00 59.81 351 SER A CA 1
ATOM 2825 C C . SER A 1 351 ? 13.582 14.029 -15.789 1.00 59.81 351 SER A C 1
ATOM 2827 O O . SER A 1 351 ? 12.436 14.462 -15.892 1.00 59.81 351 SER A O 1
ATOM 2829 N N . ASP A 1 352 ? 14.313 14.146 -14.674 1.00 57.59 352 ASP A N 1
ATOM 2830 C CA . ASP A 1 352 ? 14.157 15.246 -13.718 1.00 57.59 352 ASP A CA 1
ATOM 2831 C C . ASP A 1 352 ? 14.911 16.511 -14.204 1.00 57.59 352 ASP A C 1
ATOM 2833 O O . ASP A 1 352 ? 15.539 16.510 -15.264 1.00 57.59 352 ASP A O 1
ATOM 2837 N N . LYS A 1 353 ? 14.858 17.612 -13.442 1.00 52.00 353 LYS A N 1
ATOM 2838 C CA . LYS A 1 353 ? 15.517 18.894 -13.782 1.00 52.00 353 LYS A CA 1
ATOM 2839 C C . LYS A 1 353 ? 17.061 18.868 -13.766 1.00 52.00 353 LYS A C 1
ATOM 2841 O O . LYS A 1 353 ? 17.667 19.903 -14.024 1.00 52.00 353 LYS A O 1
ATOM 2846 N N . TYR A 1 354 ? 17.685 17.738 -13.427 1.00 64.75 354 TYR A N 1
ATOM 2847 C CA . TYR A 1 354 ? 19.137 17.581 -13.261 1.00 64.75 354 TYR A CA 1
ATOM 2848 C C . TYR A 1 354 ? 19.724 16.511 -14.194 1.00 64.75 354 TYR A C 1
ATOM 2850 O O . TYR A 1 354 ? 20.783 15.957 -13.903 1.00 64.75 354 TYR A O 1
ATOM 2858 N N . ASP A 1 355 ? 19.019 16.187 -15.282 1.00 69.62 355 ASP A N 1
ATOM 2859 C CA . ASP A 1 355 ? 19.404 15.170 -16.269 1.00 69.62 355 ASP A CA 1
ATOM 2860 C C . ASP A 1 355 ? 19.612 13.756 -15.693 1.00 69.62 355 ASP A C 1
ATOM 2862 O O . ASP A 1 355 ? 20.206 12.889 -16.340 1.00 69.62 355 ASP A O 1
ATOM 2866 N N . ARG A 1 356 ? 19.075 13.465 -14.499 1.00 81.88 356 ARG A N 1
ATOM 2867 C CA . ARG A 1 356 ? 19.068 12.100 -13.962 1.00 81.88 356 ARG A CA 1
ATOM 2868 C C . ARG A 1 356 ? 17.875 11.342 -14.522 1.00 81.88 356 ARG A C 1
ATOM 2870 O O . ARG A 1 356 ? 16.764 11.866 -14.646 1.00 81.88 356 ARG A O 1
ATOM 2877 N N . TYR A 1 357 ? 18.090 10.067 -14.825 1.00 90.00 357 TYR A N 1
ATOM 2878 C CA . TYR A 1 357 ? 16.999 9.190 -15.229 1.00 90.00 357 TYR A CA 1
ATOM 2879 C C . TYR A 1 357 ? 16.130 8.850 -14.019 1.00 90.00 357 TYR A C 1
ATOM 2881 O O . TYR A 1 357 ? 16.628 8.356 -13.005 1.00 90.00 357 TYR A O 1
ATOM 2889 N N . LEU A 1 358 ? 14.825 9.081 -14.153 1.00 92.75 358 LEU A N 1
ATOM 2890 C CA . LEU A 1 358 ? 13.837 8.614 -13.191 1.00 92.75 358 LEU A CA 1
ATOM 2891 C C . LEU A 1 358 ? 13.513 7.152 -13.478 1.00 92.75 358 LEU A C 1
ATOM 2893 O O . LEU A 1 358 ? 13.234 6.792 -14.626 1.00 92.75 358 LEU A O 1
ATOM 2897 N N . ALA A 1 359 ? 13.526 6.317 -12.447 1.00 94.25 359 ALA A N 1
ATOM 2898 C CA . ALA A 1 359 ? 13.310 4.889 -12.595 1.00 94.25 359 ALA A CA 1
ATOM 2899 C C . ALA A 1 359 ? 12.370 4.308 -11.538 1.00 94.25 359 ALA A C 1
ATOM 2901 O O . ALA A 1 359 ? 12.344 4.708 -10.374 1.00 94.25 359 ALA A O 1
ATOM 2902 N N . ASP A 1 360 ? 11.620 3.306 -11.966 1.00 95.25 360 ASP A N 1
ATOM 2903 C CA . ASP A 1 360 ? 10.906 2.384 -11.097 1.00 95.25 360 ASP A CA 1
ATOM 2904 C C . ASP A 1 360 ? 11.746 1.119 -10.933 1.00 95.25 360 ASP A C 1
ATOM 2906 O O . ASP A 1 360 ? 12.168 0.543 -11.939 1.00 95.25 360 ASP A O 1
ATOM 2910 N N . ILE A 1 361 ? 11.986 0.684 -9.693 1.00 95.94 361 ILE A N 1
ATOM 2911 C CA . ILE A 1 361 ? 12.799 -0.506 -9.413 1.00 95.94 361 ILE A CA 1
ATOM 2912 C C . ILE A 1 361 ? 11.940 -1.628 -8.839 1.00 95.94 361 ILE A C 1
ATOM 2914 O O . ILE A 1 361 ? 11.198 -1.440 -7.874 1.00 95.94 361 ILE A O 1
ATOM 2918 N N . PHE A 1 362 ? 12.104 -2.818 -9.409 1.00 95.25 362 PHE A N 1
ATOM 2919 C CA . PHE A 1 362 ? 11.493 -4.055 -8.957 1.00 95.25 362 PHE A CA 1
ATOM 2920 C C . PHE A 1 362 ? 12.550 -5.106 -8.618 1.00 95.25 362 PHE A C 1
ATOM 2922 O O . PHE A 1 362 ? 13.556 -5.240 -9.312 1.00 95.25 362 PHE A O 1
ATOM 2929 N N . TYR A 1 363 ? 12.305 -5.880 -7.568 1.00 93.94 363 TYR A N 1
ATOM 2930 C CA . TYR A 1 363 ? 13.195 -6.931 -7.065 1.00 93.94 363 TYR A CA 1
ATOM 2931 C C . TYR A 1 363 ? 12.363 -8.102 -6.523 1.00 93.94 363 TYR A C 1
ATOM 2933 O O . TYR A 1 363 ? 11.135 -7.989 -6.430 1.00 93.94 363 TYR A O 1
ATOM 2941 N N . LYS A 1 364 ? 12.977 -9.260 -6.231 1.00 88.25 364 LYS A N 1
ATOM 2942 C CA . LYS A 1 364 ? 12.245 -10.488 -5.844 1.00 88.25 364 LYS A CA 1
ATOM 2943 C C . LYS A 1 364 ? 11.078 -10.811 -6.791 1.00 88.25 364 LYS A C 1
ATOM 2945 O O . LYS A 1 364 ? 9.976 -11.156 -6.367 1.00 88.25 364 LYS A O 1
ATOM 2950 N N . GLY A 1 365 ? 11.295 -10.614 -8.091 1.00 82.62 365 GLY A N 1
ATOM 2951 C CA . GLY A 1 365 ? 10.310 -10.824 -9.155 1.00 82.62 365 GLY A CA 1
ATOM 2952 C C . GLY A 1 365 ? 9.274 -9.706 -9.325 1.00 82.62 365 GLY A C 1
ATOM 2953 O O . GLY A 1 365 ? 9.024 -9.299 -10.456 1.00 82.62 365 GLY A O 1
ATOM 2954 N N . SER A 1 366 ? 8.668 -9.195 -8.248 1.00 86.75 366 SER A N 1
ATOM 2955 C CA . SER A 1 366 ? 7.570 -8.215 -8.365 1.00 86.75 366 SER A CA 1
ATOM 2956 C C . SER A 1 366 ? 7.463 -7.183 -7.242 1.00 86.75 366 SER A C 1
ATOM 2958 O O . SER A 1 366 ? 6.513 -6.399 -7.243 1.00 86.75 366 SER A O 1
ATOM 2960 N N . LEU A 1 367 ? 8.369 -7.175 -6.261 1.00 90.56 367 LEU A N 1
ATOM 2961 C CA . LEU A 1 367 ? 8.330 -6.167 -5.201 1.00 90.56 367 LEU A CA 1
ATOM 2962 C C . LEU A 1 367 ? 8.791 -4.826 -5.750 1.00 90.56 367 LEU A C 1
ATOM 2964 O O . LEU A 1 367 ? 9.840 -4.749 -6.375 1.00 90.56 367 LEU A O 1
ATOM 2968 N N . TYR A 1 368 ? 8.009 -3.779 -5.501 1.00 94.50 368 TYR A N 1
ATOM 2969 C CA . TYR A 1 368 ? 8.250 -2.439 -6.022 1.00 94.50 368 TYR A CA 1
ATOM 2970 C C . TYR A 1 368 ? 8.943 -1.573 -4.965 1.00 94.50 368 TYR A C 1
ATOM 2972 O O . TYR A 1 368 ? 8.326 -1.164 -3.979 1.00 94.50 368 TYR A O 1
ATOM 2980 N N . LEU A 1 369 ? 10.236 -1.314 -5.164 1.00 96.12 369 LEU A N 1
ATOM 2981 C CA . LEU A 1 369 ? 11.103 -0.659 -4.182 1.00 96.12 369 LEU A CA 1
ATOM 2982 C C . LEU A 1 369 ? 10.620 0.751 -3.824 1.00 96.12 369 LEU A C 1
ATOM 2984 O O . LEU A 1 369 ? 10.588 1.098 -2.647 1.00 96.12 369 LEU A O 1
ATOM 2988 N N . ASN A 1 370 ? 10.202 1.545 -4.816 1.00 95.94 370 ASN A N 1
ATOM 2989 C CA . ASN A 1 370 ? 9.776 2.926 -4.585 1.00 95.94 370 ASN A CA 1
ATOM 2990 C C . ASN A 1 370 ? 8.574 2.976 -3.623 1.00 95.94 370 ASN A C 1
ATOM 2992 O O . ASN A 1 370 ? 8.533 3.810 -2.724 1.00 95.94 370 ASN A O 1
ATOM 2996 N N . GLN A 1 371 ? 7.619 2.047 -3.770 1.00 94.06 371 GLN A N 1
ATOM 2997 C CA . GLN A 1 371 ? 6.487 1.942 -2.846 1.00 94.06 371 GLN A CA 1
ATOM 2998 C C . GLN A 1 371 ? 6.926 1.435 -1.472 1.00 94.06 371 GLN A C 1
ATOM 3000 O O . GLN A 1 371 ? 6.470 1.963 -0.467 1.00 94.06 371 GLN A O 1
ATOM 3005 N N . ARG A 1 372 ? 7.849 0.466 -1.406 1.00 94.31 372 ARG A N 1
ATOM 3006 C CA . ARG A 1 372 ? 8.367 -0.046 -0.127 1.00 94.31 372 ARG A CA 1
ATOM 3007 C C . ARG A 1 372 ? 9.034 1.041 0.715 1.00 94.31 372 ARG A C 1
ATOM 3009 O O . ARG A 1 372 ? 8.876 1.034 1.929 1.00 94.31 372 ARG A O 1
ATOM 3016 N N . LEU A 1 373 ? 9.728 1.990 0.089 1.00 94.06 373 LEU A N 1
ATOM 3017 C CA . LEU A 1 373 ? 10.300 3.140 0.794 1.00 94.06 373 LEU A CA 1
ATOM 3018 C C . LEU A 1 373 ? 9.226 4.047 1.411 1.00 94.06 373 LEU A C 1
ATOM 3020 O O . LEU A 1 373 ? 9.421 4.533 2.522 1.00 94.06 373 LEU A O 1
ATOM 3024 N N . LEU A 1 374 ? 8.086 4.241 0.741 1.00 92.44 374 LEU A N 1
ATOM 3025 C CA . LEU A 1 374 ? 6.940 4.955 1.317 1.00 92.44 374 LEU A CA 1
ATOM 3026 C C . LEU A 1 374 ? 6.286 4.141 2.437 1.00 92.44 374 LEU A C 1
ATOM 3028 O O . LEU A 1 374 ? 5.995 4.685 3.499 1.00 92.44 374 LEU A O 1
ATOM 3032 N N . ASP A 1 375 ? 6.080 2.844 2.202 1.00 88.00 375 ASP A N 1
ATOM 3033 C CA . ASP A 1 375 ? 5.397 1.937 3.127 1.00 88.00 375 ASP A CA 1
ATOM 3034 C C . ASP A 1 375 ? 6.097 1.853 4.487 1.00 88.00 375 ASP A C 1
ATOM 3036 O O . ASP A 1 375 ? 5.440 1.809 5.524 1.00 88.00 375 ASP A O 1
ATOM 3040 N N . GLU A 1 376 ? 7.428 1.878 4.470 1.00 88.25 376 GLU A N 1
ATOM 3041 C CA . GLU A 1 376 ? 8.287 1.747 5.650 1.00 88.25 376 GLU A CA 1
ATOM 3042 C C . GLU A 1 376 ? 8.725 3.114 6.216 1.00 88.25 376 GLU A C 1
ATOM 3044 O O . GLU A 1 376 ? 9.530 3.181 7.142 1.00 88.25 376 GLU A O 1
ATOM 3049 N N . GLY A 1 377 ? 8.211 4.225 5.667 1.00 89.31 377 GLY A N 1
ATOM 3050 C CA . GLY A 1 377 ? 8.492 5.580 6.158 1.00 89.31 377 GLY A CA 1
ATOM 3051 C C . GLY A 1 377 ? 9.915 6.083 5.882 1.00 89.31 377 GLY A C 1
ATOM 3052 O O . GLY A 1 377 ? 10.403 6.974 6.576 1.00 89.31 377 GLY A O 1
ATOM 3053 N N . HIS A 1 378 ? 10.584 5.522 4.877 1.00 91.69 378 HIS A N 1
ATOM 3054 C CA . HIS A 1 378 ? 11.936 5.891 4.452 1.00 91.69 378 HIS A CA 1
ATOM 3055 C C . HIS A 1 378 ? 11.970 6.945 3.333 1.00 91.69 378 HIS A C 1
ATOM 3057 O O . HIS A 1 378 ? 13.049 7.422 2.987 1.00 91.69 378 HIS A O 1
ATOM 3063 N N . ALA A 1 379 ? 10.816 7.322 2.779 1.00 92.88 379 ALA A N 1
ATOM 3064 C CA . ALA A 1 379 ? 10.677 8.393 1.796 1.00 92.88 379 ALA A CA 1
ATOM 3065 C C . ALA A 1 379 ? 9.305 9.085 1.896 1.00 92.88 379 ALA A C 1
ATOM 3067 O O . ALA A 1 379 ? 8.372 8.565 2.514 1.00 92.88 379 ALA A O 1
ATOM 3068 N N . ALA A 1 380 ? 9.178 10.246 1.254 1.00 89.88 380 ALA A N 1
ATOM 3069 C CA . ALA A 1 380 ? 7.920 10.955 1.019 1.00 89.88 380 ALA A CA 1
ATOM 3070 C C . ALA A 1 380 ? 7.619 11.037 -0.489 1.00 89.88 380 ALA A C 1
ATOM 3072 O O . ALA A 1 380 ? 8.479 10.711 -1.301 1.00 89.88 380 ALA A O 1
ATOM 3073 N N . LEU A 1 381 ? 6.404 11.446 -0.879 1.00 90.50 381 LEU A N 1
ATOM 3074 C CA . LEU A 1 381 ? 6.120 11.757 -2.288 1.00 90.50 381 LEU A CA 1
ATOM 3075 C C . LEU A 1 381 ? 6.914 12.990 -2.726 1.00 90.50 381 LEU A C 1
ATOM 3077 O O . LEU A 1 381 ? 6.923 13.979 -1.992 1.00 90.50 381 LEU A O 1
ATOM 3081 N N . ALA A 1 382 ? 7.506 12.899 -3.917 1.00 83.44 382 ALA A N 1
ATOM 3082 C CA . ALA A 1 382 ? 8.184 14.001 -4.600 1.00 83.44 382 ALA A CA 1
ATOM 3083 C C . ALA A 1 382 ? 7.213 14.979 -5.279 1.00 83.44 382 ALA A C 1
ATOM 3085 O O . ALA A 1 382 ? 6.112 14.527 -5.690 1.00 83.44 382 ALA A O 1
#

Mean predicted aligned error: 18.16 Å

Solvent-accessible surface area (backbone atoms only — not comparable to full-atom values): 21783 Å² total; per-residue (Å²): 140,91,83,83,89,85,84,78,83,86,72,83,71,74,82,72,80,61,93,42,70,70,54,39,53,51,52,51,51,49,52,52,51,54,50,51,52,52,53,32,44,52,50,40,52,47,36,33,51,53,7,42,55,54,49,50,50,48,53,50,54,57,51,52,52,49,54,56,53,49,53,57,49,52,74,65,57,84,69,82,84,90,79,79,55,77,74,53,49,64,59,48,49,57,54,48,53,52,54,53,52,52,53,46,52,55,51,46,48,52,54,44,51,49,51,16,62,79,66,75,40,60,46,68,57,55,53,50,15,31,52,44,25,73,74,44,88,69,66,86,84,43,82,75,53,39,53,68,41,52,59,58,43,63,71,46,83,52,67,68,62,32,51,54,51,49,55,48,34,37,76,67,66,50,50,56,67,57,51,48,54,51,52,48,52,52,50,50,58,45,49,60,60,64,64,54,67,75,52,78,82,71,85,78,77,66,79,34,62,64,44,26,29,42,28,33,70,61,91,64,96,85,60,97,72,72,62,45,26,34,40,60,51,94,94,39,75,43,62,49,83,83,32,60,56,58,90,96,56,82,88,50,69,76,38,34,31,26,68,46,68,50,96,89,66,52,64,30,45,43,77,36,95,64,82,54,79,72,28,42,46,20,31,52,25,37,81,77,43,76,76,42,44,35,31,35,33,31,41,32,46,59,48,98,89,43,73,46,80,46,60,34,33,38,53,67,42,38,38,50,60,69,91,40,75,58,10,48,50,16,30,52,50,51,47,69,74,45,73,84,47,92,51,33,39,36,35,56,46,87,58,52,101,78,78,34,38,29,26,50,44,28,35,93,91,71,47,49,49,60,50,50,31,28,69,72,68,32,30,45,79,98

Radius of gyration: 36.94 Å; Cα contacts (8 Å, |Δi|>4): 491; chains: 1; bounding box: 78×42×114 Å

Foldseek 3Di:
DPPDPPDPPPDPPPPDDDPDPVRVVVVVVVVVVVVVLVVQQVVLVVLLVLLVVLLVVLVVVLVVVVVVVVVVVVVVPPDDDDDPVVVVVVVVVVVVVVVSVVVSVVVSLVSLVVCCVVVVNDSVSSVLSNLLNVLPVDPPVQSLDGPLQSVLLSVDPDSVVSVVLSVVCRVVVDDSVRSNVVSVVVVVVVVVVVVPPQQDDDDDADAAPALKWFWAWDPDPPDPDTAIWTPLPPPDIDRLVVADEPPPDDDDGLFIWHWDQDPVRGIHIYGDPDSDPSNPAKWKWDFPAQPWLFWTWIWTPSPPPDIDTFIEGEPFKDFPDCVDPLGVVSSVVVCVVPVPFPIWIWHWDADDPVRHIHIWIGTPVGDTSSVVCSNVVRIHTD

Nearest PDB structures (foldseek):
  4kta-assembly1_A  TM=8.703E-01  e=4.551E-07  Staphylococcus aureus
  3pmf-assembly1_A  TM=8.690E-01  e=1.185E-06  Staphylococcus aureus
  5ioc-assembly1_A  TM=8.727E-01  e=1.720E-06  Staphylococcus aureus
  5c3x-assembly1_A  TM=8.673E-01  e=1.390E-06  Staphylococcus aureus
  5cv7-assembly1_A  TM=8.713E-01  e=2.244E-06  Staphylococcus aureus

Secondary structure (DSSP, 8-state):
---SS-SSS------PPPSSHHHHHHHHHHHHHHHHHHHHHHHHHHHHHHHHHHHHHHHHHHHHHHHHHHHHHHTT-SSS--SS-HHHHHHHHHHHHHHHHHHHHHHHHHHHHHHHHHTT--HHHHHHHHHHHHH-S-GGG-SS--HHHHHHHHT---HHHHHHHHHHHHHTT--HHHHHHHHHHHHHHHHHHHTSPPPPPP-PPPP--SSEEEEE----SS-S----EEE-STT-EEEGGGSPPPTT----TT-EEEEEE-TT--EEEEE-S---GGG--EEEEEEEEEEETTEEEEEEE-STT-EEEEEEEETTEEPPPTTSHHHHHHHHHHHHHHTT-S-EEEEEE---TTSPEEEEEEETTTEEHHHHHHHTTS-EE-

Sequence (382 aa):
MAQILVQNESSGKKLIPSKTYAELRRRVKETLLLSHQRIEREKVLTYWKTGKLIGQHILKYTSSEKISKSSRALSRRTSSSSRKVLAQEARSAVVGASATTKNRADYGRRVIERLAEDLEISETVLRRSVQFAQRFPIPATRQELTWSHYRTLMTIPDPRKRLELADQADRLEWSTKALEAKVKRISEARLLRGHEKKPPLLTAPKLGSFYTYRIIDPKTVHSKHAHLLVDLGFVTYLEAERFEIPPGKKLASGDLATTVKDRSGIYSLRKAMRQDPEFLFAYQAYVERVIDGDTLKVQIDLGFGILTRQVIRLRGIDAPEMDTQAGKAAKEFVIRELEKEPYVTIKSTRSDKYDRYLADIFYKGSLYLNQRLLDEGHAALA